Protein 5MBX (pdb70)

Foldseek 3Di:
DFFEEEEAQALLSLLLLLLQVVPYPFAYEHQAFDHHVQQDWDCPLNAIDTWGDFWQFQLADPQVLNVLCVVLVQDDPVSPDPVQNAAEWEFELQQDTDDPVLLVVLVCLQVVLVVVLQVLAPPPDDPAFFSLVSSLVSVVVVLVVDVSQQSQLSNVLVQLVVCQVQQEQGRSFFGRRQSVLADGHHGDIDGRRRGSVVSSVVSVVSHPPNRYDHSWHWFAKEFCDFAFDPDPVTHTEGIWTQTPVGDTRGGNAYEYAFALLLCLVRQPGHYPPHDPPLLNVLSPQWDFWAKKKKKFAAPDAPDDPPGFWYFYGYGSDGSNVDDRPDADPALCNSWGTWGFPVNTMTIIMGIHPSLLVVLVDDQVVVQVVVQVSCCSRNVHVPRDGTPGMDMHNQCPPNRHNHHWIHGTRVGHLVSLCSQQDADPPNRYGYAYLSNASHRRRRSSRRSVRSVVSSVVVVVSVVCVVVVPDDPD

Nearest PDB structures (foldseek):
  5mbx-assembly1_A  TM=1.002E+00  e=0.000E+00  Mus musculus
  5lgb-assembly1_A  TM=9.939E-01  e=8.303E-97  Mus musculus
  5lfo-assembly1_A  TM=9.798E-01  e=1.968E-97  Mus musculus
  5lae-assembly1_A  TM=9.835E-01  e=8.230E-94  Mus musculus
  7oxl-assembly1_A-2  TM=8.888E-01  e=2.688E-53  Homo sapiens

Sequence (472 aa):
GPRVLVVGSSGIAGLGAAQKLCSAPHLRVLEATASAGGRIRSERCFGGVVELGAHWIHGPSQDNPVFQLAAEFGLLGEKELSEENQLVSMIWSSSGTSVSLELMTEMARLFYGLIERTREFLLNESETPMASVGEFLKKEISQQVASWTRKRKLAILNTFFNIECCVSGTHSMDLVALAPFGEYTVLPGLDCILAGGYQGLTDRILASLPKDTVAFDKPVKTIHWNGSFQEAAFPGETFPVLVECEDGARLPAHHVIVTVPLGFLKEHQDTFFEPPLPAKKAEAIKKLGFGTNNKIFLEFEEPFWEPDCQFIQVVWEDTSPLQDTALSSLQDTWFKKLIGFLVQPSHVLCGFIAGLESEFMETLSDEEVLLSLTQVLRRVTGNPQLPAAKSVRRSQWHSAPYTRGSYSYVAVGSTGDDLDLMAQPLPGLQVLFAGEATHRTFYSTTHGALLSGWREADRLVSLWDSQVEQSRPRL

Radius of gyration: 23.75 Å; Cα contacts (8 Å, |Δi|>4): 1042; chains: 1; bounding box: 49×90×57 Å

GO terms:
  GO:0052903 N(1)-acetylpolyamine oxidase activity (F, EXP)
  GO:0006598 polyamine catabolic process (P, IDA)
  GO:0046592 polyamine oxidase activity (F, IDA)

InterPro domains:
  IPR002937 Amine oxidase [PF01593] (15-489)
  IPR036188 FAD/NAD(P)-binding domain superfamily [G3DSA:3.50.50.60] (8-488)
  IPR036188 FAD/NAD(P)-binding domain superfamily [SSF51905] (3-491)
  IPR050281 Flavin monoamine oxidase and related enzymes [PTHR10742] (6-492)

B-factor: mean 21.77, std 10.32, range [8.73, 94.19]

Structure (mmCIF, N/CA/C/O backbone):
data_5MBX
#
_entry.id   5MBX
#
_cell.length_a   121.990
_cell.length_b   121.990
_cell.length_c   54.910
_cell.angle_alpha   90.00
_cell.angle_beta   90.00
_cell.angle_gamma   120.00
#
_symmetry.space_group_name_H-M   'P 61'
#
loop_
_entity.id
_entity.type
_entity.pdbx_description
1 polymer 'Peroxisomal N(1)-acetyl-spermine/spermidine oxidase'
2 non-polymer 'FLAVIN-ADENINE DINUCLEOTIDE'
3 non-polymer N-[3-({4-[(3-aminopropyl)amino]butyl}amino)propyl]acetamide
4 non-polymer 'SULFATE ION'
5 water water
#
loop_
_atom_site.group_PDB
_atom_site.id
_atom_site.type_symbol
_atom_site.label_atom_id
_atom_site.label_alt_id
_atom_site.label_comp_id
_atom_site.label_asym_id
_atom_site.label_entity_id
_atom_site.label_seq_id
_atom_site.pdbx_PDB_ins_code
_atom_site.Cartn_x
_atom_site.Cartn_y
_atom_site.Cartn_z
_atom_site.occupancy
_atom_site.B_iso_or_equiv
_atom_site.auth_seq_id
_atom_site.auth_comp_id
_atom_site.auth_asym_id
_atom_site.auth_atom_id
_atom_site.pdbx_PDB_model_num
ATOM 1 N N . GLY A 1 4 ? 15.607 76.500 -7.973 1.00 31.57 5 GLY A N 1
ATOM 2 C CA . GLY A 1 4 ? 15.612 76.919 -6.573 1.00 30.16 5 GLY A CA 1
ATOM 3 C C . GLY A 1 4 ? 16.800 76.373 -5.793 1.00 30.33 5 GLY A C 1
ATOM 4 O O . GLY A 1 4 ? 17.812 76.008 -6.397 1.00 30.30 5 GLY A O 1
ATOM 5 N N . PRO A 1 5 ? 16.733 76.333 -4.433 1.00 24.40 6 PRO A N 1
ATOM 6 C CA . PRO A 1 5 ? 17.868 75.785 -3.645 1.00 21.56 6 PRO A CA 1
ATOM 7 C C . PRO A 1 5 ? 18.177 74.348 -4.067 1.00 19.88 6 PRO A C 1
ATOM 8 O O . PRO A 1 5 ? 17.269 73.628 -4.480 1.00 21.63 6 PRO A O 1
ATOM 12 N N . ARG A 1 6 ? 19.435 73.939 -3.952 1.00 16.84 7 ARG A N 1
ATOM 13 C CA . ARG A 1 6 ? 19.855 72.589 -4.349 1.00 17.16 7 ARG A CA 1
ATOM 14 C C . ARG A 1 6 ? 19.762 71.652 -3.169 1.00 17.29 7 ARG A C 1
ATOM 15 O O . ARG A 1 6 ? 20.366 71.883 -2.115 1.00 16.95 7 ARG A O 1
ATOM 23 N N . VAL A 1 7 ? 18.894 70.658 -3.320 1.00 14.14 8 VAL A N 1
ATOM 24 C CA . VAL A 1 7 ? 18.658 69.638 -2.308 1.00 12.97 8 VAL A CA 1
ATOM 25 C C . VAL A 1 7 ? 19.048 68.272 -2.842 1.00 14.20 8 VAL A C 1
ATOM 26 O O . VAL A 1 7 ? 18.672 67.894 -3.964 1.00 14.89 8 VAL A O 1
ATOM 30 N N . LEU A 1 8 ? 19.781 67.539 -2.030 1.00 12.57 9 LEU A N 1
ATOM 31 C CA . LEU A 1 8 ? 20.100 66.150 -2.319 1.00 13.21 9 LEU A CA 1
ATOM 32 C C . LEU A 1 8 ? 19.535 65.277 -1.228 1.00 14.55 9 LEU A C 1
ATOM 33 O O . LEU A 1 8 ? 19.801 65.502 -0.055 1.00 14.82 9 LEU A O 1
ATOM 38 N N . VAL A 1 9 ? 18.726 64.284 -1.615 1.00 12.43 10 VAL A N 1
ATOM 39 C CA . VAL A 1 9 ? 18.167 63.316 -0.662 1.00 11.24 10 VAL A CA 1
ATOM 40 C C . VAL A 1 9 ? 18.976 62.031 -0.839 1.00 12.89 10 VAL A C 1
ATOM 41 O O . VAL A 1 9 ? 19.094 61.527 -1.953 1.00 14.95 10 VAL A O 1
ATOM 45 N N . VAL A 1 10 ? 19.553 61.522 0.244 1.00 11.51 11 VAL A N 1
ATOM 46 C CA . VAL A 1 10 ? 20.344 60.282 0.177 1.00 10.97 11 VAL A CA 1
ATOM 47 C C . VAL A 1 10 ? 19.451 59.141 0.596 1.00 14.18 11 VAL A C 1
ATOM 48 O O . VAL A 1 10 ? 19.048 59.077 1.753 1.00 12.60 11 VAL A O 1
ATOM 52 N N . GLY A 1 11 ? 19.143 58.268 -0.359 1.00 11.97 12 GLY A N 1
ATOM 53 C CA . GLY A 1 11 ? 18.324 57.094 -0.110 1.00 12.42 12 GLY A CA 1
ATOM 54 C C . GLY A 1 11 ? 16.926 57.284 -0.636 1.00 12.83 12 GLY A C 1
ATOM 55 O O . GLY A 1 11 ? 16.294 58.314 -0.380 1.00 12.79 12 GLY A O 1
ATOM 56 N N . SER A 1 12 ? 16.442 56.267 -1.363 1.00 11.81 13 SER A N 1
ATOM 57 C CA A SER A 1 12 ? 15.116 56.261 -1.971 0.50 11.20 13 SER A CA 1
ATOM 58 C CA B SER A 1 12 ? 15.114 56.264 -1.955 0.50 11.73 13 SER A CA 1
ATOM 59 C C . SER A 1 12 ? 14.182 55.218 -1.358 1.00 12.02 13 SER A C 1
ATOM 60 O O . SER A 1 12 ? 13.412 54.583 -2.084 1.00 12.67 13 SER A O 1
ATOM 65 N N . GLY A 1 13 ? 14.210 55.085 -0.037 1.00 11.21 14 GLY A N 1
ATOM 66 C CA . GLY A 1 13 ? 13.225 54.314 0.716 1.00 11.06 14 GLY A CA 1
ATOM 67 C C . GLY A 1 13 ? 12.032 55.244 0.888 1.00 10.84 14 GLY A C 1
ATOM 68 O O . GLY A 1 13 ? 11.993 56.349 0.287 1.00 11.44 14 GLY A O 1
ATOM 69 N N . ILE A 1 14 ? 11.058 54.855 1.692 1.00 9.49 15 ILE A N 1
ATOM 70 C CA . ILE A 1 14 ? 9.844 55.672 1.819 1.00 10.09 15 ILE A CA 1
ATOM 71 C C . ILE A 1 14 ? 10.136 57.039 2.492 1.00 11.78 15 ILE A C 1
ATOM 72 O O . ILE A 1 14 ? 9.448 58.021 2.187 1.00 11.40 15 ILE A O 1
ATOM 77 N N . ALA A 1 15 ? 11.127 57.115 3.379 1.00 10.64 16 ALA A N 1
ATOM 78 C CA . ALA A 1 15 ? 11.429 58.433 3.975 1.00 10.01 16 ALA A CA 1
ATOM 79 C C . ALA A 1 15 ? 11.996 59.396 2.938 1.00 12.25 16 ALA A C 1
ATOM 80 O O . ALA A 1 15 ? 11.563 60.545 2.872 1.00 12.29 16 ALA A O 1
ATOM 82 N N . GLY A 1 16 ? 12.929 58.926 2.110 1.00 10.55 17 GLY A N 1
ATOM 83 C CA . GLY A 1 16 ? 13.505 59.805 1.094 1.00 11.38 17 GLY A CA 1
ATOM 84 C C . GLY A 1 16 ? 12.492 60.180 0.038 1.00 12.58 17 GLY A C 1
ATOM 85 O O . GLY A 1 16 ? 12.444 61.328 -0.405 1.00 11.83 17 GLY A O 1
ATOM 86 N N . LEU A 1 17 ? 11.668 59.217 -0.378 1.00 11.38 18 LEU A N 1
ATOM 87 C CA . LEU A 1 17 ? 10.629 59.497 -1.366 1.00 11.89 18 LEU A CA 1
ATOM 88 C C . LEU A 1 17 ? 9.593 60.452 -0.817 1.00 13.21 18 LEU A C 1
ATOM 89 O O . LEU A 1 17 ? 9.154 61.336 -1.559 1.00 13.54 18 LEU A O 1
ATOM 94 N N . GLY A 1 18 ? 9.191 60.283 0.449 1.00 12.28 19 GLY A N 1
ATOM 95 C CA . GLY A 1 18 ? 8.220 61.189 1.061 1.00 11.80 19 GLY A CA 1
ATOM 96 C C . GLY A 1 18 ? 8.770 62.603 1.167 1.00 12.84 19 GLY A C 1
ATOM 97 O O . GLY A 1 18 ? 8.046 63.563 0.858 1.00 13.54 19 GLY A O 1
ATOM 98 N N . ALA A 1 19 ? 10.056 62.747 1.561 1.00 11.95 20 ALA A N 1
ATOM 99 C CA . ALA A 1 19 ? 10.652 64.087 1.622 1.00 11.43 20 ALA A CA 1
ATOM 100 C C . ALA A 1 19 ? 10.684 64.720 0.241 1.00 13.51 20 ALA A C 1
ATOM 101 O O . ALA A 1 19 ? 10.279 65.877 0.080 1.00 13.98 20 ALA A O 1
ATOM 103 N N . ALA A 1 20 ? 11.139 63.950 -0.785 1.00 12.66 21 ALA A N 1
ATOM 104 C CA . ALA A 1 20 ? 11.183 64.480 -2.144 1.00 13.12 21 ALA A CA 1
ATOM 105 C C . ALA A 1 20 ? 9.816 64.869 -2.642 1.00 15.98 21 ALA A C 1
ATOM 106 O O . ALA A 1 20 ? 9.669 65.918 -3.294 1.00 15.72 21 ALA A O 1
ATOM 108 N N . GLN A 1 21 ? 8.795 64.075 -2.361 1.00 14.17 22 GLN A N 1
ATOM 109 C CA . GLN A 1 21 ? 7.453 64.387 -2.865 1.00 15.44 22 GLN A CA 1
ATOM 110 C C . GLN A 1 21 ? 6.978 65.724 -2.342 1.00 20.44 22 GLN A C 1
ATOM 111 O O . GLN A 1 21 ? 6.501 66.564 -3.133 1.00 21.27 22 GLN A O 1
ATOM 117 N N . LYS A 1 22 ? 7.152 65.949 -1.050 1.00 16.86 23 LYS A N 1
ATOM 118 C CA . LYS A 1 22 ? 6.708 67.212 -0.452 1.00 17.12 23 LYS A CA 1
ATOM 119 C C . LYS A 1 22 ? 7.503 68.405 -0.958 1.00 21.62 23 LYS A C 1
ATOM 120 O O . LYS A 1 22 ? 6.930 69.469 -1.248 1.00 22.39 23 LYS A O 1
ATOM 126 N N . LEU A 1 23 ? 8.796 68.240 -1.122 1.00 17.46 24 LEU A N 1
ATOM 127 C CA . LEU A 1 23 ? 9.646 69.342 -1.580 1.00 17.24 24 LEU A CA 1
ATOM 128 C C . LEU A 1 23 ? 9.486 69.694 -3.050 1.00 23.12 24 LEU A C 1
ATOM 129 O O . LEU A 1 23 ? 9.504 70.869 -3.403 1.00 23.34 24 LEU A O 1
ATOM 134 N N . CYS A 1 24 ? 9.354 68.684 -3.902 1.00 20.45 25 CYS A N 1
ATOM 135 C CA . CYS A 1 24 ? 9.184 68.863 -5.341 1.00 20.58 25 CYS A CA 1
ATOM 136 C C . CYS A 1 24 ? 7.867 69.491 -5.687 1.00 31.56 25 CYS A C 1
ATOM 137 O O . CYS A 1 24 ? 7.769 70.131 -6.739 1.00 34.66 25 CYS A O 1
ATOM 140 N N . SER A 1 25 ? 6.847 69.301 -4.826 1.00 29.56 26 SER A N 1
ATOM 141 C CA . SER A 1 25 ? 5.514 69.873 -5.051 1.00 40.12 26 SER A CA 1
ATOM 142 C C . SER A 1 25 ? 5.352 71.180 -4.266 1.00 81.58 26 SER A C 1
ATOM 143 O O . SER A 1 25 ? 4.786 72.152 -4.768 1.00 49.89 26 SER A O 1
ATOM 146 N N . ALA A 1 29 ? 10.470 75.900 -5.717 1.00 36.93 30 ALA A N 1
ATOM 147 C CA . ALA A 1 29 ? 10.672 74.821 -6.678 1.00 36.70 30 ALA A CA 1
ATOM 148 C C . ALA A 1 29 ? 12.163 74.432 -6.641 1.00 35.45 30 ALA A C 1
ATOM 149 O O . ALA A 1 29 ? 12.958 74.954 -7.430 1.00 37.04 30 ALA A O 1
ATOM 151 N N . PRO A 1 30 ? 12.599 73.565 -5.693 1.00 26.10 31 PRO A N 1
ATOM 152 C CA . PRO A 1 30 ? 14.030 73.271 -5.608 1.00 23.87 31 PRO A CA 1
ATOM 153 C C . PRO A 1 30 ? 14.554 72.411 -6.728 1.00 24.42 31 PRO A C 1
ATOM 154 O O . PRO A 1 30 ? 13.806 71.693 -7.402 1.00 25.72 31 PRO A O 1
ATOM 158 N N . HIS A 1 31 ? 15.852 72.466 -6.878 1.00 21.78 32 HIS A N 1
ATOM 159 C CA . HIS A 1 31 ? 16.617 71.615 -7.751 1.00 22.87 32 HIS A CA 1
ATOM 160 C C . HIS A 1 31 ? 16.844 70.434 -6.816 1.00 23.55 32 HIS A C 1
ATOM 161 O O . HIS A 1 31 ? 17.588 70.557 -5.831 1.00 23.20 32 HIS A O 1
ATOM 168 N N . LEU A 1 32 ? 16.155 69.332 -7.074 1.00 16.92 33 LEU A N 1
ATOM 169 C CA . LEU A 1 32 ? 16.206 68.202 -6.153 1.00 15.83 33 LEU A CA 1
ATOM 170 C C . LEU A 1 32 ? 16.573 66.917 -6.864 1.00 16.63 33 LEU A C 1
ATOM 171 O O . LEU A 1 32 ? 15.976 66.585 -7.892 1.00 15.72 33 LEU A O 1
ATOM 176 N N . ARG A 1 33 ? 17.498 66.164 -6.271 1.00 13.89 34 ARG A N 1
ATOM 177 C CA . ARG A 1 33 ? 17.815 64.841 -6.762 1.00 14.60 34 ARG A CA 1
ATOM 178 C C . ARG A 1 33 ? 17.792 63.870 -5.573 1.00 15.50 34 ARG A C 1
ATOM 179 O O . ARG A 1 33 ? 18.171 64.250 -4.443 1.00 14.67 34 ARG A O 1
ATOM 187 N N . VAL A 1 34 ? 17.364 62.624 -5.818 1.00 13.00 35 VAL A N 1
ATOM 188 C CA . VAL A 1 34 ? 17.417 61.570 -4.821 1.00 12.85 35 VAL A CA 1
ATOM 189 C C . VAL A 1 34 ? 18.509 60.610 -5.284 1.00 16.00 35 VAL A C 1
ATOM 190 O O . VAL A 1 34 ? 18.447 60.172 -6.444 1.00 17.17 35 VAL A O 1
ATOM 194 N N . LEU A 1 35 ? 19.490 60.316 -4.417 1.00 12.90 36 LEU A N 1
ATOM 195 C CA . LEU A 1 35 ? 20.622 59.445 -4.749 1.00 14.39 36 LEU A CA 1
ATOM 196 C C . LEU A 1 35 ? 20.421 58.123 -4.063 1.00 14.71 36 LEU A C 1
ATOM 197 O O . LEU A 1 35 ? 20.472 58.049 -2.836 1.00 14.59 36 LEU A O 1
ATOM 202 N N . GLU A 1 36 ? 20.158 57.067 -4.870 1.00 13.10 37 GLU A N 1
ATOM 203 C CA . GLU A 1 36 ? 19.926 55.727 -4.323 1.00 13.24 37 GLU A CA 1
ATOM 204 C C . GLU A 1 36 ? 21.123 54.835 -4.586 1.00 15.13 37 GLU A C 1
ATOM 205 O O . GLU A 1 36 ? 21.542 54.708 -5.743 1.00 16.61 37 GLU A O 1
ATOM 211 N N . ALA A 1 37 ? 21.589 54.132 -3.541 1.00 13.35 38 ALA A N 1
ATOM 212 C CA . ALA A 1 37 ? 22.735 53.235 -3.687 1.00 14.24 38 ALA A CA 1
ATOM 213 C C . ALA A 1 37 ? 22.456 52.047 -4.590 1.00 16.77 38 ALA A C 1
ATOM 214 O O . ALA A 1 37 ? 23.354 51.632 -5.337 1.00 17.34 38 ALA A O 1
ATOM 216 N N . THR A 1 38 ? 21.271 51.433 -4.465 1.00 14.52 39 THR A N 1
ATOM 217 C CA . THR A 1 38 ? 20.913 50.219 -5.204 1.00 14.03 39 THR A CA 1
ATOM 218 C C . THR A 1 38 ? 20.233 50.518 -6.539 1.00 15.83 39 THR A C 1
ATOM 219 O O . THR A 1 38 ? 20.091 51.666 -6.911 1.00 14.61 39 THR A O 1
ATOM 223 N N . ALA A 1 39 ? 19.781 49.479 -7.266 1.00 14.62 40 ALA A N 1
ATOM 224 C CA . ALA A 1 39 ? 19.209 49.663 -8.586 1.00 14.83 40 ALA A CA 1
ATOM 225 C C . ALA A 1 39 ? 17.729 50.003 -8.628 1.00 15.11 40 ALA A C 1
ATOM 226 O O . ALA A 1 39 ? 17.210 50.280 -9.696 1.00 15.25 40 ALA A O 1
ATOM 228 N N . SER A 1 40 ? 17.042 50.033 -7.461 1.00 13.03 41 SER A N 1
ATOM 229 C CA . SER A 1 40 ? 15.633 50.411 -7.493 1.00 11.86 41 SER A CA 1
ATOM 230 C C . SER A 1 40 ? 15.274 51.064 -6.186 1.00 14.59 41 SER A C 1
ATOM 231 O O . SER A 1 40 ? 16.074 51.032 -5.245 1.00 13.82 41 SER A O 1
ATOM 234 N N . ALA A 1 41 ? 14.082 51.632 -6.152 1.00 13.15 42 ALA A N 1
ATOM 235 C CA . ALA A 1 41 ? 13.606 52.339 -4.975 1.00 11.65 42 ALA A CA 1
ATOM 236 C C . ALA A 1 41 ? 12.844 51.424 -4.065 1.00 12.92 42 ALA A C 1
ATOM 237 O O . ALA A 1 41 ? 12.349 50.365 -4.474 1.00 13.67 42 ALA A O 1
ATOM 239 N N . GLY A 1 42 ? 12.694 51.874 -2.816 1.00 11.39 43 GLY A N 1
ATOM 240 C CA . GLY A 1 42 ? 11.894 51.162 -1.845 1.00 12.01 43 GLY A CA 1
ATOM 241 C C . GLY A 1 42 ? 12.641 50.840 -0.567 1.00 11.28 43 GLY A C 1
ATOM 242 O O . GLY A 1 42 ? 12.038 50.806 0.524 1.00 11.07 43 GLY A O 1
ATOM 243 N N . GLY A 1 43 ? 13.929 50.505 -0.683 1.00 10.57 44 GLY A N 1
ATOM 244 C CA . GLY A 1 43 ? 14.762 50.151 0.455 1.00 11.53 44 GLY A CA 1
ATOM 245 C C . GLY A 1 43 ? 14.248 48.932 1.205 1.00 13.06 44 GLY A C 1
ATOM 246 O O . GLY A 1 43 ? 14.187 47.837 0.645 1.00 12.11 44 GLY A O 1
ATOM 247 N N . ARG A 1 44 ? 13.814 49.104 2.461 1.00 10.83 45 ARG A N 1
ATOM 248 C CA . ARG A 1 44 ? 13.276 47.999 3.261 1.00 9.87 45 ARG A CA 1
ATOM 249 C C . ARG A 1 44 ? 11.846 47.659 2.918 1.00 10.66 45 ARG A C 1
ATOM 250 O O . ARG A 1 44 ? 11.333 46.669 3.452 1.00 11.34 45 ARG A O 1
ATOM 258 N N . ILE A 1 45 ? 11.277 48.362 1.906 1.00 10.47 46 ILE A N 1
ATOM 259 C CA . ILE A 1 45 ? 10.062 47.930 1.220 1.00 10.87 46 ILE A CA 1
ATOM 260 C C . ILE A 1 45 ? 10.633 47.284 -0.044 1.00 12.71 46 ILE A C 1
ATOM 261 O O . ILE A 1 45 ? 11.184 47.976 -0.898 1.00 12.39 46 ILE A O 1
ATOM 266 N N . ARG A 1 46 ? 10.554 45.937 -0.126 1.00 12.02 47 ARG A N 1
ATOM 267 C CA . ARG A 1 46 ? 11.188 45.209 -1.233 1.00 11.22 47 ARG A CA 1
ATOM 268 C C . ARG A 1 46 ? 10.306 44.020 -1.570 1.00 12.45 47 ARG A C 1
ATOM 269 O O . ARG A 1 46 ? 10.248 43.048 -0.797 1.00 13.08 47 ARG A O 1
ATOM 277 N N . SER A 1 47 ? 9.582 44.135 -2.683 1.00 12.01 48 SER A N 1
ATOM 278 C CA . SER A 1 47 ? 8.600 43.108 -3.107 1.00 11.02 48 SER A CA 1
ATOM 279 C C . SER A 1 47 ? 9.153 42.487 -4.364 1.00 18.74 48 SER A C 1
ATOM 280 O O . SER A 1 47 ? 9.434 43.199 -5.331 1.00 22.15 48 SER A O 1
ATOM 283 N N . GLU A 1 48 ? 9.279 41.172 -4.362 1.00 17.18 49 GLU A N 1
ATOM 284 C CA . GLU A 1 48 ? 9.887 40.476 -5.483 1.00 18.76 49 GLU A CA 1
ATOM 285 C C . GLU A 1 48 ? 8.953 39.471 -6.098 1.00 21.38 49 GLU A C 1
ATOM 286 O O . GLU A 1 48 ? 8.234 38.774 -5.398 1.00 19.21 49 GLU A O 1
ATOM 292 N N . ARG A 1 49 ? 9.046 39.331 -7.432 1.00 22.75 50 ARG A N 1
ATOM 293 C CA . ARG A 1 49 ? 8.318 38.337 -8.203 1.00 23.64 50 ARG A CA 1
ATOM 294 C C . ARG A 1 49 ? 9.031 36.999 -7.998 1.00 23.07 50 ARG A C 1
ATOM 295 O O . ARG A 1 49 ? 10.234 36.898 -8.245 1.00 24.99 50 ARG A O 1
ATOM 303 N N . CYS A 1 50 ? 8.329 36.050 -7.358 1.00 20.69 51 CYS A N 1
ATOM 304 C CA . CYS A 1 50 ? 8.932 34.764 -6.994 1.00 21.80 51 CYS A CA 1
ATOM 305 C C . CYS A 1 50 ? 7.826 33.768 -6.860 1.00 23.22 51 CYS A C 1
ATOM 306 O O . CYS A 1 50 ? 6.740 34.114 -6.388 1.00 21.39 51 CYS A O 1
ATOM 309 N N . PHE A 1 51 ? 8.099 32.507 -7.261 1.00 21.27 52 PHE A N 1
ATOM 310 C CA . PHE A 1 51 ? 7.134 31.405 -7.223 1.00 22.34 52 PHE A CA 1
ATOM 311 C C . PHE A 1 51 ? 5.884 31.733 -8.030 1.00 25.20 52 PHE A C 1
ATOM 312 O O . PHE A 1 51 ? 4.791 31.339 -7.643 1.00 26.80 52 PHE A O 1
ATOM 320 N N . GLY A 1 52 ? 6.063 32.532 -9.075 1.00 23.80 53 GLY A N 1
ATOM 321 C CA . GLY A 1 52 ? 4.967 32.952 -9.950 1.00 24.50 53 GLY A CA 1
ATOM 322 C C . GLY A 1 52 ? 4.106 34.081 -9.410 1.00 29.03 53 GLY A C 1
ATOM 323 O O . GLY A 1 52 ? 3.212 34.552 -10.108 1.00 29.70 53 GLY A O 1
ATOM 324 N N . GLY A 1 53 ? 4.361 34.507 -8.171 1.00 26.05 54 GLY A N 1
ATOM 325 C CA . GLY A 1 53 ? 3.618 35.585 -7.523 1.00 24.70 54 GLY A CA 1
ATOM 326 C C . GLY A 1 53 ? 4.554 36.639 -6.955 1.00 24.17 54 GLY A C 1
ATOM 327 O O . GLY A 1 53 ? 5.580 36.934 -7.567 1.00 25.39 54 GLY A O 1
ATOM 328 N N . VAL A 1 54 ? 4.181 37.243 -5.808 1.00 24.95 55 VAL A N 1
ATOM 329 C CA . VAL A 1 54 ? 4.962 38.315 -5.170 1.00 23.59 55 VAL A CA 1
ATOM 330 C C . VAL A 1 54 ? 5.217 38.001 -3.689 1.00 22.52 55 VAL A C 1
ATOM 331 O O . VAL A 1 54 ? 4.304 37.611 -2.973 1.00 23.88 55 VAL A O 1
ATOM 335 N N . VAL A 1 55 ? 6.480 38.095 -3.284 1.00 16.82 56 VAL A N 1
ATOM 336 C CA . VAL A 1 55 ? 6.870 37.887 -1.896 1.00 15.39 56 VAL A CA 1
ATOM 337 C C . VAL A 1 55 ? 7.441 39.189 -1.331 1.00 15.18 56 VAL A C 1
ATOM 338 O O . VAL A 1 55 ? 8.083 39.970 -2.046 1.00 15.45 56 VAL A O 1
ATOM 342 N N . GLU A 1 56 ? 7.241 39.377 -0.027 1.00 13.06 57 GLU A N 1
ATOM 343 C CA . GLU A 1 56 ? 7.778 40.563 0.613 1.00 12.48 57 GLU A CA 1
ATOM 344 C C . GLU A 1 56 ? 9.080 40.200 1.313 1.00 12.24 57 GLU A C 1
ATOM 345 O O . GLU A 1 56 ? 9.057 39.434 2.283 1.00 12.79 57 GLU A O 1
ATOM 351 N N . LEU A 1 57 ? 10.180 40.757 0.862 1.00 11.68 58 LEU A N 1
ATOM 352 C CA . LEU A 1 57 ? 11.463 40.503 1.533 1.00 12.56 58 LEU A CA 1
ATOM 353 C C . LEU A 1 57 ? 11.645 41.393 2.750 1.00 14.45 58 LEU A C 1
ATOM 354 O O . LEU A 1 57 ? 12.348 41.010 3.692 1.00 13.12 58 LEU A O 1
ATOM 359 N N . GLY A 1 58 ? 10.983 42.560 2.745 1.00 11.77 59 GLY A N 1
ATOM 360 C CA . GLY A 1 58 ? 11.090 43.514 3.846 1.00 11.57 59 GLY A CA 1
ATOM 361 C C . GLY A 1 58 ? 9.752 43.746 4.506 1.00 12.18 59 GLY A C 1
ATOM 362 O O . GLY A 1 58 ? 9.083 42.809 4.955 1.00 12.55 59 GLY A O 1
ATOM 363 N N . ALA A 1 59 ? 9.329 45.018 4.554 1.00 11.69 60 ALA A N 1
ATOM 364 C CA . ALA A 1 59 ? 8.054 45.356 5.178 1.00 11.65 60 ALA A CA 1
ATOM 365 C C . ALA A 1 59 ? 6.947 44.487 4.630 1.00 12.69 60 ALA A C 1
ATOM 366 O O . ALA A 1 59 ? 6.897 44.244 3.437 1.00 11.52 60 ALA A O 1
ATOM 368 N N . HIS A 1 60 ? 6.056 44.036 5.514 1.00 13.10 61 HIS A N 1
ATOM 369 C CA . HIS A 1 60 ? 5.054 43.056 5.157 1.00 12.45 61 HIS A CA 1
ATOM 370 C C . HIS A 1 60 ? 3.629 43.587 5.332 1.00 13.21 61 HIS A C 1
ATOM 371 O O . HIS A 1 60 ? 2.737 43.309 4.520 1.00 14.58 61 HIS A O 1
ATOM 378 N N . TRP A 1 61 ? 3.400 44.238 6.459 1.00 10.92 62 TRP A N 1
ATOM 379 C CA . TRP A 1 61 ? 2.074 44.713 6.826 1.00 11.27 62 TRP A CA 1
ATOM 380 C C . TRP A 1 61 ? 2.000 46.242 6.982 1.00 11.87 62 TRP A C 1
ATOM 381 O O . TRP A 1 61 ? 2.996 46.905 7.277 1.00 12.16 62 TRP A O 1
ATOM 392 N N . ILE A 1 62 ? 0.788 46.770 6.798 1.00 12.69 63 ILE A N 1
ATOM 393 C CA . ILE A 1 62 ? 0.478 48.091 7.285 1.00 11.85 63 ILE A CA 1
ATOM 394 C C . ILE A 1 62 ? 0.114 47.772 8.737 1.00 13.27 63 ILE A C 1
ATOM 395 O O . ILE A 1 62 ? -0.895 47.078 9.005 1.00 13.55 63 ILE A O 1
ATOM 400 N N . HIS A 1 63 ? 0.919 48.296 9.673 1.00 12.92 64 HIS A N 1
ATOM 401 C CA . HIS A 1 63 ? 0.667 48.113 11.095 1.00 12.46 64 HIS A CA 1
ATOM 402 C C . HIS A 1 63 ? -0.329 49.165 11.535 1.00 15.19 64 HIS A C 1
ATOM 403 O O . HIS A 1 63 ? -0.001 50.348 11.581 1.00 14.32 64 HIS A O 1
ATOM 410 N N . GLY A 1 64 ? -1.539 48.714 11.868 1.00 14.05 65 GLY A N 1
ATOM 411 C CA . GLY A 1 64 ? -2.581 49.647 12.285 1.00 13.44 65 GLY A CA 1
ATOM 412 C C . GLY A 1 64 ? -3.161 50.433 11.114 1.00 14.12 65 GLY A C 1
ATOM 413 O O . GLY A 1 64 ? -2.989 51.654 11.022 1.00 14.96 65 GLY A O 1
ATOM 414 N N . PRO A 1 65 ? -3.825 49.721 10.194 1.00 12.96 66 PRO A N 1
ATOM 415 C CA . PRO A 1 65 ? -4.407 50.365 8.996 1.00 13.24 66 PRO A CA 1
ATOM 416 C C . PRO A 1 65 ? -5.669 51.139 9.343 1.00 15.17 66 PRO A C 1
ATOM 417 O O . PRO A 1 65 ? -6.782 50.609 9.215 1.00 15.53 66 PRO A O 1
ATOM 421 N N . SER A 1 66 ? -5.490 52.384 9.791 1.00 13.90 67 SER A N 1
ATOM 422 C CA . SER A 1 66 ? -6.609 53.247 10.198 1.00 13.11 67 SER A CA 1
ATOM 423 C C . SER A 1 66 ? -6.303 54.695 9.795 1.00 16.98 67 SER A C 1
ATOM 424 O O . SER A 1 66 ? -5.252 54.999 9.222 1.00 16.29 67 SER A O 1
ATOM 427 N N . GLN A 1 67 ? -7.262 55.594 10.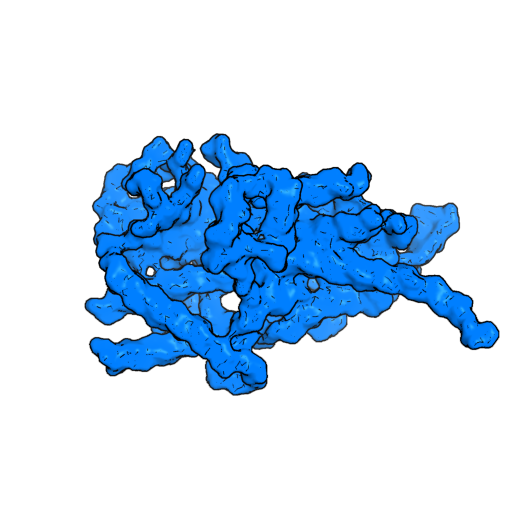077 1.00 18.29 68 GLN A N 1
ATOM 428 C CA . GLN A 1 67 ? -7.253 56.958 9.589 1.00 18.39 68 GLN A CA 1
ATOM 429 C C . GLN A 1 67 ? -5.966 57.727 9.845 1.00 18.80 68 GLN A C 1
ATOM 430 O O . GLN A 1 67 ? -5.574 58.531 8.984 1.00 19.80 68 GLN A O 1
ATOM 436 N N . ASP A 1 68 ? -5.342 57.551 11.013 1.00 16.36 69 ASP A N 1
ATOM 437 C CA . ASP A 1 68 ? -4.139 58.299 11.333 1.00 17.31 69 ASP A CA 1
ATOM 438 C C . ASP A 1 68 ? -2.856 57.642 10.829 1.00 17.39 69 ASP A C 1
ATOM 439 O O . ASP A 1 68 ? -1.766 58.136 11.110 1.00 17.84 69 ASP A O 1
ATOM 444 N N . ASN A 1 69 ? -2.980 56.549 10.035 1.00 13.75 70 ASN A N 1
ATOM 445 C CA . ASN A 1 69 ? -1.803 55.896 9.463 1.00 13.04 70 ASN A CA 1
ATOM 446 C C . ASN A 1 69 ? -1.646 56.418 8.027 1.00 13.85 70 ASN A C 1
ATOM 447 O O . ASN A 1 69 ? -2.469 56.092 7.158 1.00 12.77 70 ASN A O 1
ATOM 452 N N . PRO A 1 70 ? -0.589 57.218 7.752 1.00 11.83 71 PRO A N 1
ATOM 453 C CA . PRO A 1 70 ? -0.473 57.800 6.405 1.00 11.96 71 PRO A CA 1
ATOM 454 C C . PRO A 1 70 ? -0.204 56.790 5.319 1.00 12.13 71 PRO A C 1
ATOM 455 O O . PRO A 1 70 ? -0.514 57.047 4.166 1.00 12.92 71 PRO A O 1
ATOM 459 N N . VAL A 1 71 ? 0.391 55.635 5.658 1.00 11.11 72 VAL A N 1
ATOM 460 C CA . VAL A 1 71 ? 0.626 54.572 4.682 1.00 10.88 72 VAL A CA 1
ATOM 461 C C . VAL A 1 71 ? -0.713 53.954 4.307 1.00 12.76 72 VAL A C 1
ATOM 462 O O . VAL A 1 71 ? -0.926 53.631 3.139 1.00 12.65 72 VAL A O 1
ATOM 466 N N . PHE A 1 72 ? -1.642 53.778 5.295 1.00 11.42 73 PHE A N 1
ATOM 467 C CA . PHE A 1 72 ? -2.987 53.297 4.943 1.00 11.31 73 PHE A CA 1
ATOM 468 C C . PHE A 1 72 ? -3.677 54.301 4.004 1.00 12.46 73 PHE A C 1
ATOM 469 O O . PHE A 1 72 ? -4.282 53.887 3.005 1.00 12.36 73 PHE A O 1
ATOM 477 N N . GLN A 1 73 ? -3.588 55.614 4.326 1.00 12.67 74 GLN A N 1
ATOM 478 C CA . GLN A 1 73 ? -4.241 56.598 3.471 1.00 13.47 74 GLN A CA 1
ATOM 479 C C . GLN A 1 73 ? -3.698 56.600 2.052 1.00 13.83 74 GLN A C 1
ATOM 480 O O . GLN A 1 73 ? -4.484 56.623 1.107 1.00 13.85 74 GLN A O 1
ATOM 486 N N . LEU A 1 74 ? -2.361 56.504 1.889 1.00 12.30 75 LEU A N 1
ATOM 487 C CA . LEU A 1 74 ? -1.785 56.466 0.547 1.00 10.99 75 LEU A CA 1
ATOM 488 C C . LEU A 1 74 ? -2.171 55.173 -0.160 1.00 12.88 75 LEU A C 1
ATOM 489 O O . LEU A 1 74 ? -2.525 55.209 -1.341 1.00 13.44 75 LEU A O 1
ATOM 494 N N . ALA A 1 75 ? -2.122 54.019 0.526 1.00 11.61 76 ALA A N 1
ATOM 495 C CA . ALA A 1 75 ? -2.491 52.762 -0.135 1.00 12.09 76 ALA A CA 1
ATOM 496 C C . ALA A 1 75 ? -3.924 52.840 -0.653 1.00 14.65 76 ALA A C 1
ATOM 497 O O . ALA A 1 75 ? -4.197 52.376 -1.755 1.00 14.86 76 ALA A O 1
ATOM 499 N N . ALA A 1 76 ? -4.823 53.455 0.121 1.00 13.07 77 ALA A N 1
ATOM 500 C CA . ALA A 1 76 ? -6.212 53.601 -0.294 1.00 12.94 77 ALA A CA 1
ATOM 501 C C . ALA A 1 76 ? -6.302 54.501 -1.515 1.00 14.92 77 ALA A C 1
ATOM 502 O O . ALA A 1 76 ? -6.965 54.143 -2.485 1.00 14.63 77 ALA A O 1
ATOM 504 N N . GLU A 1 77 ? -5.636 55.666 -1.462 1.00 12.93 78 GLU A N 1
ATOM 505 C CA . GLU A 1 77 ? -5.638 56.637 -2.569 1.00 12.48 78 GLU A CA 1
ATOM 506 C C . GLU A 1 77 ? -5.126 55.993 -3.858 1.00 13.30 78 GLU A C 1
ATOM 507 O O . GLU A 1 77 ? -5.564 56.342 -4.977 1.00 13.66 78 GLU A O 1
ATOM 513 N N . PHE A 1 78 ? -4.123 55.107 -3.709 1.00 12.52 79 PHE A N 1
ATOM 514 C CA . PHE A 1 78 ? -3.491 54.515 -4.873 1.00 11.30 79 PHE A CA 1
ATOM 515 C C . PHE A 1 78 ? -4.208 53.279 -5.387 1.00 11.71 79 PHE A C 1
ATOM 516 O O . PHE A 1 78 ? -3.772 52.734 -6.418 1.00 12.51 79 PHE A O 1
ATOM 524 N N . GLY A 1 79 ? -5.272 52.836 -4.715 1.00 13.02 80 GLY A N 1
ATOM 525 C CA . GLY A 1 79 ? -5.965 51.652 -5.212 1.00 11.91 80 GLY A CA 1
ATOM 526 C C . GLY A 1 79 ? -5.255 50.341 -4.913 1.00 13.66 80 GLY A C 1
ATOM 527 O O . GLY A 1 79 ? -5.480 49.333 -5.607 1.00 14.57 80 GLY A O 1
ATOM 528 N N . LEU A 1 80 ? -4.421 50.332 -3.852 1.00 14.15 81 LEU A N 1
ATOM 529 C CA . LEU A 1 80 ? -3.636 49.129 -3.510 1.00 13.89 81 LEU A CA 1
ATOM 530 C C . LEU A 1 80 ? -4.255 48.207 -2.458 1.00 16.48 81 LEU A C 1
ATOM 531 O O . LEU A 1 80 ? -3.640 47.174 -2.105 1.00 14.94 81 LEU A O 1
ATOM 536 N N . LEU A 1 81 ? -5.411 48.564 -1.956 1.00 15.50 82 LEU A N 1
ATOM 537 C CA . LEU A 1 81 ? -6.100 47.746 -0.933 1.00 16.54 82 LEU A CA 1
ATOM 538 C C . LEU A 1 81 ? -7.445 47.183 -1.434 1.00 24.06 82 LEU A C 1
ATOM 539 O O . LEU A 1 81 ? -8.028 47.711 -2.389 1.00 24.93 82 LEU A O 1
ATOM 544 N N . GLY A 1 82 ? -7.948 46.171 -0.746 1.00 23.15 83 GLY A N 1
ATOM 545 C CA . GLY A 1 82 ? -9.243 45.584 -1.083 1.00 23.12 83 GLY A CA 1
ATOM 546 C C . GLY A 1 82 ? -10.321 45.991 -0.102 1.00 25.52 83 GLY A C 1
ATOM 547 O O . GLY A 1 82 ? -10.050 46.672 0.896 1.00 23.12 83 GLY A O 1
ATOM 548 N N . GLU A 1 83 ? -11.566 45.531 -0.353 1.00 22.30 84 GLU A N 1
ATOM 549 C CA . GLU A 1 83 ? -12.704 45.875 0.483 1.00 20.50 84 GLU A CA 1
ATOM 550 C C . GLU A 1 83 ? -12.479 45.565 1.956 1.00 18.82 84 GLU A C 1
ATOM 551 O O . GLU A 1 83 ? -12.801 46.389 2.801 1.00 19.50 84 GLU A O 1
ATOM 557 N N . LYS A 1 84 ? -11.986 44.353 2.261 1.00 19.44 85 LYS A N 1
ATOM 558 C CA . LYS A 1 84 ? -11.773 43.967 3.656 1.00 19.74 85 LYS A CA 1
ATOM 559 C C . LYS A 1 84 ? -10.847 44.950 4.370 1.00 20.13 85 LYS A C 1
ATOM 560 O O . LYS A 1 84 ? -11.167 45.467 5.448 1.00 20.20 85 LYS A O 1
ATOM 566 N N . GLU A 1 85 ? -9.736 45.266 3.727 1.00 19.49 86 GLU A N 1
ATOM 567 C CA . GLU A 1 85 ? -8.717 46.166 4.280 1.00 19.58 86 GLU A CA 1
ATOM 568 C C . GLU A 1 85 ? -9.190 47.587 4.425 1.00 22.22 86 GLU A C 1
ATOM 569 O O . GLU A 1 85 ? -8.728 48.301 5.312 1.00 20.87 86 GLU A O 1
ATOM 575 N N . LEU A 1 86 ? -10.116 48.014 3.566 1.00 19.35 87 LEU A N 1
ATOM 576 C CA . LEU A 1 86 ? -10.642 49.358 3.647 1.00 18.86 87 LEU A CA 1
ATOM 577 C C . LEU A 1 86 ? -11.886 49.466 4.554 1.00 18.86 87 LEU A C 1
ATOM 578 O O . LEU A 1 86 ? -12.315 50.577 4.890 1.00 19.51 87 LEU A O 1
ATOM 583 N N . SER A 1 87 ? -12.454 48.302 4.978 1.00 17.26 88 SER A N 1
ATOM 584 C CA . SER A 1 87 ? -13.707 48.316 5.747 1.00 17.95 88 SER A CA 1
ATOM 585 C C . SER A 1 87 ? -13.602 49.008 7.096 1.00 19.67 88 SER A C 1
ATOM 586 O O . SER A 1 87 ? -12.535 49.032 7.718 1.00 18.12 88 SER A O 1
ATOM 589 N N . GLU A 1 88 ? -14.716 49.564 7.565 1.00 20.02 89 GLU A N 1
ATOM 590 C CA . GLU A 1 88 ? -14.779 50.223 8.855 1.00 21.29 89 GLU A CA 1
ATOM 591 C C . GLU A 1 88 ? -14.460 49.210 9.972 1.00 23.08 89 GLU A C 1
ATOM 592 O O . GLU A 1 88 ? -13.774 49.557 10.941 1.00 22.98 89 GLU A O 1
ATOM 598 N N . GLU A 1 89 ? -14.930 47.960 9.817 1.00 21.64 90 GLU A N 1
ATOM 599 C CA . GLU A 1 89 ? -14.676 46.876 10.786 1.00 21.34 90 GLU A CA 1
ATOM 600 C C . GLU A 1 89 ? -13.170 46.650 10.925 1.00 21.52 90 GLU A C 1
ATOM 601 O O . GLU A 1 89 ? -12.655 46.609 12.043 1.00 21.79 90 GLU A O 1
ATOM 607 N N . ASN A 1 90 ? -12.459 46.530 9.787 1.00 18.71 91 ASN A N 1
ATOM 608 C CA . ASN A 1 90 ? -11.024 46.272 9.872 1.00 17.54 91 ASN A CA 1
ATOM 609 C C . ASN A 1 90 ? -10.245 47.404 10.530 1.00 19.72 91 ASN A C 1
ATOM 610 O O . ASN A 1 90 ? -9.324 47.145 11.306 1.00 17.57 91 ASN A O 1
ATOM 615 N N . GLN A 1 91 ? -10.663 48.659 10.284 1.00 17.40 92 GLN A N 1
ATOM 616 C CA . GLN A 1 91 ? -10.004 49.832 10.851 1.00 16.98 92 GLN A CA 1
ATOM 617 C C . GLN A 1 91 ? -10.151 49.954 12.352 1.00 19.26 92 GLN A C 1
ATOM 618 O O . GLN A 1 91 ? -9.347 50.618 13.000 1.00 18.91 92 GLN A O 1
ATOM 624 N N . LEU A 1 92 ? -11.205 49.323 12.908 1.00 20.56 93 LEU A N 1
ATOM 625 C CA . LEU A 1 92 ? -11.522 49.415 14.330 1.00 22.36 93 LEU A CA 1
ATOM 626 C C . LEU A 1 92 ? -10.854 48.344 15.193 1.00 26.47 93 LEU A C 1
ATOM 627 O O . LEU A 1 92 ? -10.810 48.503 16.419 1.00 28.33 93 LEU A O 1
ATOM 632 N N . VAL A 1 93 ? -10.368 47.255 14.579 1.00 22.18 94 VAL A N 1
ATOM 633 C CA . VAL A 1 93 ? -9.798 46.112 15.324 1.00 22.51 94 VAL A CA 1
ATOM 634 C C . VAL A 1 93 ? -8.590 46.511 16.179 1.00 50.71 94 VAL A C 1
ATOM 635 O O . VAL A 1 93 ? -7.747 47.266 15.721 1.00 29.57 94 VAL A O 1
ATOM 639 N N . SER A 1 103 ? -4.506 29.210 12.715 1.00 41.69 104 SER A N 1
ATOM 640 C CA . SER A 1 103 ? -3.289 28.774 13.387 1.00 41.29 104 SER A CA 1
ATOM 641 C C . SER A 1 103 ? -3.291 27.300 13.807 1.00 43.06 104 SER A C 1
ATOM 642 O O . SER A 1 103 ? -4.296 26.792 14.314 1.00 42.27 104 SER A O 1
ATOM 645 N N . MET A 1 104 ? -2.145 26.621 13.579 1.00 38.21 105 MET A N 1
ATOM 646 C CA . MET A 1 104 ? -1.868 25.246 13.987 1.00 37.93 105 MET A CA 1
ATOM 647 C C . MET A 1 104 ? -0.561 25.310 14.782 1.00 37.97 105 MET A C 1
ATOM 648 O O . MET A 1 104 ? 0.461 25.741 14.235 1.00 38.41 105 MET A O 1
ATOM 653 N N . ILE A 1 105 ? -0.593 24.915 16.069 1.00 29.89 106 ILE A N 1
ATOM 654 C CA . ILE A 1 105 ? 0.578 24.977 16.946 1.00 28.53 106 ILE A CA 1
ATOM 655 C C . ILE A 1 105 ? 1.195 23.602 17.074 1.00 31.09 106 ILE A C 1
ATOM 656 O O . ILE A 1 105 ? 0.547 22.674 17.565 1.00 30.37 106 ILE A O 1
ATOM 661 N N . TRP A 1 106 ? 2.452 23.481 16.660 1.00 26.68 107 TRP A N 1
ATOM 662 C CA . TRP A 1 106 ? 3.185 22.228 16.746 1.00 27.05 107 TRP A CA 1
ATOM 663 C C . TRP A 1 106 ? 4.311 22.291 17.739 1.00 30.22 107 TRP A C 1
ATOM 664 O O . TRP A 1 106 ? 5.075 23.255 17.734 1.00 28.01 107 TRP A O 1
ATOM 675 N N . SER A 1 107 ? 4.461 21.225 18.535 1.00 27.51 108 SER A N 1
ATOM 676 C CA . SER A 1 107 ? 5.562 21.072 19.463 1.00 26.32 108 SER A CA 1
ATOM 677 C C . SER A 1 107 ? 6.683 20.322 18.701 1.00 28.65 108 SER A C 1
ATOM 678 O O . SER A 1 107 ? 6.392 19.534 17.790 1.00 27.76 108 SER A O 1
ATOM 681 N N . SER A 1 108 ? 7.952 20.538 19.087 1.00 25.96 109 SER A N 1
ATOM 682 C CA . SER A 1 108 ? 9.101 19.892 18.450 1.00 26.06 109 SER A CA 1
ATOM 683 C C . SER A 1 108 ? 9.161 18.378 18.697 1.00 33.76 109 SER A C 1
ATOM 684 O O . SER A 1 108 ? 10.067 17.707 18.175 1.00 34.10 109 SER A O 1
ATOM 687 N N . SER A 1 109 ? 8.189 17.844 19.477 1.00 30.24 110 SER A N 1
ATOM 688 C CA . SER A 1 109 ? 8.030 16.407 19.763 1.00 30.74 110 SER A CA 1
ATOM 689 C C . SER A 1 109 ? 7.090 15.791 18.711 1.00 35.90 110 SER A C 1
ATOM 690 O O . SER A 1 109 ? 6.837 14.585 18.744 1.00 35.32 110 SER A O 1
ATOM 693 N N . GLY A 1 110 ? 6.558 16.627 17.816 1.00 31.73 111 GLY A N 1
ATOM 694 C CA . GLY A 1 110 ? 5.643 16.189 16.767 1.00 31.70 111 GLY A CA 1
ATOM 695 C C . GLY A 1 110 ? 4.194 16.041 17.194 1.00 35.84 111 GLY A C 1
ATOM 696 O O . GLY A 1 110 ? 3.451 15.285 16.563 1.00 35.78 111 GLY A O 1
ATOM 697 N N . THR A 1 111 ? 3.769 16.761 18.263 1.00 31.63 112 THR A N 1
ATOM 698 C CA . THR A 1 111 ? 2.385 16.736 18.749 1.00 30.31 112 THR A CA 1
ATOM 699 C C . THR A 1 111 ? 1.791 18.152 18.801 1.00 31.66 112 THR A C 1
ATOM 700 O O . THR A 1 111 ? 2.527 19.143 18.892 1.00 30.39 112 THR A O 1
ATOM 704 N N . SER A 1 112 ? 0.456 18.250 18.753 1.00 27.32 113 SER A N 1
ATOM 705 C CA . SER A 1 112 ? -0.226 19.531 18.794 1.00 27.36 113 SER A CA 1
ATOM 706 C C . SER A 1 112 ? -0.219 20.087 20.229 1.00 29.61 113 SER A C 1
ATOM 707 O O . SER A 1 112 ? -0.194 19.321 21.198 1.00 29.99 113 SER A O 1
ATOM 710 N N . VAL A 1 113 ? -0.259 21.422 20.353 1.00 25.76 114 VAL A N 1
ATOM 711 C CA . VAL A 1 113 ? -0.319 22.116 21.624 1.00 23.83 114 VAL A CA 1
ATOM 712 C C . VAL A 1 113 ? -1.789 22.542 21.815 1.00 25.82 114 VAL A C 1
ATOM 713 O O . VAL A 1 113 ? -2.398 22.992 20.852 1.00 25.91 114 VAL A O 1
ATOM 717 N N . SER A 1 114 ? -2.341 22.399 23.032 1.00 23.96 115 SER A N 1
ATOM 718 C CA . SER A 1 114 ? -3.738 22.760 23.290 1.00 24.61 115 SER A CA 1
ATOM 719 C C . SER A 1 114 ? -3.964 24.258 23.104 1.00 25.95 115 SER A C 1
ATOM 720 O O . SER A 1 114 ? -3.134 25.058 23.531 1.00 25.23 115 SER A O 1
ATOM 723 N N . LEU A 1 115 ? -5.051 24.629 22.422 1.00 22.82 116 LEU A N 1
ATOM 724 C CA . LEU A 1 115 ? -5.416 26.028 22.204 1.00 23.48 116 LEU A CA 1
ATOM 725 C C . LEU A 1 115 ? -5.697 26.701 23.530 1.00 24.00 116 LEU A C 1
ATOM 726 O O . LEU A 1 115 ? -5.380 27.895 23.677 1.00 21.92 116 LEU A O 1
ATOM 731 N N . GLU A 1 116 ? -6.305 25.961 24.498 1.00 21.38 117 GLU A N 1
ATOM 732 C CA . GLU A 1 116 ? -6.590 26.539 25.807 1.00 21.40 117 GLU A CA 1
ATOM 733 C C . GLU A 1 116 ? -5.285 26.929 26.514 1.00 23.48 117 GLU A C 1
ATOM 734 O O . GLU A 1 116 ? -5.182 28.040 27.029 1.00 22.56 117 GLU A O 1
ATOM 740 N N . LEU A 1 117 ? -4.280 26.020 26.517 1.00 22.25 118 LEU A N 1
ATOM 741 C CA . LEU A 1 117 ? -2.989 26.298 27.142 1.00 20.66 118 LEU A CA 1
ATOM 742 C C . LEU A 1 117 ? -2.235 27.442 26.432 1.00 20.67 118 LEU A C 1
ATOM 743 O O . LEU A 1 117 ? -1.644 28.311 27.087 1.00 18.86 118 LEU A O 1
ATOM 748 N N . MET A 1 118 ? -2.291 27.472 25.104 1.00 18.59 119 MET A N 1
ATOM 749 C CA . MET A 1 118 ? -1.672 28.538 24.320 1.00 21.13 119 MET A CA 1
ATOM 750 C C . MET A 1 118 ? -2.311 29.887 24.710 1.00 22.57 119 MET A C 1
ATOM 751 O O . MET A 1 118 ? -1.591 30.866 24.946 1.00 20.43 119 MET A O 1
ATOM 756 N N . THR A 1 119 ? -3.650 29.909 24.868 1.00 20.02 120 THR A N 1
ATOM 757 C CA . THR A 1 119 ? -4.378 31.137 25.253 1.00 19.08 120 THR A CA 1
ATOM 758 C C . THR A 1 119 ? -3.965 31.570 26.649 1.00 22.86 120 THR A C 1
ATOM 759 O O . THR A 1 119 ? -3.702 32.758 26.847 1.00 20.66 120 THR A O 1
ATOM 763 N N . GLU A 1 120 ? -3.853 30.623 27.593 1.00 19.94 121 GLU A N 1
ATOM 764 C CA . GLU A 1 120 ? -3.426 30.935 28.957 1.00 20.38 121 GLU A CA 1
ATOM 765 C C . GLU A 1 120 ? -2.031 31.581 28.978 1.00 22.18 121 GLU A C 1
ATOM 766 O O . GLU A 1 120 ? -1.827 32.586 29.669 1.00 20.65 121 GLU A O 1
ATOM 772 N N . MET A 1 121 ? -1.087 31.039 28.204 1.00 18.59 122 MET A N 1
ATOM 773 C CA . MET A 1 121 ? 0.280 31.572 28.172 1.00 17.93 122 MET A CA 1
ATOM 774 C C . MET A 1 121 ? 0.364 32.869 27.417 1.00 19.38 122 MET A C 1
ATOM 775 O O . MET A 1 121 ? 1.132 33.759 27.813 1.00 17.90 122 MET A O 1
ATOM 780 N N . ALA A 1 122 ? -0.471 33.026 26.372 1.00 18.47 123 ALA A N 1
ATOM 781 C CA . ALA A 1 122 ? -0.511 34.307 25.659 1.00 18.17 123 ALA A CA 1
ATOM 782 C C . ALA A 1 122 ? -1.010 35.396 26.598 1.00 21.06 123 ALA A C 1
ATOM 783 O O . ALA A 1 122 ? -0.451 36.496 26.626 1.00 20.41 123 ALA A O 1
ATOM 785 N N . ARG A 1 123 ? -2.044 35.096 27.395 1.00 18.67 124 ARG A N 1
ATOM 786 C CA . ARG A 1 123 ? -2.531 36.094 28.359 1.00 18.99 124 ARG A CA 1
ATOM 787 C C . ARG A 1 123 ? -1.490 36.449 29.392 1.00 21.74 124 ARG A C 1
ATOM 788 O O . ARG A 1 123 ? -1.349 37.621 29.739 1.00 22.07 124 ARG A O 1
ATOM 796 N N . LEU A 1 124 ? -0.781 35.454 29.912 1.00 19.13 125 LEU A N 1
ATOM 797 C CA . LEU A 1 124 ? 0.259 35.697 30.908 1.00 19.37 125 LEU A CA 1
ATOM 798 C C . LEU A 1 124 ? 1.319 36.637 30.295 1.00 20.95 125 LEU A C 1
ATOM 799 O O . LEU A 1 124 ? 1.614 37.688 30.872 1.00 20.38 125 LEU A O 1
ATOM 804 N N . PHE A 1 125 ? 1.878 36.245 29.127 1.00 18.31 126 PHE A N 1
ATOM 805 C CA . PHE A 1 125 ? 2.955 36.986 28.480 1.00 16.59 126 PHE A CA 1
ATOM 806 C C . PHE A 1 125 ? 2.525 38.382 28.071 1.00 18.36 126 PHE A C 1
ATOM 807 O O . PHE A 1 125 ? 3.207 39.344 28.430 1.00 18.26 126 PHE A O 1
ATOM 815 N N . TYR A 1 126 ? 1.402 38.510 27.371 1.00 18.00 127 TYR A N 1
ATOM 816 C CA . TYR A 1 126 ? 0.985 39.833 26.896 1.00 18.08 127 TYR A CA 1
ATOM 817 C C . TYR A 1 126 ? 0.503 40.731 28.065 1.00 21.83 127 TYR A C 1
ATOM 818 O O . TYR A 1 126 ? 0.685 41.942 27.991 1.00 21.27 127 TYR A O 1
ATOM 827 N N . GLY A 1 127 ? 0.021 40.149 29.170 1.00 19.79 128 GLY A N 1
ATOM 828 C CA . GLY A 1 127 ? -0.287 40.941 30.361 1.00 20.19 128 GLY A CA 1
ATOM 829 C C . GLY A 1 127 ? 0.980 41.583 30.911 1.00 22.80 128 GLY A C 1
ATOM 830 O O . GLY A 1 127 ? 0.986 42.765 31.287 1.00 20.96 128 GLY A O 1
ATOM 831 N N . LEU A 1 128 ? 2.086 40.821 30.955 1.00 16.78 129 LEU A N 1
ATOM 832 C CA . LEU A 1 128 ? 3.360 41.338 31.423 1.00 17.10 129 LEU A CA 1
ATOM 833 C C . LEU A 1 128 ? 3.899 42.429 30.472 1.00 20.65 129 LEU A C 1
ATOM 834 O O . LEU A 1 128 ? 4.486 43.420 30.926 1.00 19.78 129 LEU A O 1
ATOM 839 N N . ILE A 1 129 ? 3.775 42.203 29.143 1.00 19.10 130 ILE A N 1
ATOM 840 C CA . ILE A 1 129 ? 4.214 43.212 28.174 1.00 17.80 130 ILE A CA 1
ATOM 841 C C . ILE A 1 129 ? 3.469 44.534 28.471 1.00 20.40 130 ILE A C 1
ATOM 842 O O . ILE A 1 129 ? 4.091 45.603 28.462 1.00 21.08 130 ILE A O 1
ATOM 847 N N . GLU A 1 130 ? 2.178 44.449 28.812 1.00 19.13 131 GLU A N 1
ATOM 848 C CA . GLU A 1 130 ? 1.408 45.662 29.119 1.00 19.61 131 GLU A CA 1
ATOM 849 C C . GLU A 1 130 ? 1.943 46.357 30.370 1.00 23.10 131 GLU A C 1
ATOM 850 O O . GLU A 1 130 ? 2.000 47.593 30.418 1.00 22.17 131 GLU A O 1
ATOM 856 N N . ARG A 1 131 ? 2.433 45.571 31.338 1.00 18.75 132 ARG A N 1
ATOM 857 C CA . ARG A 1 131 ? 2.981 46.143 32.569 1.00 18.63 132 ARG A CA 1
ATOM 858 C C . ARG A 1 131 ? 4.287 46.905 32.377 1.00 22.66 132 ARG A C 1
ATOM 859 O O . ARG A 1 131 ? 4.706 47.606 33.308 1.00 21.53 132 ARG A O 1
ATOM 867 N N . THR A 1 132 ? 4.963 46.795 31.193 1.00 19.40 133 THR A N 1
ATOM 868 C CA . THR A 1 132 ? 6.215 47.536 30.962 1.00 18.61 133 THR A CA 1
ATOM 869 C C . THR A 1 132 ? 5.936 49.034 30.967 1.00 23.26 133 THR A C 1
ATOM 870 O O . THR A 1 132 ? 6.861 49.814 31.201 1.00 21.64 133 THR A O 1
ATOM 874 N N . ARG A 1 133 ? 4.667 49.426 30.773 1.00 20.51 134 ARG A N 1
ATOM 875 C CA . ARG A 1 133 ? 4.280 50.842 30.806 1.00 21.36 134 ARG A CA 1
ATOM 876 C C . ARG A 1 133 ? 4.522 51.448 32.212 1.00 21.82 134 ARG A C 1
ATOM 877 O O . ARG A 1 133 ? 4.660 52.668 32.345 1.00 19.99 134 ARG A O 1
ATOM 885 N N . GLU A 1 134 ? 4.587 50.590 33.263 1.00 19.00 135 GLU A N 1
ATOM 886 C CA . GLU A 1 134 ? 4.826 51.093 34.634 1.00 17.74 135 GLU A CA 1
ATOM 887 C C . GLU A 1 134 ? 6.177 51.819 34.741 1.00 20.56 135 GLU A C 1
ATOM 888 O O . GLU A 1 134 ? 6.401 52.562 35.687 1.00 18.74 135 GLU A O 1
ATOM 894 N N . PHE A 1 135 ? 7.085 51.614 33.770 1.00 16.98 136 PHE A N 1
ATOM 895 C CA . PHE A 1 135 ? 8.435 52.146 33.789 1.00 16.66 136 PHE A CA 1
ATOM 896 C C . PHE A 1 135 ? 8.624 53.392 32.965 1.00 20.12 136 PHE A C 1
ATOM 897 O O . PHE A 1 135 ? 9.725 53.942 32.951 1.00 19.79 136 PHE A O 1
ATOM 905 N N . LEU A 1 136 ? 7.578 53.815 32.279 1.00 18.54 137 LEU A N 1
ATOM 906 C CA A LEU A 1 136 ? 7.625 54.999 31.428 0.50 20.36 137 LEU A CA 1
ATOM 907 C CA B LEU A 1 136 ? 7.636 55.002 31.433 0.50 19.25 137 LEU A CA 1
ATOM 908 C C . LEU A 1 136 ? 8.136 56.204 32.218 1.00 24.59 137 LEU A C 1
ATOM 909 O O . LEU A 1 136 ? 7.704 56.419 33.349 1.00 24.29 137 LEU A O 1
ATOM 918 N N . ASN A 1 137 ? 9.085 56.947 31.637 1.00 23.22 138 ASN A N 1
ATOM 919 C CA . ASN A 1 137 ? 9.698 58.163 32.205 1.00 23.25 138 ASN A CA 1
ATOM 920 C C . ASN A 1 137 ? 10.539 57.935 33.496 1.00 28.66 138 ASN A C 1
ATOM 921 O O . ASN A 1 137 ? 10.924 58.922 34.131 1.00 30.08 138 ASN A O 1
ATOM 926 N N . GLU A 1 138 ? 10.880 56.674 33.857 1.00 23.76 139 GLU A N 1
ATOM 927 C CA . GLU A 1 138 ? 11.726 56.396 35.032 1.00 23.97 139 GLU A CA 1
ATOM 928 C C . GLU A 1 138 ? 13.193 56.549 34.678 1.00 28.37 139 GLU A C 1
ATOM 929 O O . GLU A 1 138 ? 13.686 55.881 33.756 1.00 28.67 139 GLU A O 1
ATOM 935 N N . SER A 1 139 ? 13.905 57.405 35.431 1.00 26.65 140 SER A N 1
ATOM 936 C CA . SER A 1 139 ? 15.326 57.713 35.215 1.00 26.67 140 SER A CA 1
ATOM 937 C C . SER A 1 139 ? 16.256 56.592 35.626 1.00 32.06 140 SER A C 1
ATOM 938 O O . SER A 1 139 ? 17.333 56.463 35.053 1.00 32.04 140 SER A O 1
ATOM 941 N N . GLU A 1 140 ? 15.902 55.860 36.686 1.00 27.64 141 GLU A N 1
ATOM 942 C CA . GLU A 1 140 ? 16.768 54.813 37.225 1.00 27.05 141 GLU A CA 1
ATOM 943 C C . GLU A 1 140 ? 15.959 53.547 37.363 1.00 28.66 141 GLU A C 1
ATOM 944 O O . GLU A 1 140 ? 15.549 53.202 38.474 1.00 27.79 141 GLU A O 1
ATOM 950 N N . THR A 1 141 ? 15.649 52.872 36.229 1.00 27.41 142 THR A N 1
ATOM 951 C CA . THR A 1 141 ? 14.830 51.668 36.331 1.00 25.90 142 THR A CA 1
ATOM 952 C C . THR A 1 141 ? 15.513 50.586 37.156 1.00 27.96 142 THR A C 1
ATOM 953 O O . THR A 1 141 ? 16.739 50.440 37.073 1.00 27.88 142 THR A O 1
ATOM 957 N N . PRO A 1 142 ? 14.727 49.823 37.946 1.00 25.25 143 PRO A N 1
ATOM 958 C CA . PRO A 1 142 ? 15.304 48.729 38.755 1.00 26.44 143 PRO A CA 1
ATOM 959 C C . PRO A 1 142 ? 16.025 47.664 37.930 1.00 29.73 143 PRO A C 1
ATOM 960 O O . PRO A 1 142 ? 17.016 47.088 38.378 1.00 30.34 143 PRO A O 1
ATOM 964 N N . MET A 1 143 ? 15.469 47.372 36.739 1.00 25.41 144 MET A N 1
ATOM 965 C CA . MET A 1 143 ? 15.938 46.412 35.743 1.00 24.96 144 MET A CA 1
ATOM 966 C C . MET A 1 143 ? 16.209 47.245 34.510 1.00 22.93 144 MET A C 1
ATOM 967 O O . MET A 1 143 ? 15.450 48.167 34.226 1.00 22.46 144 MET A O 1
ATOM 972 N N . ALA A 1 144 ? 17.250 46.911 33.758 1.00 19.81 145 ALA A N 1
ATOM 973 C CA . ALA A 1 144 ? 17.581 47.715 32.572 1.00 18.75 145 ALA A CA 1
ATOM 974 C C . ALA A 1 144 ? 16.718 47.356 31.365 1.00 19.71 145 ALA A C 1
ATOM 975 O O . ALA A 1 144 ? 16.561 48.193 30.482 1.00 18.36 145 ALA A O 1
ATOM 977 N N . SER A 1 145 ? 16.211 46.105 31.300 1.00 17.97 146 SER A N 1
ATOM 978 C CA . SER A 1 145 ? 15.552 45.620 30.087 1.00 17.03 146 SER A CA 1
ATOM 979 C C . SER A 1 145 ? 14.204 45.052 30.250 1.00 16.45 146 SER A C 1
ATOM 980 O O . SER A 1 145 ? 13.826 44.578 31.328 1.00 16.69 146 SER A O 1
ATOM 983 N N . VAL A 1 146 ? 13.449 45.005 29.128 1.00 17.00 147 VAL A N 1
ATOM 984 C CA . VAL A 1 146 ? 12.168 44.332 29.046 1.00 15.42 147 VAL A CA 1
ATOM 985 C C . VAL A 1 146 ? 12.330 42.843 29.396 1.00 16.88 147 VAL A C 1
ATOM 986 O O . VAL A 1 146 ? 11.548 42.347 30.204 1.00 16.94 147 VAL A O 1
ATOM 990 N N . GLY A 1 147 ? 13.336 42.177 28.824 1.00 17.10 148 GLY A N 1
ATOM 991 C CA . GLY A 1 147 ? 13.567 40.748 29.096 1.00 17.15 148 GLY A CA 1
ATOM 992 C C . GLY A 1 147 ? 13.777 40.462 30.572 1.00 20.40 148 GLY A C 1
ATOM 993 O O . GLY A 1 147 ? 13.171 39.524 31.099 1.00 20.52 148 GLY A O 1
ATOM 994 N N . GLU A 1 148 ? 14.551 41.328 31.276 1.00 18.58 149 GLU A N 1
ATOM 995 C CA . GLU A 1 148 ? 14.764 41.104 32.718 1.00 19.05 149 GLU A CA 1
ATOM 996 C C . GLU A 1 148 ? 13.443 41.233 33.514 1.00 20.59 149 GLU A C 1
ATOM 997 O O . GLU A 1 148 ? 13.149 40.423 34.412 1.00 20.81 149 GLU A O 1
ATOM 1003 N N . PHE A 1 149 ? 12.631 42.235 33.210 1.00 17.30 150 PHE A N 1
ATOM 1004 C CA . PHE A 1 149 ? 11.353 42.391 33.887 1.00 17.29 150 PHE A CA 1
ATOM 1005 C C . PHE A 1 149 ? 10.427 41.178 33.667 1.00 21.12 150 PHE A C 1
ATOM 1006 O O . PHE A 1 149 ? 9.824 40.642 34.613 1.00 20.29 150 PHE A O 1
ATOM 1014 N N . LEU A 1 150 ? 10.341 40.721 32.405 1.00 18.25 151 LEU A N 1
ATOM 1015 C CA . LEU A 1 150 ? 9.488 39.604 32.034 1.00 17.64 151 LEU A CA 1
ATOM 1016 C C . LEU A 1 150 ? 9.911 38.346 32.762 1.00 19.33 151 LEU A C 1
ATOM 1017 O O . LEU A 1 150 ? 9.045 37.682 33.303 1.00 20.84 151 LEU A O 1
ATOM 1022 N N . LYS A 1 151 ? 11.206 38.068 32.792 1.00 18.26 152 LYS A N 1
ATOM 1023 C CA . LYS A 1 151 ? 11.785 36.867 33.443 1.00 17.39 152 LYS A CA 1
ATOM 1024 C C . LYS A 1 151 ? 11.524 36.896 34.956 1.00 23.15 152 LYS A C 1
ATOM 1025 O O . LYS A 1 151 ? 11.086 35.871 35.530 1.00 22.72 152 LYS A O 1
ATOM 1031 N N . LYS A 1 152 ? 11.739 38.062 35.606 1.00 21.37 153 LYS A N 1
ATOM 1032 C CA . LYS A 1 152 ? 11.449 38.167 37.050 1.00 22.40 153 LYS A CA 1
ATOM 1033 C C . LYS A 1 152 ? 9.979 37.850 37.356 1.00 24.61 153 LYS A C 1
ATOM 1034 O O . LYS A 1 152 ? 9.684 37.091 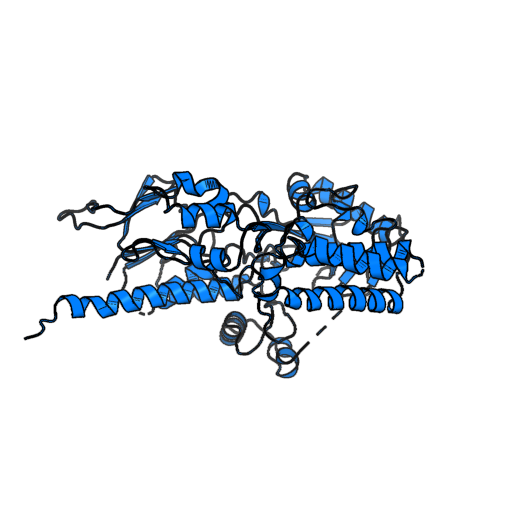38.292 1.00 24.66 153 LYS A O 1
ATOM 1040 N N . GLU A 1 153 ? 9.049 38.401 36.574 1.00 20.92 154 GLU A N 1
ATOM 1041 C CA . GLU A 1 153 ? 7.620 38.207 36.771 1.00 20.61 154 GLU A CA 1
ATOM 1042 C C . GLU A 1 153 ? 7.201 36.773 36.463 1.00 24.04 154 GLU A C 1
ATOM 1043 O O . GLU A 1 153 ? 6.397 36.204 37.215 1.00 25.18 154 GLU A O 1
ATOM 1049 N N . ILE A 1 154 ? 7.777 36.161 35.399 1.00 20.80 155 ILE A N 1
ATOM 1050 C CA . ILE A 1 154 ? 7.471 34.759 35.065 1.00 20.46 155 ILE A CA 1
ATOM 1051 C C . ILE A 1 154 ? 7.961 33.859 36.189 1.00 24.47 155 ILE A C 1
ATOM 1052 O O . ILE A 1 154 ? 7.194 32.996 36.616 1.00 22.90 155 ILE A O 1
ATOM 1057 N N . SER A 1 155 ? 9.150 34.149 36.748 1.00 22.44 156 SER A N 1
ATOM 1058 C CA . SER A 1 155 ? 9.689 33.384 37.890 1.00 22.51 156 SER A CA 1
ATOM 1059 C C . SER A 1 155 ? 8.755 33.440 39.109 1.00 26.53 156 SER A C 1
ATOM 1060 O O . SER A 1 155 ? 8.559 32.410 39.771 1.00 25.31 156 SER A O 1
ATOM 1063 N N . GLN A 1 156 ? 8.125 34.603 39.376 1.00 25.02 157 GLN A N 1
ATOM 1064 C CA . GLN A 1 156 ? 7.148 34.753 40.461 1.00 24.44 157 GLN A CA 1
ATOM 1065 C C . GLN A 1 156 ? 5.911 33.919 40.211 1.00 29.30 157 GLN A C 1
ATOM 1066 O O . GLN A 1 156 ? 5.380 33.321 41.157 1.00 27.47 157 GLN A O 1
ATOM 1072 N N . GLN A 1 157 ? 5.463 33.862 38.938 1.00 27.47 158 GLN A N 1
ATOM 1073 C CA . GLN A 1 157 ? 4.307 33.086 38.486 1.00 26.99 158 GLN A CA 1
ATOM 1074 C C . GLN A 1 157 ? 4.608 31.607 38.694 1.00 30.43 158 GLN A C 1
ATOM 1075 O O . GLN A 1 157 ? 3.803 30.923 39.310 1.00 30.36 158 GLN A O 1
ATOM 1081 N N . VAL A 1 158 ? 5.793 31.130 38.231 1.00 26.59 159 VAL A N 1
ATOM 1082 C CA . VAL A 1 158 ? 6.234 29.730 38.352 1.00 26.90 159 VAL A CA 1
ATOM 1083 C C . VAL A 1 158 ? 6.235 29.275 39.829 1.00 31.21 159 VAL A C 1
ATOM 1084 O O . VAL A 1 158 ? 5.800 28.153 40.104 1.00 30.63 159 VAL A O 1
ATOM 1088 N N . ALA A 1 159 ? 6.677 30.145 40.778 1.00 28.29 160 ALA A N 1
ATOM 1089 C CA . ALA A 1 159 ? 6.709 29.815 42.214 1.00 29.49 160 ALA A CA 1
ATOM 1090 C C . ALA A 1 159 ? 5.314 29.595 42.814 1.00 36.83 160 ALA A C 1
ATOM 1091 O O . ALA A 1 159 ? 5.201 29.087 43.937 1.00 37.82 160 ALA A O 1
ATOM 1093 N N . SER A 1 160 ? 4.253 29.933 42.056 1.00 33.84 161 SER A N 1
ATOM 1094 C CA . SER A 1 160 ? 2.866 29.747 42.473 1.00 34.27 161 SER A CA 1
ATOM 1095 C C . SER A 1 160 ? 2.161 28.602 41.717 1.00 37.87 161 SER A C 1
ATOM 1096 O O . SER A 1 160 ? 1.017 28.285 42.047 1.00 38.76 161 SER A O 1
ATOM 1099 N N . TRP A 1 161 ? 2.843 27.974 40.724 1.00 32.88 162 TRP A N 1
ATOM 1100 C CA . TRP A 1 161 ? 2.297 26.867 39.924 1.00 38.29 162 TRP A CA 1
ATOM 1101 C C . TRP A 1 161 ? 2.317 25.549 40.726 1.00 69.13 162 TRP A C 1
ATOM 1102 O O . TRP A 1 161 ? 2.774 24.507 40.247 1.00 34.39 162 TRP A O 1
ATOM 1113 N N . THR A 1 168 ? 4.134 19.569 32.838 1.00 33.59 169 THR A N 1
ATOM 1114 C CA . THR A 1 168 ? 3.269 20.733 32.644 1.00 32.81 169 THR A CA 1
ATOM 1115 C C . THR A 1 168 ? 4.044 22.046 32.786 1.00 33.89 169 THR A C 1
ATOM 1116 O O . THR A 1 168 ? 3.845 22.943 31.963 1.00 31.23 169 THR A O 1
ATOM 1120 N N . ARG A 1 169 ? 4.893 22.182 33.824 1.00 29.84 170 ARG A N 1
ATOM 1121 C CA . ARG A 1 169 ? 5.639 23.423 34.031 1.00 29.69 170 ARG A CA 1
ATOM 1122 C C . ARG A 1 169 ? 6.633 23.649 32.901 1.00 32.04 170 ARG A C 1
ATOM 1123 O O . ARG A 1 169 ? 6.769 24.794 32.455 1.00 29.94 170 ARG A O 1
ATOM 1131 N N . LYS A 1 170 ? 7.285 22.562 32.405 1.00 28.77 171 LYS A N 1
ATOM 1132 C CA . LYS A 1 170 ? 8.232 22.621 31.281 1.00 28.87 171 LYS A CA 1
ATOM 1133 C C . LYS A 1 170 ? 7.505 23.004 29.980 1.00 30.61 171 LYS A C 1
ATOM 1134 O O . LYS A 1 170 ? 8.039 23.814 29.227 1.00 29.48 171 LYS A O 1
ATOM 1140 N N . ARG A 1 171 ? 6.294 22.455 29.731 1.00 25.72 172 ARG A N 1
ATOM 1141 C CA . ARG A 1 171 ? 5.468 22.747 28.554 1.00 25.76 172 ARG A CA 1
ATOM 1142 C C . ARG A 1 171 ? 5.084 24.243 28.555 1.00 26.97 172 ARG A C 1
ATOM 1143 O O . ARG A 1 171 ? 5.219 24.910 27.522 1.00 25.86 172 ARG A O 1
ATOM 1151 N N . LYS A 1 172 ? 4.688 24.783 29.727 1.00 22.07 173 LYS A N 1
ATOM 1152 C CA . LYS A 1 172 ? 4.319 26.193 29.842 1.00 20.52 173 LYS A CA 1
ATOM 1153 C C . LYS A 1 172 ? 5.513 27.066 29.540 1.00 22.99 173 LYS A C 1
ATOM 1154 O O . LYS A 1 172 ? 5.358 28.048 28.800 1.00 21.08 173 LYS A O 1
ATOM 1160 N N . LEU A 1 173 ? 6.708 26.704 30.046 1.00 20.60 174 LEU A N 1
ATOM 1161 C CA . LEU A 1 173 ? 7.913 27.499 29.800 1.00 20.74 174 LEU A CA 1
ATOM 1162 C C . LEU A 1 173 ? 8.340 27.463 28.336 1.00 22.51 174 LEU A C 1
ATOM 1163 O O . LEU A 1 173 ? 8.802 28.485 27.807 1.00 20.78 174 LEU A O 1
ATOM 1168 N N . ALA A 1 174 ? 8.159 26.319 27.676 1.00 20.37 175 ALA A N 1
ATOM 1169 C CA . ALA A 1 174 ? 8.456 26.147 26.255 1.00 20.57 175 ALA A CA 1
ATOM 1170 C C . ALA A 1 174 ? 7.524 27.017 25.410 1.00 22.00 175 ALA A C 1
ATOM 1171 O O . ALA A 1 174 ? 8.023 27.722 24.531 1.00 20.57 175 ALA A O 1
ATOM 1173 N N . ILE A 1 175 ? 6.211 27.068 25.720 1.00 18.69 176 ILE A N 1
ATOM 1174 C CA . ILE A 1 175 ? 5.270 27.945 25.010 1.00 18.23 176 ILE A CA 1
ATOM 1175 C C . ILE A 1 175 ? 5.698 29.399 25.274 1.00 19.30 176 ILE A C 1
ATOM 1176 O O . ILE A 1 175 ? 5.756 30.206 24.331 1.00 18.10 176 ILE A O 1
ATOM 1181 N N . LEU A 1 176 ? 6.016 29.751 26.534 1.00 17.46 177 LEU A N 1
ATOM 1182 C CA . LEU A 1 176 ? 6.463 31.128 26.798 1.00 17.56 177 LEU A CA 1
ATOM 1183 C C . LEU A 1 176 ? 7.719 31.483 25.983 1.00 20.82 177 LEU A C 1
ATOM 1184 O O . LEU A 1 176 ? 7.799 32.612 25.503 1.00 19.24 177 LEU A O 1
ATOM 1189 N N . ASN A 1 177 ? 8.675 30.551 25.802 1.00 17.41 178 ASN A N 1
ATOM 1190 C CA . ASN A 1 177 ? 9.902 30.764 25.014 1.00 17.20 178 ASN A CA 1
ATOM 1191 C C . ASN A 1 177 ? 9.521 31.206 23.580 1.00 19.49 178 ASN A C 1
ATOM 1192 O O . ASN A 1 177 ? 10.169 32.114 23.047 1.00 17.58 178 ASN A O 1
ATOM 1197 N N . THR A 1 178 ? 8.492 30.580 22.958 1.00 15.84 179 THR A N 1
ATOM 1198 C CA . THR A 1 178 ? 8.089 30.985 21.604 1.00 16.07 179 THR A CA 1
ATOM 1199 C C . THR A 1 178 ? 7.560 32.419 21.628 1.00 17.65 179 THR A C 1
ATOM 1200 O O . THR A 1 178 ? 7.881 33.175 20.704 1.00 16.98 179 THR A O 1
ATOM 1204 N N . PHE A 1 179 ? 6.852 32.831 22.705 1.00 16.19 180 PHE A N 1
ATOM 1205 C CA . PHE A 1 179 ? 6.391 34.228 22.771 1.00 15.62 180 PHE A CA 1
ATOM 1206 C C . PHE A 1 179 ? 7.554 35.197 22.892 1.00 17.90 180 PHE A C 1
ATOM 1207 O O . PHE A 1 179 ? 7.519 36.270 22.279 1.00 15.73 180 PHE A O 1
ATOM 1215 N N . PHE A 1 180 ? 8.618 34.826 23.599 1.00 14.88 181 PHE A N 1
ATOM 1216 C CA . PHE A 1 180 ? 9.815 35.666 23.637 1.00 14.69 181 PHE A CA 1
ATOM 1217 C C . PHE A 1 180 ? 10.411 35.770 22.247 1.00 16.59 181 PHE A C 1
ATOM 1218 O O . PHE A 1 180 ? 10.818 36.867 21.855 1.00 16.25 181 PHE A O 1
ATOM 1226 N N . ASN A 1 181 ? 10.466 34.677 21.491 1.00 14.32 182 ASN A N 1
ATOM 1227 C CA . ASN A 1 181 ? 11.055 34.735 20.163 1.00 14.65 182 ASN A CA 1
ATOM 1228 C C . ASN A 1 181 ? 10.230 35.529 19.174 1.00 15.68 182 ASN A C 1
ATOM 1229 O O . ASN A 1 181 ? 10.798 36.214 18.301 1.00 15.17 182 ASN A O 1
ATOM 1234 N N . ILE A 1 182 ? 8.897 35.515 19.328 1.00 14.22 183 ILE A N 1
ATOM 1235 C CA . ILE A 1 182 ? 8.008 36.323 18.501 1.00 13.29 183 ILE A CA 1
ATOM 1236 C C . ILE A 1 182 ? 8.283 37.799 18.891 1.00 15.54 183 ILE A C 1
ATOM 1237 O O . ILE A 1 182 ? 8.393 38.638 17.997 1.00 13.64 183 ILE A O 1
ATOM 1242 N N . GLU A 1 183 ? 8.407 38.119 20.194 1.00 14.66 184 GLU A N 1
ATOM 1243 C CA . GLU A 1 183 ? 8.677 39.491 20.610 1.00 14.59 184 GLU A CA 1
ATOM 1244 C C . GLU A 1 183 ? 10.013 39.980 20.043 1.00 16.54 184 GLU A C 1
ATOM 1245 O O . GLU A 1 183 ? 10.134 41.168 19.702 1.00 15.73 184 GLU A O 1
ATOM 1251 N N . CYS A 1 184 ? 11.027 39.084 19.908 1.00 13.53 185 CYS A N 1
ATOM 1252 C CA . CYS A 1 184 ? 12.314 39.440 19.292 1.00 13.44 185 CYS A CA 1
ATOM 1253 C C . CYS A 1 184 ? 12.066 39.834 17.852 1.00 14.77 185 CYS A C 1
ATOM 1254 O O . CYS A 1 184 ? 12.679 40.790 17.365 1.00 14.14 185 CYS A O 1
ATOM 1257 N N . CYS A 1 185 ? 11.178 39.105 17.141 1.00 13.82 186 CYS A N 1
ATOM 1258 C CA . CYS A 1 185 ? 10.872 39.527 15.764 1.00 13.58 186 CYS A CA 1
ATOM 1259 C C . CYS A 1 185 ? 10.237 40.917 15.788 1.00 14.21 186 CYS A C 1
ATOM 1260 O O . CYS A 1 185 ? 10.580 41.781 14.969 1.00 15.08 186 CYS A O 1
ATOM 1263 N N . VAL A 1 186 ? 9.268 41.122 16.682 1.00 13.50 187 VAL A N 1
ATOM 1264 C CA . VAL A 1 186 ? 8.563 42.411 16.726 1.00 14.69 187 VAL A CA 1
ATOM 1265 C C . VAL A 1 186 ? 9.488 43.575 17.051 1.00 14.05 187 VAL A C 1
ATOM 1266 O O . VAL A 1 186 ? 9.399 44.656 16.409 1.00 14.67 187 VAL A O 1
ATOM 1270 N N . SER A 1 187 ? 10.465 43.362 17.951 1.00 13.58 188 SER A N 1
ATOM 1271 C CA . SER A 1 187 ? 11.385 44.446 18.277 1.00 12.65 188 SER A CA 1
ATOM 1272 C C . SER A 1 187 ? 12.556 44.522 17.295 1.00 13.73 188 SER A C 1
ATOM 1273 O O . SER A 1 187 ? 13.265 45.540 17.246 1.00 15.67 188 SER A O 1
ATOM 1276 N N . GLY A 1 188 ? 12.813 43.443 16.539 1.00 14.09 189 GLY A N 1
ATOM 1277 C CA . GLY A 1 188 ? 13.985 43.392 15.673 1.00 15.06 189 GLY A CA 1
ATOM 1278 C C . GLY A 1 188 ? 15.257 43.309 16.501 1.00 16.46 189 GLY A C 1
ATOM 1279 O O . GLY A 1 188 ? 16.227 44.039 16.245 1.00 16.85 189 GLY A O 1
ATOM 1280 N N . THR A 1 189 ? 15.235 42.440 17.543 1.00 15.06 190 THR A N 1
ATOM 1281 C CA . THR A 1 189 ? 16.357 42.272 18.460 1.00 13.78 190 THR A CA 1
ATOM 1282 C C . THR A 1 189 ? 16.744 40.815 18.565 1.00 15.56 190 THR A C 1
ATOM 1283 O O . THR A 1 189 ? 15.918 39.930 18.328 1.00 15.94 190 THR A O 1
ATOM 1287 N N . HIS A 1 190 ? 17.956 40.580 19.000 1.00 14.97 191 HIS A N 1
ATOM 1288 C CA . HIS A 1 190 ? 18.413 39.228 19.293 1.00 13.98 191 HIS A CA 1
ATOM 1289 C C . HIS A 1 190 ? 17.720 38.733 20.561 1.00 15.81 191 HIS A C 1
ATOM 1290 O O . HIS A 1 190 ? 17.442 37.528 20.683 1.00 15.13 191 HIS A O 1
ATOM 1297 N N . SER A 1 191 ? 17.481 39.617 21.535 1.00 13.28 192 SER A N 1
ATOM 1298 C CA . SER A 1 191 ? 16.923 39.238 22.837 1.00 13.37 192 SER A CA 1
ATOM 1299 C C . SER A 1 191 ? 16.174 40.397 23.464 1.00 15.27 192 SER A C 1
ATOM 1300 O O . SER A 1 191 ? 16.631 41.544 23.370 1.00 14.39 192 SER A O 1
ATOM 1303 N N . MET A 1 192 ? 15.071 40.094 24.155 1.00 13.99 193 MET A N 1
ATOM 1304 C CA . MET A 1 192 ? 14.360 41.120 24.895 1.00 14.53 193 MET A CA 1
ATOM 1305 C C . MET A 1 192 ? 15.228 41.678 26.014 1.00 16.87 193 MET A C 1
ATOM 1306 O O . MET A 1 192 ? 14.973 42.794 26.467 1.00 15.33 193 MET A O 1
ATOM 1311 N N . ASP A 1 193 ? 16.295 40.970 26.400 1.00 15.95 194 ASP A N 1
ATOM 1312 C CA . ASP A 1 193 ? 17.209 41.497 27.414 1.00 15.92 194 ASP A CA 1
ATOM 1313 C C . ASP A 1 193 ? 18.063 42.647 26.897 1.00 17.99 194 ASP A C 1
ATOM 1314 O O . ASP A 1 193 ? 18.817 43.273 27.672 1.00 17.00 194 ASP A O 1
ATOM 1319 N N . LEU A 1 194 ? 18.012 42.913 25.568 1.00 15.47 195 LEU A N 1
ATOM 1320 C CA . LEU A 1 194 ? 18.776 44.014 24.961 1.00 15.17 195 LEU A CA 1
ATOM 1321 C C . LEU A 1 194 ? 17.892 45.242 24.771 1.00 15.65 195 LEU A C 1
ATOM 1322 O O . LEU A 1 194 ? 18.420 46.286 24.340 1.00 15.54 195 LEU A O 1
ATOM 1327 N N . VAL A 1 195 ? 16.584 45.126 25.050 1.00 13.71 196 VAL A N 1
ATOM 1328 C CA . VAL A 1 195 ? 15.585 46.194 24.815 1.00 13.24 196 VAL A CA 1
ATOM 1329 C C . VAL A 1 195 ? 15.375 46.994 26.087 1.00 16.12 196 VAL A C 1
ATOM 1330 O O . VAL A 1 195 ? 14.922 46.446 27.085 1.00 15.63 196 VAL A O 1
ATOM 1334 N N . ALA A 1 196 ? 15.618 48.306 26.037 1.00 14.20 197 ALA A N 1
ATOM 1335 C CA . ALA A 1 196 ? 15.467 49.139 27.226 1.00 13.18 197 ALA A CA 1
ATOM 1336 C C . ALA A 1 196 ? 14.043 49.134 27.758 1.00 14.63 197 ALA A C 1
ATOM 1337 O O . ALA A 1 196 ? 13.050 49.212 27.021 1.00 15.41 197 ALA A O 1
ATOM 1339 N N . LEU A 1 197 ? 13.940 49.070 29.105 1.00 14.52 198 LEU A N 1
ATOM 1340 C CA . LEU A 1 197 ? 12.656 48.976 29.734 1.00 14.55 198 LEU A CA 1
ATOM 1341 C C . LEU A 1 197 ? 11.847 50.285 29.793 1.00 17.27 198 LEU A C 1
ATOM 1342 O O . LEU A 1 197 ? 10.699 50.304 29.337 1.00 16.54 198 LEU A O 1
ATOM 1347 N N . ALA A 1 198 ? 12.417 51.352 30.408 1.00 15.10 199 ALA A N 1
ATOM 1348 C CA . ALA A 1 198 ? 11.635 52.588 30.505 1.00 16.19 199 ALA A CA 1
ATOM 1349 C C . ALA A 1 198 ? 11.140 53.138 29.152 1.00 16.20 199 ALA A C 1
ATOM 1350 O O . ALA A 1 198 ? 9.979 53.511 29.080 1.00 15.99 199 ALA A O 1
ATOM 1352 N N . PRO A 1 199 ? 11.950 53.104 28.066 1.00 14.41 200 PRO A N 1
ATOM 1353 C CA . PRO A 1 199 ? 11.456 53.684 26.798 1.00 14.52 200 PRO A CA 1
ATOM 1354 C C . PRO A 1 199 ? 10.442 52.812 26.071 1.00 16.88 200 PRO A C 1
ATOM 1355 O O . PRO A 1 199 ? 9.774 53.290 25.162 1.00 16.44 200 PRO A O 1
ATOM 1359 N N . PHE A 1 200 ? 10.359 51.511 26.423 1.00 15.13 201 PHE A N 1
ATOM 1360 C CA . PHE A 1 200 ? 9.584 50.567 25.633 1.00 14.63 201 PHE A CA 1
ATOM 1361 C C . PHE A 1 200 ? 8.156 51.002 25.289 1.00 17.91 201 PHE A C 1
ATOM 1362 O O . PHE A 1 200 ? 7.730 50.861 24.116 1.00 18.23 201 PHE A O 1
ATOM 1370 N N . GLY A 1 201 ? 7.403 51.525 26.273 1.00 16.12 202 GLY A N 1
ATOM 1371 C CA . GLY A 1 201 ? 6.018 51.900 26.043 1.00 15.36 202 GLY A CA 1
ATOM 1372 C C . GLY A 1 201 ? 5.780 53.181 25.250 1.00 16.83 202 GLY A C 1
ATOM 1373 O O . GLY A 1 201 ? 4.624 53.515 24.988 1.00 17.75 202 GLY A O 1
ATOM 1374 N N . GLU A 1 202 ? 6.868 53.858 24.807 1.00 15.35 203 GLU A N 1
ATOM 1375 C CA . GLU A 1 202 ? 6.724 55.082 23.986 1.00 14.06 203 GLU A CA 1
ATOM 1376 C C . GLU A 1 202 ? 6.258 54.706 22.556 1.00 16.66 203 GLU A C 1
ATOM 1377 O O . GLU A 1 202 ? 5.604 55.519 21.899 1.00 17.01 203 GLU A O 1
ATOM 1383 N N . TYR A 1 203 ? 6.592 53.505 22.064 1.00 14.85 204 TYR A N 1
ATOM 1384 C CA . TYR A 1 203 ? 6.175 53.061 20.736 1.00 14.47 204 TYR A CA 1
ATOM 1385 C C . TYR A 1 203 ? 4.642 53.086 20.687 1.00 16.61 204 TYR A C 1
ATOM 1386 O O . TYR A 1 203 ? 3.988 52.590 21.619 1.00 16.52 204 TYR A O 1
ATOM 1395 N N . THR A 1 204 ? 4.056 53.670 19.629 1.00 14.89 205 THR A N 1
ATOM 1396 C CA . THR A 1 204 ? 2.621 53.827 19.509 1.00 14.60 205 THR A CA 1
ATOM 1397 C C . THR A 1 204 ? 2.051 52.881 18.458 1.00 17.59 205 THR A C 1
ATOM 1398 O O . THR A 1 204 ? 2.537 52.846 17.319 1.00 15.84 205 THR A O 1
ATOM 1402 N N . VAL A 1 205 ? 0.975 52.176 18.824 1.00 16.33 206 VAL A N 1
ATOM 1403 C CA . VAL A 1 205 ? 0.237 51.257 17.962 1.00 16.48 206 VAL A CA 1
ATOM 1404 C C . VAL A 1 205 ? -1.044 51.957 17.549 1.00 18.66 206 VAL A C 1
ATOM 1405 O O . VAL A 1 205 ? -1.816 52.393 18.427 1.00 20.52 206 VAL A O 1
ATOM 1409 N N . LEU A 1 206 ? -1.259 52.099 16.239 1.00 15.38 207 LEU A N 1
ATOM 1410 C CA . LEU A 1 206 ? -2.500 52.665 15.751 1.00 15.59 207 LEU A CA 1
ATOM 1411 C C . LEU A 1 206 ? -3.540 51.555 15.611 1.00 16.22 207 LEU A C 1
ATOM 1412 O O . LEU A 1 206 ? -3.166 50.395 15.435 1.00 17.01 207 LEU A O 1
ATOM 1417 N N . PRO A 1 207 ? -4.841 51.875 15.674 1.00 16.58 208 PRO A N 1
ATOM 1418 C CA . PRO A 1 207 ? -5.851 50.813 15.542 1.00 17.61 208 PRO A CA 1
ATOM 1419 C C . PRO A 1 207 ? -5.903 50.208 14.145 1.00 18.25 208 PRO A C 1
ATOM 1420 O O . PRO A 1 207 ? -5.385 50.785 13.200 1.00 16.77 208 PRO A O 1
ATOM 1424 N N . GLY A 1 208 ? -6.510 49.040 14.044 1.00 16.08 209 GLY A N 1
ATOM 1425 C CA . GLY A 1 208 ? -6.705 48.385 12.772 1.00 16.11 209 GLY A CA 1
ATOM 1426 C C . GLY A 1 208 ? -6.081 47.012 12.714 1.00 17.70 209 GLY A C 1
ATOM 1427 O O . GLY A 1 208 ? -5.028 46.782 13.326 1.00 17.95 209 GLY A O 1
ATOM 1428 N N . LEU A 1 209 ? -6.725 46.095 11.975 1.00 15.83 210 LEU A N 1
ATOM 1429 C CA . LEU A 1 209 ? -6.175 44.745 11.813 1.00 17.35 210 LEU A CA 1
ATOM 1430 C C . LEU A 1 209 ? -5.134 44.797 10.713 1.00 16.68 210 LEU A C 1
ATOM 1431 O O . LEU A 1 209 ? -5.475 45.002 9.549 1.00 16.77 210 LEU A O 1
ATOM 1436 N N . ASP A 1 210 ? -3.881 44.555 11.073 1.00 15.08 211 ASP A N 1
ATOM 1437 C CA . ASP A 1 210 ? -2.766 44.572 10.130 1.00 14.49 211 ASP A CA 1
ATOM 1438 C C . ASP A 1 210 ? -3.083 43.860 8.848 1.00 17.72 211 ASP A C 1
ATOM 1439 O O . ASP A 1 210 ? -3.649 42.746 8.847 1.00 19.12 211 ASP A O 1
ATOM 1444 N N . CYS A 1 211 ? -2.708 44.487 7.731 1.00 14.86 212 CYS A N 1
ATOM 1445 C CA . CYS A 1 211 ? -3.024 43.944 6.425 1.00 14.83 212 CYS A CA 1
ATOM 1446 C C . CYS A 1 211 ? -1.829 44.013 5.509 1.00 15.89 212 CYS A C 1
ATOM 1447 O O . CYS A 1 211 ? -0.944 44.859 5.683 1.00 14.85 212 CYS A O 1
ATOM 1450 N N . ILE A 1 212 ? -1.841 43.173 4.449 1.00 16.30 213 ILE A N 1
ATOM 1451 C CA . ILE A 1 212 ? -0.817 43.248 3.419 1.00 15.93 213 ILE A CA 1
ATOM 1452 C C . ILE A 1 212 ? -1.324 44.107 2.256 1.00 19.56 213 ILE A C 1
ATOM 1453 O O . ILE A 1 212 ? -2.507 44.492 2.212 1.00 18.81 213 ILE A O 1
ATOM 1458 N N . LEU A 1 213 ? -0.429 44.416 1.311 1.00 16.98 214 LEU A N 1
ATOM 1459 C CA . LEU A 1 213 ? -0.769 45.009 0.017 1.00 16.98 214 LEU A CA 1
ATOM 1460 C C . LEU A 1 213 ? -0.632 43.811 -0.934 1.00 19.52 214 LEU A C 1
ATOM 1461 O O . LEU A 1 213 ? 0.473 43.305 -1.118 1.00 18.33 214 LEU A O 1
ATOM 1466 N N . ALA A 1 214 ? -1.760 43.303 -1.467 1.00 19.79 215 ALA A N 1
ATOM 1467 C CA . ALA A 1 214 ? -1.757 42.101 -2.320 1.00 20.99 215 ALA A CA 1
ATOM 1468 C C . ALA A 1 214 ? -0.841 42.154 -3.532 1.00 21.57 215 ALA A C 1
ATOM 1469 O O . ALA A 1 214 ? -0.241 41.125 -3.866 1.00 21.74 215 ALA A O 1
ATOM 1471 N N . GLY A 1 215 ? -0.663 43.336 -4.131 1.00 16.68 216 GLY A N 1
ATOM 1472 C CA . GLY A 1 215 ? 0.235 43.496 -5.265 1.00 15.95 216 GLY A CA 1
ATOM 1473 C C . GLY A 1 215 ? 1.690 43.751 -4.903 1.00 18.06 216 GLY A C 1
ATOM 1474 O O . GLY A 1 215 ? 2.544 43.873 -5.790 1.00 19.23 216 GLY A O 1
ATOM 1475 N N . GLY A 1 216 ? 1.963 43.846 -3.610 1.00 14.77 217 GLY A N 1
ATOM 1476 C CA . GLY A 1 216 ? 3.310 44.083 -3.135 1.00 14.81 217 GLY A CA 1
ATOM 1477 C C . GLY A 1 216 ? 3.407 45.461 -2.524 1.00 14.49 217 GLY A C 1
ATOM 1478 O O . GLY A 1 216 ? 2.982 46.455 -3.124 1.00 13.86 217 GLY A O 1
ATOM 1479 N N . TYR A 1 217 ? 4.063 45.536 -1.350 1.00 13.40 218 TYR A N 1
ATOM 1480 C CA . TYR A 1 217 ? 4.277 46.790 -0.643 1.00 12.83 218 TYR A CA 1
ATOM 1481 C C . TYR A 1 217 ? 5.025 47.792 -1.524 1.00 13.14 218 TYR A C 1
ATOM 1482 O O . TYR A 1 217 ? 4.779 48.997 -1.430 1.00 12.21 218 TYR A O 1
ATOM 1491 N N . GLN A 1 218 ? 5.927 47.314 -2.374 1.00 11.73 219 GLN A N 1
ATOM 1492 C CA . GLN A 1 218 ? 6.730 48.173 -3.245 1.00 11.45 219 GLN A CA 1
ATOM 1493 C C . GLN A 1 218 ? 5.862 48.958 -4.271 1.00 13.58 219 GLN A C 1
ATOM 1494 O O . GLN A 1 218 ? 6.334 49.955 -4.826 1.00 13.59 219 GLN A O 1
ATOM 1500 N N . GLY A 1 219 ? 4.633 48.508 -4.506 1.00 12.62 220 GLY A N 1
ATOM 1501 C CA . GLY A 1 219 ? 3.710 49.285 -5.329 1.00 12.81 220 GLY A CA 1
ATOM 1502 C C . GLY A 1 219 ? 3.498 50.662 -4.736 1.00 13.82 220 GLY A C 1
ATOM 1503 O O . GLY A 1 219 ? 3.298 51.643 -5.484 1.00 13.07 220 GLY A O 1
ATOM 1504 N N . LEU A 1 220 ? 3.564 50.784 -3.392 1.00 11.64 221 LEU A N 1
ATOM 1505 C CA . LEU A 1 220 ? 3.362 52.081 -2.743 1.00 11.79 221 LEU A CA 1
ATOM 1506 C C . LEU A 1 220 ? 4.522 53.036 -3.053 1.00 11.96 221 LEU A C 1
ATOM 1507 O O . LEU A 1 220 ? 4.288 54.171 -3.481 1.00 12.31 221 LEU A O 1
ATOM 1512 N N . THR A 1 221 ? 5.758 52.594 -2.823 1.00 12.24 222 THR A N 1
ATOM 1513 C CA . THR A 1 221 ? 6.921 53.435 -3.109 1.00 11.71 222 THR A CA 1
ATOM 1514 C C . THR A 1 221 ? 7.042 53.704 -4.620 1.00 12.48 222 THR A C 1
ATOM 1515 O O . THR A 1 221 ? 7.487 54.776 -5.020 1.00 13.06 222 THR A O 1
ATOM 1519 N N . ASP A 1 222 ? 6.686 52.732 -5.476 1.00 11.53 223 ASP A N 1
ATOM 1520 C CA . ASP A 1 222 ? 6.764 52.973 -6.928 1.00 11.60 223 ASP A CA 1
ATOM 1521 C C . ASP A 1 222 ? 5.829 54.124 -7.312 1.00 12.46 223 ASP A C 1
ATOM 1522 O O . ASP A 1 222 ? 6.201 54.923 -8.146 1.00 12.43 223 ASP A O 1
ATOM 1527 N N . ARG A 1 223 ? 4.652 54.220 -6.664 1.00 12.10 224 ARG A N 1
ATOM 1528 C CA . ARG A 1 223 ? 3.711 55.287 -6.990 1.00 11.35 224 ARG A CA 1
ATOM 1529 C C . ARG A 1 223 ? 4.184 56.636 -6.517 1.00 14.33 224 ARG A C 1
ATOM 1530 O O . ARG A 1 223 ? 4.034 57.628 -7.250 1.00 15.64 224 ARG A O 1
ATOM 1538 N N . ILE A 1 224 ? 4.843 56.696 -5.331 1.00 12.76 225 ILE A N 1
ATOM 1539 C CA . ILE A 1 224 ? 5.387 57.968 -4.856 1.00 12.47 225 ILE A CA 1
ATOM 1540 C C . ILE A 1 224 ? 6.513 58.380 -5.803 1.00 14.02 225 ILE A C 1
ATOM 1541 O O . ILE A 1 224 ? 6.520 59.525 -6.259 1.00 14.90 225 ILE A O 1
ATOM 1546 N N . LEU A 1 225 ? 7.405 57.459 -6.162 1.00 12.25 226 LEU A N 1
ATOM 1547 C CA . LEU A 1 225 ? 8.483 57.807 -7.091 1.00 14.10 226 LEU A CA 1
ATOM 1548 C C . LEU A 1 225 ? 7.889 58.352 -8.399 1.00 17.47 226 LEU A C 1
ATOM 1549 O O . LEU A 1 225 ? 8.365 59.377 -8.907 1.00 16.64 226 LEU A O 1
ATOM 1554 N N . ALA A 1 226 ? 6.848 57.684 -8.930 1.00 15.35 227 ALA A N 1
ATOM 1555 C CA . ALA A 1 226 ? 6.255 58.087 -10.221 1.00 17.31 227 ALA A CA 1
ATOM 1556 C C . ALA A 1 226 ? 5.702 59.493 -10.224 1.00 20.02 227 ALA A C 1
ATOM 1557 O O . ALA A 1 226 ? 5.644 60.120 -11.297 1.00 19.74 227 ALA A O 1
ATOM 1559 N N . SER A 1 227 ? 5.240 59.971 -9.064 1.00 18.28 228 SER A N 1
ATOM 1560 C CA . SER A 1 227 ? 4.668 61.314 -8.944 1.00 18.07 228 SER A CA 1
ATOM 1561 C C . SER A 1 227 ? 5.753 62.400 -8.906 1.00 21.18 228 SER A C 1
ATOM 1562 O O . SER A 1 227 ? 5.402 63.579 -8.987 1.00 22.71 228 SER A O 1
ATOM 1565 N N . LEU A 1 228 ? 7.054 62.045 -8.735 1.00 17.18 229 LEU A N 1
ATOM 1566 C CA . LEU A 1 228 ? 8.142 63.020 -8.698 1.00 16.87 229 LEU A CA 1
ATOM 1567 C C . LEU A 1 228 ? 8.444 63.530 -10.099 1.00 19.88 229 LEU A C 1
ATOM 1568 O O . LEU A 1 228 ? 8.182 62.809 -11.063 1.00 19.43 229 LEU A O 1
ATOM 1573 N N . PRO A 1 229 ? 9.065 64.712 -10.255 1.00 18.97 230 PRO A N 1
ATOM 1574 C CA . PRO A 1 229 ? 9.463 65.128 -11.596 1.00 18.22 230 PRO A CA 1
ATOM 1575 C C . PRO A 1 229 ? 10.362 64.099 -12.278 1.00 21.50 230 PRO A C 1
ATOM 1576 O O . PRO A 1 229 ? 11.114 63.343 -11.627 1.00 19.22 230 PRO A O 1
ATOM 1580 N N . LYS A 1 230 ? 10.259 64.024 -13.612 1.00 20.65 231 LYS A N 1
ATOM 1581 C CA . LYS A 1 230 ? 11.043 63.091 -14.413 1.00 22.03 231 LYS A CA 1
ATOM 1582 C C . LYS A 1 230 ? 12.514 63.058 -13.986 1.00 24.79 231 LYS A C 1
ATOM 1583 O O . LYS A 1 230 ? 13.157 64.107 -13.825 1.00 23.54 231 LYS A O 1
ATOM 1589 N N . ASP A 1 231 ? 13.015 61.830 -13.742 1.00 22.88 232 ASP A N 1
ATOM 1590 C CA . ASP A 1 231 ? 14.410 61.529 -13.414 1.00 23.35 232 ASP A CA 1
ATOM 1591 C C . ASP A 1 231 ? 14.937 62.177 -12.118 1.00 24.93 232 ASP A C 1
ATOM 1592 O O . ASP A 1 231 ? 16.137 62.425 -11.997 1.00 25.52 232 ASP A O 1
ATOM 1597 N N . THR A 1 232 ? 14.062 62.373 -11.136 1.00 18.36 233 THR A N 1
ATOM 1598 C CA . THR A 1 232 ? 14.463 62.910 -9.826 1.00 16.84 233 THR A CA 1
ATOM 1599 C C . THR A 1 232 ? 15.382 61.890 -9.134 1.00 18.05 233 THR A C 1
ATOM 1600 O O . THR A 1 232 ? 16.385 62.278 -8.537 1.00 17.45 233 THR A O 1
ATOM 1604 N N . VAL A 1 233 ? 15.024 60.596 -9.221 1.00 17.41 234 VAL A N 1
ATOM 1605 C CA . VAL A 1 233 ? 15.770 59.555 -8.542 1.00 15.82 234 VAL A CA 1
ATOM 1606 C C . VAL A 1 233 ? 16.837 58.963 -9.461 1.00 20.20 234 VAL A C 1
ATOM 1607 O O . VAL A 1 233 ? 16.512 58.453 -10.562 1.00 21.78 234 VAL A O 1
ATOM 1611 N N . ALA A 1 234 ? 18.080 58.990 -8.990 1.00 17.99 235 ALA A N 1
ATOM 1612 C CA . ALA A 1 234 ? 19.246 58.394 -9.650 1.00 18.65 235 ALA A CA 1
ATOM 1613 C C . ALA A 1 234 ? 19.576 57.072 -8.951 1.00 21.13 235 ALA A C 1
ATOM 1614 O O . ALA A 1 234 ? 19.857 57.048 -7.754 1.00 19.73 235 ALA A O 1
ATOM 1616 N N . PHE A 1 235 ? 19.584 55.978 -9.712 1.00 17.36 236 PHE A N 1
ATOM 1617 C CA . PHE A 1 235 ? 19.901 54.662 -9.156 1.00 17.14 236 PHE A CA 1
ATOM 1618 C C . PHE A 1 235 ? 21.366 54.324 -9.317 1.00 18.33 236 PHE A C 1
ATOM 1619 O O . PHE A 1 235 ? 22.048 54.952 -10.155 1.00 18.96 236 PHE A O 1
ATOM 1627 N N . ASP A 1 236 ? 21.855 53.337 -8.540 1.00 16.29 237 ASP A N 1
ATOM 1628 C CA . ASP A 1 236 ? 23.247 52.884 -8.542 1.00 16.19 237 ASP A CA 1
ATOM 1629 C C . ASP A 1 236 ? 24.173 54.097 -8.386 1.00 21.93 237 ASP A C 1
ATOM 1630 O O . ASP A 1 236 ? 25.197 54.242 -9.083 1.00 20.64 237 ASP A O 1
ATOM 1635 N N . LYS A 1 237 ? 23.814 54.964 -7.440 1.00 17.79 238 LYS A N 1
ATOM 1636 C CA . LYS A 1 237 ? 24.524 56.197 -7.155 1.00 17.57 238 LYS A CA 1
ATOM 1637 C C . LYS A 1 237 ? 24.801 56.307 -5.642 1.00 18.63 238 LYS A C 1
ATOM 1638 O O . LYS A 1 237 ? 24.334 57.259 -4.997 1.00 19.40 238 LYS A O 1
ATOM 1644 N N . PRO A 1 238 ? 25.543 55.352 -5.042 1.00 14.99 239 PRO A N 1
ATOM 1645 C CA . PRO A 1 238 ? 25.795 55.439 -3.600 1.00 15.73 239 PRO A CA 1
ATOM 1646 C C . PRO A 1 238 ? 26.650 56.638 -3.258 1.00 18.06 239 PRO A C 1
ATOM 1647 O O . PRO A 1 238 ? 27.555 56.985 -4.022 1.00 19.51 239 PRO A O 1
ATOM 1651 N N . VAL A 1 239 ? 26.364 57.255 -2.106 1.00 14.49 240 VAL A N 1
ATOM 1652 C CA . VAL A 1 239 ? 27.126 58.375 -1.599 1.00 14.68 240 VAL A CA 1
ATOM 1653 C C . VAL A 1 239 ? 28.232 57.803 -0.717 1.00 16.51 240 VAL A C 1
ATOM 1654 O O . VAL A 1 239 ? 27.997 56.931 0.135 1.00 16.22 240 VAL A O 1
ATOM 1658 N N . LYS A 1 240 ? 29.442 58.374 -0.867 1.00 16.89 241 LYS A N 1
ATOM 1659 C CA . LYS A 1 240 ? 30.593 57.999 -0.065 1.00 16.84 241 LYS A CA 1
ATOM 1660 C C . LYS A 1 240 ? 30.732 58.915 1.172 1.00 18.07 241 LYS A C 1
ATOM 1661 O O . LYS A 1 240 ? 30.895 58.413 2.288 1.00 18.32 241 LYS A O 1
ATOM 1667 N N . THR A 1 241 ? 30.722 60.268 0.953 1.00 15.98 242 THR A N 1
ATOM 1668 C CA . THR A 1 241 ? 30.916 61.208 2.055 1.00 15.49 242 THR A CA 1
ATOM 1669 C C . THR A 1 241 ? 30.140 62.485 1.789 1.00 16.61 242 THR A C 1
ATOM 1670 O O . THR A 1 241 ? 30.063 62.974 0.647 1.00 17.49 242 THR A O 1
ATOM 1674 N N . ILE A 1 242 ? 29.578 63.033 2.860 1.00 15.02 243 ILE A N 1
ATOM 1675 C CA . ILE A 1 242 ? 28.896 64.328 2.856 1.00 14.99 243 ILE A CA 1
ATOM 1676 C C . ILE A 1 242 ? 29.864 65.317 3.514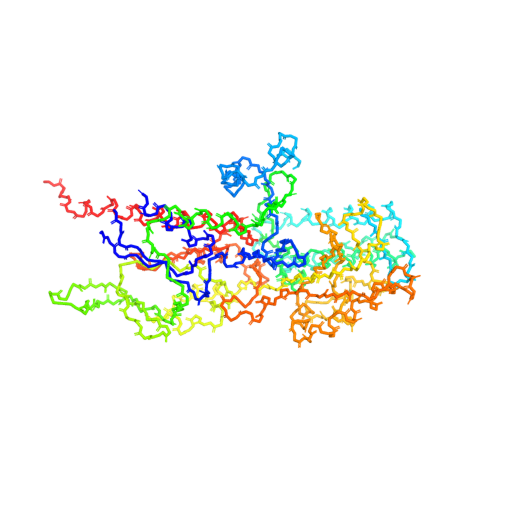 1.00 16.47 243 ILE A C 1
ATOM 1677 O O . ILE A 1 242 ? 30.177 65.167 4.700 1.00 17.32 243 ILE A O 1
ATOM 1682 N N . HIS A 1 243 ? 30.355 66.288 2.732 1.00 14.67 244 HIS A N 1
ATOM 1683 C CA . HIS A 1 243 ? 31.292 67.328 3.171 1.00 15.30 244 HIS A CA 1
ATOM 1684 C C . HIS A 1 243 ? 30.448 68.547 3.506 1.00 18.22 244 HIS A C 1
ATOM 1685 O O . HIS A 1 243 ? 29.784 69.087 2.628 1.00 20.31 244 HIS A O 1
ATOM 1692 N N . TRP A 1 244 ? 30.417 68.941 4.775 1.00 17.19 245 TRP A N 1
ATOM 1693 C CA . TRP A 1 244 ? 29.568 70.038 5.203 1.00 16.69 245 TRP A CA 1
ATOM 1694 C C . TRP A 1 244 ? 30.369 71.080 5.954 1.00 21.49 245 TRP A C 1
ATOM 1695 O O . TRP A 1 244 ? 31.594 70.917 6.075 1.00 21.49 245 TRP A O 1
ATOM 1706 N N . ASN A 1 245 ? 29.692 72.157 6.441 1.00 17.59 246 ASN A N 1
ATOM 1707 C CA . ASN A 1 245 ? 30.366 73.245 7.181 1.00 19.15 246 ASN A CA 1
ATOM 1708 C C . ASN A 1 245 ? 31.458 73.906 6.322 1.00 24.29 246 ASN A C 1
ATOM 1709 O O . ASN A 1 245 ? 32.472 74.355 6.851 1.00 26.36 246 ASN A O 1
ATOM 1714 N N . GLY A 1 246 ? 31.227 73.989 5.020 1.00 18.52 247 GLY A N 1
ATOM 1715 C CA . GLY A 1 246 ? 32.212 74.567 4.099 1.00 18.75 247 GLY A CA 1
ATOM 1716 C C . GLY A 1 246 ? 31.667 75.692 3.257 1.00 19.62 247 GLY A C 1
ATOM 1717 O O . GLY A 1 246 ? 30.545 76.171 3.460 1.00 19.75 247 GLY A O 1
ATOM 1718 N N . SER A 1 247 ? 32.499 76.182 2.333 1.00 18.86 248 SER A N 1
ATOM 1719 C CA . SER A 1 247 ? 32.171 77.228 1.381 1.00 19.73 248 SER A CA 1
ATOM 1720 C C . SER A 1 247 ? 32.777 76.697 0.077 1.00 23.81 248 SER A C 1
ATOM 1721 O O . SER A 1 247 ? 33.955 76.929 -0.230 1.00 26.10 248 SER A O 1
ATOM 1724 N N . PHE A 1 248 ? 31.998 75.895 -0.641 1.00 17.53 249 PHE A N 1
ATOM 1725 C CA . PHE A 1 248 ? 32.502 75.166 -1.807 1.00 16.05 249 PHE A CA 1
ATOM 1726 C C . PHE A 1 248 ? 32.021 75.746 -3.106 1.00 21.75 249 PHE A C 1
ATOM 1727 O O . PHE A 1 248 ? 30.836 75.999 -3.268 1.00 22.41 249 PHE A O 1
ATOM 1735 N N . GLN A 1 249 ? 32.946 75.935 -4.055 1.00 19.48 250 GLN A N 1
ATOM 1736 C CA . GLN A 1 249 ? 32.636 76.497 -5.348 1.00 20.33 250 GLN A CA 1
ATOM 1737 C C . GLN A 1 249 ? 32.078 75.439 -6.278 1.00 22.73 250 GLN A C 1
ATOM 1738 O O . GLN A 1 249 ? 32.605 74.316 -6.337 1.00 19.83 250 GLN A O 1
ATOM 1744 N N . GLU A 1 250 ? 31.064 75.820 -7.058 1.00 21.64 251 GLU A N 1
ATOM 1745 C CA . GLU A 1 250 ? 30.485 74.984 -8.094 1.00 22.47 251 GLU A CA 1
ATOM 1746 C C . GLU A 1 250 ? 31.548 74.889 -9.197 1.00 26.64 251 GLU A C 1
ATOM 1747 O O . GLU A 1 250 ? 32.297 75.852 -9.428 1.00 26.07 251 GLU A O 1
ATOM 1753 N N . ALA A 1 251 ? 31.618 73.737 -9.870 1.00 25.47 252 ALA A N 1
ATOM 1754 C CA . ALA A 1 251 ? 32.515 73.505 -11.004 1.00 27.21 252 ALA A CA 1
ATOM 1755 C C . ALA A 1 251 ? 31.832 74.077 -12.250 1.00 37.46 252 ALA A C 1
ATOM 1756 O O . ALA A 1 251 ? 31.352 73.338 -13.113 1.00 38.92 252 ALA A O 1
ATOM 1758 N N . ALA A 1 252 ? 31.719 75.410 -12.285 1.00 36.06 253 ALA A N 1
ATOM 1759 C CA . ALA A 1 252 ? 31.106 76.211 -13.347 1.00 35.88 253 ALA A CA 1
ATOM 1760 C C . ALA A 1 252 ? 31.514 77.646 -13.096 1.00 38.59 253 ALA A C 1
ATOM 1761 O O . ALA A 1 252 ? 31.760 78.014 -11.945 1.00 37.57 253 ALA A O 1
ATOM 1763 N N . PHE A 1 253 ? 31.604 78.456 -14.154 1.00 35.69 254 PHE A N 1
ATOM 1764 C CA . PHE A 1 253 ? 31.970 79.864 -14.039 1.00 35.87 254 PHE A CA 1
ATOM 1765 C C . PHE A 1 253 ? 30.728 80.739 -14.292 1.00 42.62 254 PHE A C 1
ATOM 1766 O O . PHE A 1 253 ? 30.091 80.568 -15.333 1.00 42.44 254 PHE A O 1
ATOM 1768 N N . PRO A 1 254 ? 30.337 81.660 -13.376 1.00 40.83 255 PRO A N 1
ATOM 1769 C CA . PRO A 1 254 ? 30.951 81.985 -12.070 1.00 40.82 255 PRO A CA 1
ATOM 1770 C C . PRO A 1 254 ? 30.703 80.879 -11.048 1.00 46.32 255 PRO A C 1
ATOM 1771 O O . PRO A 1 254 ? 29.647 80.237 -11.069 1.00 47.55 255 PRO A O 1
ATOM 1775 N N . GLY A 1 255 ? 31.696 80.644 -10.200 1.00 42.30 256 GLY A N 1
ATOM 1776 C CA . GLY A 1 255 ? 31.650 79.604 -9.177 1.00 41.80 256 GLY A CA 1
ATOM 1777 C C . GLY A 1 255 ? 30.814 79.944 -7.964 1.00 44.73 256 GLY A C 1
ATOM 1778 O O . GLY A 1 255 ? 31.369 80.343 -6.933 1.00 44.38 256 GLY A O 1
ATOM 1779 N N . GLU A 1 256 ? 29.462 79.751 -8.073 1.00 40.13 257 GLU A N 1
ATOM 1780 C CA . GLU A 1 256 ? 28.483 79.949 -6.980 1.00 38.10 257 GLU A CA 1
ATOM 1781 C C . GLU A 1 256 ? 28.921 79.045 -5.826 1.00 32.89 257 GLU A C 1
ATOM 1782 O O . GLU A 1 256 ? 29.437 77.957 -6.090 1.00 29.69 257 GLU A O 1
ATOM 1788 N N . THR A 1 257 ? 28.838 79.528 -4.577 1.00 27.28 258 THR A N 1
ATOM 1789 C CA . THR A 1 257 ? 29.325 78.766 -3.414 1.00 24.47 258 THR A CA 1
ATOM 1790 C C . THR A 1 257 ? 28.200 78.097 -2.623 1.00 24.44 258 THR A C 1
ATOM 1791 O O . THR A 1 257 ? 27.106 78.625 -2.478 1.00 24.33 258 THR A O 1
ATOM 1795 N N . PHE A 1 258 ? 28.493 76.912 -2.116 1.00 17.59 259 PHE A N 1
ATOM 1796 C CA . PHE A 1 258 ? 27.535 76.059 -1.449 1.00 16.40 259 PHE A CA 1
ATOM 1797 C C . PHE A 1 258 ? 28.132 75.568 -0.140 1.00 19.50 259 PHE A C 1
ATOM 1798 O O . PHE A 1 258 ? 29.329 75.332 -0.052 1.00 18.89 259 PHE A O 1
ATOM 1806 N N . PRO A 1 259 ? 27.293 75.303 0.871 1.00 15.87 260 PRO A N 1
ATOM 1807 C CA . PRO A 1 259 ? 27.813 74.836 2.148 1.00 16.00 260 PRO A CA 1
ATOM 1808 C C . PRO A 1 259 ? 28.207 73.353 2.178 1.00 16.04 260 PRO A C 1
ATOM 1809 O O . PRO A 1 259 ? 28.914 72.911 3.088 1.00 16.13 260 PRO A O 1
ATOM 1813 N N . VAL A 1 260 ? 27.658 72.563 1.232 1.00 14.76 261 VAL A N 1
ATOM 1814 C CA . VAL A 1 260 ? 27.835 71.126 1.223 1.00 15.09 261 VAL A CA 1
ATOM 1815 C C . VAL A 1 260 ? 28.293 70.597 -0.122 1.00 15.45 261 VAL A C 1
ATOM 1816 O O . VAL A 1 260 ? 27.852 71.081 -1.178 1.00 15.45 261 VAL A O 1
ATOM 1820 N N . LEU A 1 261 ? 29.138 69.550 -0.072 1.00 15.56 262 LEU A N 1
ATOM 1821 C CA . LEU A 1 261 ? 29.465 68.789 -1.282 1.00 16.41 262 LEU A CA 1
ATOM 1822 C C . LEU A 1 261 ? 29.154 67.346 -0.990 1.00 17.74 262 LEU A C 1
ATOM 1823 O O . LEU A 1 261 ? 29.620 66.841 0.026 1.00 17.05 262 LEU A O 1
ATOM 1828 N N . VAL A 1 262 ? 28.373 66.686 -1.868 1.00 15.30 263 VAL A N 1
ATOM 1829 C CA . VAL A 1 262 ? 28.145 65.252 -1.739 1.00 14.83 263 VAL A CA 1
ATOM 1830 C C . VAL A 1 262 ? 29.131 64.537 -2.662 1.00 17.24 263 VAL A C 1
ATOM 1831 O O . VAL A 1 262 ? 29.107 64.754 -3.875 1.00 18.14 263 VAL A O 1
ATOM 1835 N N . GLU A 1 263 ? 29.991 63.716 -2.062 1.00 15.10 264 GLU A N 1
ATOM 1836 C CA . GLU A 1 263 ? 30.977 62.914 -2.796 1.00 16.18 264 GLU A CA 1
ATOM 1837 C C . GLU A 1 263 ? 30.409 61.514 -2.987 1.00 16.97 264 GLU A C 1
ATOM 1838 O O . GLU A 1 263 ? 30.178 60.798 -1.993 1.00 18.12 264 GLU A O 1
ATOM 1844 N N . CYS A 1 264 ? 30.159 61.162 -4.260 1.00 16.40 265 CYS A N 1
ATOM 1845 C CA . CYS A 1 264 ? 29.634 59.843 -4.603 1.00 16.26 265 CYS A CA 1
ATOM 1846 C C . CYS A 1 264 ? 30.721 58.801 -4.733 1.00 22.19 265 CYS A C 1
ATOM 1847 O O . CYS A 1 264 ? 31.882 59.153 -4.950 1.00 22.20 265 CYS A O 1
ATOM 1850 N N . GLU A 1 265 ? 30.359 57.520 -4.532 1.00 20.54 266 GLU A N 1
ATOM 1851 C CA . GLU A 1 265 ? 31.335 56.407 -4.650 1.00 19.57 266 GLU A CA 1
ATOM 1852 C C . GLU A 1 265 ? 31.924 56.417 -6.074 1.00 24.17 266 GLU A C 1
ATOM 1853 O O . GLU A 1 265 ? 33.074 55.995 -6.239 1.00 28.22 266 GLU A O 1
ATOM 1859 N N . ASP A 1 266 ? 31.171 56.898 -7.083 1.00 22.00 267 ASP A N 1
ATOM 1860 C CA . ASP A 1 266 ? 31.635 56.942 -8.484 1.00 23.34 267 ASP A CA 1
ATOM 1861 C C . ASP A 1 266 ? 32.532 58.149 -8.777 1.00 30.41 267 ASP A C 1
ATOM 1862 O O . ASP A 1 266 ? 32.930 58.335 -9.929 1.00 30.72 267 ASP A O 1
ATOM 1867 N N . GLY A 1 267 ? 32.768 58.989 -7.768 1.00 25.10 268 GLY A N 1
ATOM 1868 C CA . GLY A 1 267 ? 33.628 60.159 -7.916 1.00 24.25 268 GLY A CA 1
ATOM 1869 C C . GLY A 1 267 ? 32.897 61.467 -8.151 1.00 25.37 268 GLY A C 1
ATOM 1870 O O . GLY A 1 267 ? 33.541 62.521 -8.104 1.00 26.25 268 GLY A O 1
ATOM 1871 N N . ALA A 1 268 ? 31.543 61.442 -8.361 1.00 20.83 269 ALA A N 1
ATOM 1872 C CA . ALA A 1 268 ? 30.761 62.666 -8.573 1.00 21.11 269 ALA A CA 1
ATOM 1873 C C . ALA A 1 268 ? 30.864 63.610 -7.363 1.00 19.90 269 ALA A C 1
ATOM 1874 O O . ALA A 1 268 ? 30.936 63.163 -6.218 1.00 19.78 269 ALA A O 1
ATOM 1876 N N . ARG A 1 269 ? 30.978 64.899 -7.668 1.00 17.75 270 ARG A N 1
ATOM 1877 C CA . ARG A 1 269 ? 31.113 65.995 -6.691 1.00 16.94 270 ARG A CA 1
ATOM 1878 C C . ARG A 1 269 ? 29.892 66.844 -6.856 1.00 18.29 270 ARG A C 1
ATOM 1879 O O . ARG A 1 269 ? 29.762 67.583 -7.807 1.00 17.64 270 ARG A O 1
ATOM 1887 N N . LEU A 1 270 ? 28.902 66.665 -5.948 1.00 16.37 271 LEU A N 1
ATOM 1888 C CA . LEU A 1 270 ? 27.636 67.339 -6.122 1.00 16.73 271 LEU A CA 1
ATOM 1889 C C . LEU A 1 270 ? 27.401 68.410 -5.073 1.00 19.39 271 LEU A C 1
ATOM 1890 O O . LEU A 1 270 ? 27.172 68.091 -3.910 1.00 17.63 271 LEU A O 1
ATOM 1895 N N . PRO A 1 271 ? 27.449 69.699 -5.458 1.00 19.66 272 PRO A N 1
ATOM 1896 C CA . PRO A 1 271 ? 27.202 70.753 -4.468 1.00 18.87 272 PRO A CA 1
ATOM 1897 C C . PRO A 1 271 ? 25.743 70.784 -4.048 1.00 20.26 272 PRO A C 1
ATOM 1898 O O . PRO A 1 271 ? 24.849 70.398 -4.806 1.00 20.99 272 PRO A O 1
ATOM 1902 N N . ALA A 1 272 ? 25.505 71.220 -2.806 1.00 15.96 273 ALA A N 1
ATOM 1903 C CA . ALA A 1 272 ? 24.116 71.287 -2.340 1.00 17.03 273 ALA A CA 1
ATOM 1904 C C . ALA A 1 272 ? 24.009 72.361 -1.277 1.00 15.58 273 ALA A C 1
ATOM 1905 O O . ALA A 1 272 ? 24.981 72.656 -0.567 1.00 15.96 273 ALA A O 1
ATOM 1907 N N . HIS A 1 273 ? 22.793 72.884 -1.100 1.00 14.38 274 HIS A N 1
ATOM 1908 C CA . HIS A 1 273 ? 22.516 73.772 0.021 1.00 14.41 274 HIS A CA 1
ATOM 1909 C C . HIS A 1 273 ? 21.995 72.938 1.196 1.00 15.15 274 HIS A C 1
ATOM 1910 O O . HIS A 1 273 ? 22.192 73.307 2.349 1.00 15.12 274 HIS A O 1
ATOM 1917 N N . HIS A 1 274 ? 21.353 71.783 0.902 1.00 13.13 275 HIS A N 1
ATOM 1918 C CA . HIS A 1 274 ? 20.777 70.926 1.943 1.00 12.84 275 HIS A CA 1
ATOM 1919 C C . HIS A 1 274 ? 20.872 69.481 1.492 1.00 12.64 275 HIS A C 1
ATOM 1920 O O . HIS A 1 274 ? 20.552 69.184 0.328 1.00 14.31 275 HIS A O 1
ATOM 1927 N N . VAL A 1 275 ? 21.260 68.600 2.416 1.00 11.95 276 VAL A N 1
ATOM 1928 C CA . VAL A 1 275 ? 21.268 67.158 2.174 1.00 11.54 276 VAL A CA 1
ATOM 1929 C C . VAL A 1 275 ? 20.365 66.498 3.203 1.00 14.63 276 VAL A C 1
ATOM 1930 O O . VAL A 1 275 ? 20.581 66.682 4.394 1.00 14.60 276 VAL A O 1
ATOM 1934 N N . ILE A 1 276 ? 19.394 65.723 2.750 1.00 12.07 277 ILE A N 1
ATOM 1935 C CA . ILE A 1 276 ? 18.517 64.985 3.652 1.00 11.79 277 ILE A CA 1
ATOM 1936 C C . ILE A 1 276 ? 19.014 63.551 3.654 1.00 12.33 277 ILE A C 1
ATOM 1937 O O . ILE A 1 276 ? 18.902 62.871 2.635 1.00 12.87 277 ILE A O 1
ATOM 1942 N N . VAL A 1 277 ? 19.583 63.111 4.769 1.00 11.57 278 VAL A N 1
ATOM 1943 C CA . VAL A 1 277 ? 20.129 61.767 4.908 1.00 12.46 278 VAL A CA 1
ATOM 1944 C C . VAL A 1 277 ? 19.017 60.843 5.380 1.00 13.37 278 VAL A C 1
ATOM 1945 O O . VAL A 1 277 ? 18.420 61.084 6.444 1.00 14.05 278 VAL A O 1
ATOM 1949 N N . THR A 1 278 ? 18.757 59.761 4.639 1.00 11.41 279 THR A N 1
ATOM 1950 C CA . THR A 1 278 ? 17.722 58.803 5.068 1.00 11.72 279 THR A CA 1
ATOM 1951 C C . THR A 1 278 ? 18.257 57.373 5.180 1.00 12.06 279 THR A C 1
ATOM 1952 O O . THR A 1 278 ? 17.467 56.420 5.252 1.00 12.73 279 THR A O 1
ATOM 1956 N N . VAL A 1 279 ? 19.576 57.214 5.150 1.00 11.35 280 VAL A N 1
ATOM 1957 C CA . VAL A 1 279 ? 20.200 55.906 5.156 1.00 11.45 280 VAL A CA 1
ATOM 1958 C C . VAL A 1 279 ? 19.888 55.170 6.438 1.00 13.80 280 VAL A C 1
ATOM 1959 O O . VAL A 1 279 ? 19.664 55.796 7.471 1.00 14.24 280 VAL A O 1
ATOM 1963 N N . PRO A 1 280 ? 19.864 53.832 6.406 1.00 12.03 281 PRO A N 1
ATOM 1964 C CA . PRO A 1 280 ? 19.513 53.079 7.622 1.00 11.45 281 PRO A CA 1
ATOM 1965 C C . PRO A 1 280 ? 20.518 53.239 8.750 1.00 12.25 281 PRO A C 1
ATOM 1966 O O . PRO A 1 280 ? 21.728 53.468 8.535 1.00 13.04 281 PRO A O 1
ATOM 1970 N N . LEU A 1 281 ? 20.014 53.046 9.969 1.00 11.54 282 LEU A N 1
ATOM 1971 C CA . LEU A 1 281 ? 20.874 53.150 11.141 1.00 11.33 282 LEU A CA 1
ATOM 1972 C C . LEU A 1 281 ? 22.018 52.134 11.098 1.00 14.05 282 LEU A C 1
ATOM 1973 O O . LEU A 1 281 ? 23.133 52.485 11.473 1.00 13.80 282 LEU A O 1
ATOM 1978 N N . GLY A 1 282 ? 21.804 50.959 10.522 1.00 12.74 283 GLY A N 1
ATOM 1979 C CA . GLY A 1 282 ? 22.924 50.007 10.433 1.00 13.14 283 GLY A CA 1
ATOM 1980 C C . GLY A 1 282 ? 24.058 50.491 9.550 1.00 16.45 283 GLY A C 1
ATOM 1981 O O . GLY A 1 282 ? 25.246 50.244 9.838 1.00 15.96 283 GLY A O 1
ATOM 1982 N N . PHE A 1 283 ? 23.711 51.241 8.494 1.00 13.47 284 PHE A N 1
ATOM 1983 C CA . PHE A 1 283 ? 24.720 51.819 7.647 1.00 13.01 284 PHE A CA 1
ATOM 1984 C C . PHE A 1 283 ? 25.491 52.916 8.408 1.00 15.16 284 PHE A C 1
ATOM 1985 O O . PHE A 1 283 ? 26.725 52.970 8.337 1.00 15.17 284 PHE A O 1
ATOM 1993 N N . LEU A 1 284 ? 24.770 53.782 9.148 1.00 13.32 285 LEU A N 1
ATOM 1994 C CA . LEU A 1 284 ? 25.425 54.822 9.952 1.00 14.53 285 LEU A CA 1
ATOM 1995 C C . LEU A 1 284 ? 26.312 54.227 11.050 1.00 16.91 285 LEU A C 1
ATOM 1996 O O . LEU A 1 284 ? 27.418 54.748 11.304 1.00 15.45 285 LEU A O 1
ATOM 2001 N N . LYS A 1 285 ? 25.877 53.112 11.675 1.00 13.80 286 LYS A N 1
ATOM 2002 C CA . LYS A 1 285 ? 26.742 52.513 12.722 1.00 13.73 286 LYS A CA 1
ATOM 2003 C C . LYS A 1 285 ? 28.089 52.127 12.108 1.00 18.01 286 LYS A C 1
ATOM 2004 O O . LYS A 1 285 ? 29.133 52.411 12.711 1.00 18.74 286 LYS A O 1
ATOM 2010 N N . GLU A 1 286 ? 28.083 51.568 10.901 1.00 14.96 287 GLU A N 1
ATOM 2011 C CA . GLU A 1 286 ? 29.334 51.116 10.314 1.00 16.66 287 GLU A CA 1
ATOM 2012 C C . GLU A 1 286 ? 30.168 52.216 9.699 1.00 20.30 287 GLU A C 1
ATOM 2013 O O . GLU A 1 286 ? 31.408 52.175 9.748 1.00 20.04 287 GLU A O 1
ATOM 2019 N N . HIS A 1 287 ? 29.523 53.216 9.116 1.00 16.01 288 HIS A N 1
ATOM 2020 C CA . HIS A 1 287 ? 30.224 54.192 8.301 1.00 15.54 288 HIS A CA 1
ATOM 2021 C C . HIS A 1 287 ? 30.177 55.650 8.728 1.00 15.88 288 HIS A C 1
ATOM 2022 O O . HIS A 1 287 ? 30.748 56.477 8.016 1.00 16.61 288 HIS A O 1
ATOM 2029 N N . GLN A 1 288 ? 29.575 55.985 9.875 1.00 14.59 289 GLN A N 1
ATOM 2030 C CA . GLN A 1 288 ? 29.470 57.397 10.238 1.00 15.52 289 GLN A CA 1
ATOM 2031 C C . GLN A 1 288 ? 30.781 58.139 10.293 1.00 20.53 289 GLN A C 1
ATOM 2032 O O . GLN A 1 288 ? 30.796 59.316 9.956 1.00 20.69 289 GLN A O 1
ATOM 2038 N N . ASP A 1 289 ? 31.879 57.452 10.660 1.00 19.66 290 ASP A N 1
ATOM 2039 C CA . ASP A 1 289 ? 33.177 58.129 10.751 1.00 21.25 290 ASP A CA 1
ATOM 2040 C C . ASP A 1 289 ? 33.714 58.617 9.424 1.00 24.50 290 ASP A C 1
ATOM 2041 O O . ASP A 1 289 ? 34.451 59.608 9.411 1.00 25.86 290 ASP A O 1
ATOM 2046 N N . THR A 1 290 ? 33.343 57.961 8.306 1.00 19.46 291 THR A N 1
ATOM 2047 C CA . THR A 1 290 ? 33.807 58.359 6.977 1.00 19.25 291 THR A CA 1
ATOM 2048 C C . THR A 1 290 ? 32.724 59.031 6.160 1.00 20.16 291 THR A C 1
ATOM 2049 O O . THR A 1 290 ? 33.032 59.720 5.188 1.00 21.08 291 THR A O 1
ATOM 2053 N N . PHE A 1 291 ? 31.452 58.788 6.518 1.00 17.93 292 PHE A N 1
ATOM 2054 C CA . PHE A 1 291 ? 30.334 59.300 5.740 1.00 16.54 292 PHE A CA 1
ATOM 2055 C C . PHE A 1 291 ? 30.103 60.786 5.927 1.00 18.75 292 PHE A C 1
ATOM 2056 O O . PHE A 1 291 ? 29.391 61.385 5.125 1.00 17.64 292 PHE A O 1
ATOM 2064 N N . PHE A 1 292 ? 30.654 61.368 7.009 1.00 17.64 293 PHE A N 1
ATOM 2065 C CA . PHE A 1 292 ? 30.513 62.805 7.247 1.00 17.17 293 PHE A CA 1
ATOM 2066 C C . PHE A 1 292 ? 31.891 63.408 7.454 1.00 22.53 293 PHE A C 1
ATOM 2067 O O . PHE A 1 292 ? 32.698 62.818 8.187 1.00 22.86 293 PHE A O 1
ATOM 2075 N N . GLU A 1 293 ? 32.142 64.563 6.833 1.00 20.01 294 GLU A N 1
ATOM 2076 C CA . GLU A 1 293 ? 33.405 65.311 6.974 1.00 20.43 294 GLU A CA 1
ATOM 2077 C C . GLU A 1 293 ? 33.006 66.793 7.087 1.00 20.19 294 GLU A C 1
ATOM 2078 O O . GLU A 1 293 ? 32.459 67.336 6.144 1.00 18.65 294 GLU A O 1
ATOM 2084 N N . PRO A 1 294 ? 33.140 67.456 8.240 1.00 18.57 295 PRO A N 1
ATOM 2085 C CA . PRO A 1 294 ? 33.764 66.995 9.485 1.00 20.49 295 PRO A CA 1
ATOM 2086 C C . PRO A 1 294 ? 32.901 65.975 10.225 1.00 24.35 295 PRO A C 1
ATOM 2087 O O . PRO A 1 294 ? 31.747 65.699 9.838 1.00 20.42 295 PRO A O 1
ATOM 2091 N N . PRO A 1 295 ? 33.421 65.401 11.320 1.00 25.02 296 PRO A N 1
ATOM 2092 C CA . PRO A 1 295 ? 32.638 64.400 12.049 1.00 24.62 296 PRO A CA 1
ATOM 2093 C C . PRO A 1 295 ? 31.309 64.922 12.556 1.00 23.58 296 PRO A C 1
ATOM 2094 O O . PRO A 1 295 ? 31.137 66.118 12.803 1.00 23.92 296 PRO A O 1
ATOM 2098 N N . LEU A 1 296 ? 30.353 64.005 12.728 1.00 19.49 297 LEU A N 1
ATOM 2099 C CA . LEU A 1 296 ? 29.087 64.407 13.318 1.00 17.01 297 LEU A CA 1
ATOM 2100 C C . LEU A 1 296 ? 29.318 64.939 14.725 1.00 22.23 297 LEU A C 1
ATOM 2101 O O . LEU A 1 296 ? 30.252 64.465 15.401 1.00 24.37 297 LEU A O 1
ATOM 2106 N N . PRO A 1 297 ? 28.447 65.838 15.225 1.00 19.83 298 PRO A N 1
ATOM 2107 C CA . PRO A 1 297 ? 28.578 66.265 16.642 1.00 20.69 298 PRO A CA 1
ATOM 2108 C C . PRO A 1 297 ? 28.536 65.028 17.558 1.00 24.41 298 PRO A C 1
ATOM 2109 O O . PRO A 1 297 ? 27.825 64.049 17.275 1.00 20.47 298 PRO A O 1
ATOM 2113 N N . ALA A 1 298 ? 29.295 65.064 18.656 1.00 21.55 299 ALA A N 1
ATOM 2114 C CA . ALA A 1 298 ? 29.417 63.935 19.558 1.00 21.00 299 ALA A CA 1
ATOM 2115 C C . ALA A 1 298 ? 28.101 63.331 20.015 1.00 20.69 299 ALA A C 1
ATOM 2116 O O . ALA A 1 298 ? 27.994 62.100 19.994 1.00 19.63 299 ALA A O 1
ATOM 2118 N N . LYS A 1 299 ? 27.099 64.144 20.424 1.00 18.91 300 LYS A N 1
ATOM 2119 C CA . LYS A 1 299 ? 25.869 63.555 20.951 1.00 17.30 300 LYS A CA 1
ATOM 2120 C C . LYS A 1 299 ? 25.129 62.763 19.878 1.00 19.19 300 LYS A C 1
ATOM 2121 O O . LYS A 1 299 ? 24.509 61.758 20.204 1.00 19.30 300 LYS A O 1
ATOM 2127 N N . LYS A 1 300 ? 25.218 63.209 18.615 1.00 17.23 301 LYS A N 1
ATOM 2128 C CA . LYS A 1 300 ? 24.561 62.478 17.505 1.00 16.95 301 LYS A CA 1
ATOM 2129 C C . LYS A 1 300 ? 25.308 61.180 17.183 1.00 17.13 301 LYS A C 1
ATOM 2130 O O . LYS A 1 300 ? 24.676 60.125 17.006 1.00 16.92 301 LYS A O 1
ATOM 2136 N N . ALA A 1 301 ? 26.660 61.248 17.177 1.00 16.63 302 ALA A N 1
ATOM 2137 C CA . ALA A 1 301 ? 27.504 60.077 16.954 1.00 15.89 302 ALA A CA 1
ATOM 2138 C C . ALA A 1 301 ? 27.235 59.038 18.051 1.00 18.32 302 ALA A C 1
ATOM 2139 O O . ALA A 1 301 ? 27.151 57.839 17.743 1.00 17.72 302 ALA A O 1
ATOM 2141 N N . GLU A 1 302 ? 27.020 59.481 19.301 1.00 17.16 303 GLU A N 1
ATOM 2142 C CA . GLU A 1 302 ? 26.740 58.568 20.419 1.00 17.01 303 GLU A CA 1
ATOM 2143 C C . GLU A 1 302 ? 25.349 57.942 20.295 1.00 19.30 303 GLU A C 1
ATOM 2144 O O . GLU A 1 302 ? 25.194 56.760 20.629 1.00 18.77 303 GLU A O 1
ATOM 2150 N N . ALA A 1 303 ? 24.337 58.711 19.797 1.00 16.79 304 ALA A N 1
ATOM 2151 C CA . ALA A 1 303 ? 22.979 58.173 19.624 1.00 15.84 304 ALA A CA 1
ATOM 2152 C C . ALA A 1 303 ? 23.018 57.038 18.605 1.00 16.01 304 ALA A C 1
ATOM 2153 O O . ALA A 1 303 ? 22.359 56.026 18.817 1.00 16.03 304 ALA A O 1
ATOM 2155 N N . ILE A 1 304 ? 23.781 57.225 17.515 1.00 14.73 305 ILE A N 1
ATOM 2156 C CA . ILE A 1 304 ? 23.929 56.181 16.486 1.00 14.00 305 ILE A CA 1
ATOM 2157 C C . ILE A 1 304 ? 24.522 54.919 17.119 1.00 16.91 305 ILE A C 1
ATOM 2158 O O . ILE A 1 304 ? 24.072 53.809 16.815 1.00 17.18 305 ILE A O 1
ATOM 2163 N N . LYS A 1 305 ? 25.544 55.082 17.979 1.00 15.92 306 LYS A N 1
ATOM 2164 C CA . LYS A 1 305 ? 26.174 53.922 18.604 1.00 14.93 306 LYS A CA 1
ATOM 2165 C C . LYS A 1 305 ? 25.266 53.231 19.604 1.00 17.50 306 LYS A C 1
ATOM 2166 O O . LYS A 1 305 ? 25.231 51.997 19.649 1.00 19.24 306 LYS A O 1
ATOM 2172 N N . LYS A 1 306 ? 24.536 54.007 20.409 1.00 16.08 307 LYS A N 1
ATOM 2173 C CA . LYS A 1 306 ? 23.753 53.469 21.512 1.00 15.67 307 LYS A CA 1
ATOM 2174 C C . LYS A 1 306 ? 22.449 52.782 21.113 1.00 15.92 307 LYS A C 1
ATOM 2175 O O . LYS A 1 306 ? 21.980 51.869 21.787 1.00 18.19 307 LYS A O 1
ATOM 2181 N N . LEU A 1 307 ? 21.785 53.302 20.058 1.00 15.50 308 LEU A N 1
ATOM 2182 C CA . LEU A 1 307 ? 20.514 52.717 19.662 1.00 13.76 308 LEU A CA 1
ATOM 2183 C C . LEU A 1 307 ? 20.692 51.282 19.144 1.00 15.24 308 LEU A C 1
ATOM 2184 O O . LEU A 1 307 ? 21.794 50.879 18.785 1.00 16.56 308 LEU A O 1
ATOM 2189 N N . GLY A 1 308 ? 19.627 50.520 19.187 1.00 14.43 309 GLY A N 1
ATOM 2190 C CA . GLY A 1 308 ? 19.683 49.147 18.699 1.00 13.74 309 GLY A CA 1
ATOM 2191 C C . GLY A 1 308 ? 19.338 49.100 17.224 1.00 13.40 309 GLY A C 1
ATOM 2192 O O . GLY A 1 308 ? 18.549 49.929 16.726 1.00 13.64 309 GLY A O 1
ATOM 2193 N N . PHE A 1 309 ? 19.953 48.164 16.516 1.00 12.08 310 PHE A N 1
ATOM 2194 C CA . PHE A 1 309 ? 19.614 47.893 15.119 1.00 11.88 310 PHE A CA 1
ATOM 2195 C C . PHE A 1 309 ? 19.831 46.421 14.920 1.00 13.83 310 PHE A C 1
ATOM 2196 O O . PHE A 1 309 ? 20.960 45.968 14.837 1.00 16.56 310 PHE A O 1
ATOM 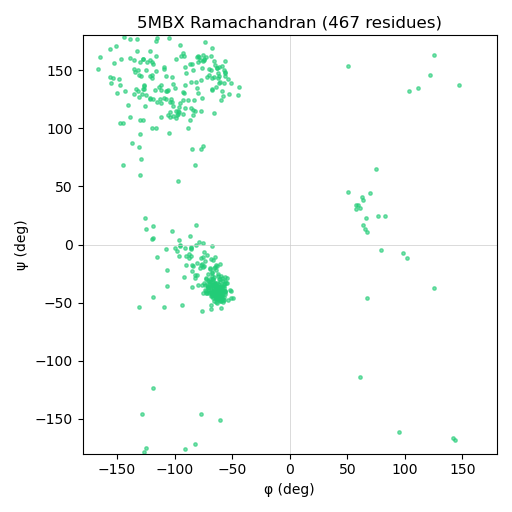2204 N N . GLY A 1 310 ? 18.731 45.691 14.870 1.00 13.60 311 GLY A N 1
ATOM 2205 C CA . GLY A 1 310 ? 18.795 44.235 14.829 1.00 13.96 311 GLY A CA 1
ATOM 2206 C C . GLY A 1 310 ? 18.265 43.661 13.545 1.00 16.23 311 GLY A C 1
ATOM 2207 O O . GLY A 1 310 ? 17.684 44.377 12.708 1.00 16.87 311 GLY A O 1
ATOM 2208 N N . THR A 1 311 ? 18.359 42.331 13.458 1.00 12.86 312 THR A N 1
ATOM 2209 C CA . THR A 1 311 ? 18.028 41.599 12.262 1.00 12.83 312 THR A CA 1
ATOM 2210 C C . THR A 1 311 ? 16.800 40.757 12.413 1.00 13.17 312 THR A C 1
ATOM 2211 O O . THR A 1 311 ? 16.669 40.008 13.376 1.00 14.66 312 THR A O 1
ATOM 2215 N N . ASN A 1 312 ? 15.905 40.847 11.425 1.00 12.98 313 ASN A N 1
ATOM 2216 C CA . ASN A 1 312 ? 14.728 39.994 11.306 1.00 11.23 313 ASN A CA 1
ATOM 2217 C C . ASN A 1 312 ? 14.706 39.594 9.840 1.00 13.62 313 ASN A C 1
ATOM 2218 O O . ASN A 1 312 ? 14.816 40.457 8.954 1.00 15.39 313 ASN A O 1
ATOM 2223 N N . ASN A 1 313 ? 14.588 38.285 9.567 1.00 11.90 314 ASN A N 1
ATOM 2224 C CA . ASN A 1 313 ? 14.575 37.817 8.182 1.00 11.16 314 ASN A CA 1
ATOM 2225 C C . ASN A 1 313 ? 13.402 36.892 7.925 1.00 13.46 314 ASN A C 1
ATOM 2226 O O . ASN A 1 313 ? 12.832 36.297 8.848 1.00 13.28 314 ASN A O 1
ATOM 2231 N N . LYS A 1 314 ? 13.061 36.820 6.635 1.00 12.95 315 LYS A N 1
ATOM 2232 C CA . LYS A 1 314 ? 11.996 35.949 6.121 1.00 13.18 315 LYS A CA 1
ATOM 2233 C C . LYS A 1 314 ? 12.629 34.800 5.372 1.00 14.33 315 LYS A C 1
ATOM 2234 O O . LYS A 1 314 ? 13.661 34.985 4.710 1.00 14.74 315 LYS A O 1
ATOM 2240 N N . ILE A 1 315 ? 12.004 33.625 5.457 1.00 13.20 316 ILE A N 1
ATOM 2241 C CA . ILE A 1 315 ? 12.460 32.471 4.698 1.00 12.70 316 ILE A CA 1
ATOM 2242 C C . ILE A 1 315 ? 11.240 31.910 3.991 1.00 14.23 316 ILE A C 1
ATOM 2243 O O . ILE A 1 315 ? 10.377 31.318 4.649 1.00 15.08 316 ILE A O 1
ATOM 2248 N N . PHE A 1 316 ? 11.180 32.119 2.684 1.00 13.30 317 PHE A N 1
ATOM 2249 C CA . PHE A 1 316 ? 10.055 31.598 1.898 1.00 13.52 317 PHE A CA 1
ATOM 2250 C C . PHE A 1 316 ? 10.389 30.226 1.365 1.00 14.92 317 PHE A C 1
ATOM 2251 O O . PHE A 1 316 ? 11.429 30.048 0.738 1.00 15.44 317 PHE A O 1
ATOM 2259 N N . LEU A 1 317 ? 9.473 29.290 1.573 1.00 13.85 318 LEU A N 1
ATOM 2260 C CA . LEU A 1 317 ? 9.628 27.914 1.088 1.00 15.60 318 LEU A CA 1
ATOM 2261 C C . LEU A 1 317 ? 8.457 27.570 0.161 1.00 17.82 318 LEU A C 1
ATOM 2262 O O . LEU A 1 317 ? 7.305 27.700 0.585 1.00 17.06 318 LEU A O 1
ATOM 2267 N N . GLU A 1 318 ? 8.756 27.107 -1.070 1.00 17.37 319 GLU A N 1
ATOM 2268 C CA . GLU A 1 318 ? 7.696 26.712 -2.013 1.00 17.44 319 GLU A CA 1
ATOM 2269 C C . GLU A 1 318 ? 7.556 25.197 -1.974 1.00 20.11 319 GLU A C 1
ATOM 2270 O O . GLU A 1 318 ? 8.573 24.512 -1.978 1.00 19.69 319 GLU A O 1
ATOM 2276 N N . PHE A 1 319 ? 6.305 24.688 -1.916 1.00 19.01 320 PHE A N 1
ATOM 2277 C CA . PHE A 1 319 ? 6.031 23.252 -1.917 1.00 18.14 320 PHE A CA 1
ATOM 2278 C C . PHE A 1 319 ? 5.170 22.909 -3.122 1.00 22.09 320 PHE A C 1
ATOM 2279 O O . PHE A 1 319 ? 4.315 23.697 -3.510 1.00 21.44 320 PHE A O 1
ATOM 2287 N N . GLU A 1 320 ? 5.384 21.704 -3.691 1.00 21.12 321 GLU A N 1
ATOM 2288 C CA . GLU A 1 320 ? 4.586 21.188 -4.812 1.00 22.89 321 GLU A CA 1
ATOM 2289 C C . GLU A 1 320 ? 3.105 21.062 -4.375 1.00 26.48 321 GLU A C 1
ATOM 2290 O O . GLU A 1 320 ? 2.201 21.394 -5.149 1.00 26.54 321 GLU A O 1
ATOM 2296 N N . GLU A 1 321 ? 2.874 20.605 -3.132 1.00 22.74 322 GLU A N 1
ATOM 2297 C CA . GLU A 1 321 ? 1.536 20.461 -2.588 1.00 23.32 322 GLU A CA 1
ATOM 2298 C C . GLU A 1 321 ? 1.499 21.001 -1.172 1.00 23.98 322 GLU A C 1
ATOM 2299 O O . GLU A 1 321 ? 2.495 20.920 -0.467 1.00 23.04 322 GLU A O 1
ATOM 2305 N N . PRO A 1 322 ? 0.361 21.497 -0.698 1.00 20.84 323 PRO A N 1
ATOM 2306 C CA . PRO A 1 322 ? 0.319 21.969 0.691 1.00 20.19 323 PRO A CA 1
ATOM 2307 C C . PRO A 1 322 ? 0.156 20.785 1.629 1.00 25.70 323 PRO A C 1
ATOM 2308 O O . PRO A 1 322 ? -0.646 19.889 1.348 1.00 27.38 323 PRO A O 1
ATOM 2312 N N . PHE A 1 323 ? 0.924 20.731 2.703 1.00 21.52 324 PHE A N 1
ATOM 2313 C CA . PHE A 1 323 ? 0.764 19.654 3.668 1.00 20.62 324 PHE A CA 1
ATOM 2314 C C . PHE A 1 323 ? -0.126 20.084 4.824 1.00 25.81 324 PHE A C 1
ATOM 2315 O O . PHE A 1 323 ? -0.531 19.251 5.636 1.00 27.79 324 PHE A O 1
ATOM 2323 N N . TRP A 1 324 ? -0.442 21.404 4.890 1.00 22.40 325 TRP A N 1
ATOM 2324 C CA . TRP A 1 324 ? -1.265 22.060 5.906 1.00 21.55 325 TRP A CA 1
ATOM 2325 C C . TRP A 1 324 ? -2.732 22.136 5.461 1.00 26.78 325 TRP A C 1
ATOM 2326 O O . TRP A 1 324 ? -3.026 22.028 4.266 1.00 25.11 325 TRP A O 1
ATOM 2337 N N . GLU A 1 325 ? -3.651 22.427 6.403 1.00 27.83 326 GLU A N 1
ATOM 2338 C CA . GLU A 1 325 ? -5.072 22.592 6.090 1.00 29.11 326 GLU A CA 1
ATOM 2339 C C . GLU A 1 325 ? -5.290 23.839 5.241 1.00 31.53 326 GLU A C 1
ATOM 2340 O O . GLU A 1 325 ? -4.604 24.833 5.479 1.00 27.92 326 GLU A O 1
ATOM 2346 N N . PRO A 1 326 ? -6.223 23.836 4.256 1.00 30.31 327 PRO A N 1
ATOM 2347 C CA . PRO A 1 326 ? -6.396 25.035 3.409 1.00 31.42 327 PRO A CA 1
ATOM 2348 C C . PRO A 1 326 ? -6.662 26.338 4.156 1.00 35.79 327 PRO A C 1
ATOM 2349 O O . PRO A 1 326 ? -6.290 27.407 3.671 1.00 36.04 327 PRO A O 1
ATOM 2353 N N . ASP A 1 327 ? -7.292 26.234 5.336 1.00 33.13 328 ASP A N 1
ATOM 2354 C CA . ASP A 1 327 ? -7.678 27.358 6.186 1.00 32.58 328 ASP A CA 1
ATOM 2355 C C . ASP A 1 327 ? -6.580 27.851 7.134 1.00 35.90 328 ASP A C 1
ATOM 2356 O O . ASP A 1 327 ? -6.728 28.914 7.743 1.00 34.82 328 ASP A O 1
ATOM 2361 N N . CYS A 1 328 ? -5.475 27.094 7.247 1.00 30.74 329 CYS A N 1
ATOM 2362 C CA . CYS A 1 328 ? -4.365 27.435 8.120 1.00 30.55 329 CYS A CA 1
ATOM 2363 C C . CYS A 1 328 ? -3.654 28.693 7.626 1.00 33.31 329 CYS A C 1
ATOM 2364 O O . CYS A 1 328 ? -3.420 28.841 6.425 1.00 35.92 329 CYS A O 1
ATOM 2367 N N . GLN A 1 329 ? -3.391 29.632 8.542 1.00 27.23 330 GLN A N 1
ATOM 2368 C CA . GLN A 1 329 ? -2.720 30.898 8.243 1.00 27.95 330 GLN A CA 1
ATOM 2369 C C . GLN A 1 329 ? -1.288 30.880 8.791 1.00 31.10 330 GLN A C 1
ATOM 2370 O O . GLN A 1 329 ? -0.414 31.496 8.210 1.00 30.93 330 GLN A O 1
ATOM 2376 N N . PHE A 1 330 ? -1.073 30.243 9.930 1.00 28.87 331 PHE A N 1
ATOM 2377 C CA . PHE A 1 330 ? 0.231 30.238 10.586 1.00 29.02 331 PHE A CA 1
ATOM 2378 C C . PHE A 1 330 ? 0.507 28.895 11.234 1.00 30.95 331 PHE A C 1
ATOM 2379 O O . PHE A 1 330 ? -0.363 28.301 11.875 1.00 31.39 331 PHE A O 1
ATOM 2387 N N . ILE A 1 331 ? 1.693 28.376 10.986 1.00 25.75 332 ILE A N 1
ATOM 2388 C CA . ILE A 1 331 ? 2.143 27.108 11.535 1.00 22.40 332 ILE A CA 1
ATOM 2389 C C . ILE A 1 331 ? 3.136 27.561 12.651 1.00 28.43 332 ILE A C 1
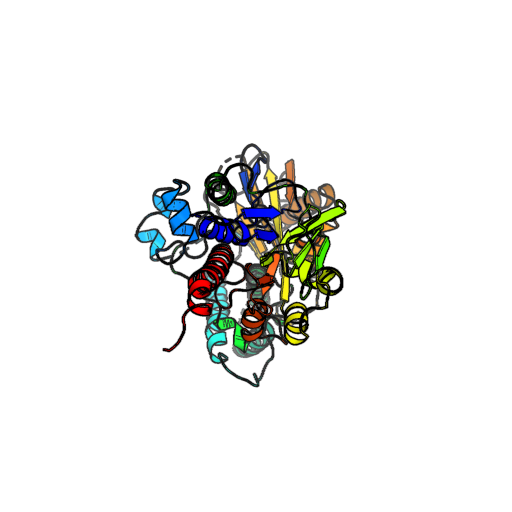ATOM 2390 O O . ILE A 1 331 ? 4.266 27.933 12.334 1.00 27.74 332 ILE A O 1
ATOM 2395 N N . GLN A 1 332 ? 2.678 27.650 13.926 1.00 24.67 333 GLN A N 1
ATOM 2396 C CA . GLN A 1 332 ? 3.497 28.103 15.061 1.00 24.36 333 GLN A CA 1
ATOM 2397 C C . GLN A 1 332 ? 4.264 26.926 15.633 1.00 26.06 333 GLN A C 1
ATOM 2398 O O . GLN A 1 332 ? 3.731 25.819 15.688 1.00 26.39 333 GLN A O 1
ATOM 2404 N N . VAL A 1 333 ? 5.536 27.152 16.009 1.00 20.28 334 VAL A N 1
ATOM 2405 C CA . VAL A 1 333 ? 6.381 26.095 16.537 1.00 19.74 334 VAL A CA 1
ATOM 2406 C C . VAL A 1 333 ? 6.717 26.359 18.007 1.00 22.39 334 VAL A C 1
ATOM 2407 O O . VAL A 1 333 ? 7.091 27.487 18.370 1.00 21.01 334 VAL A O 1
ATOM 2411 N N . VAL A 1 334 ? 6.617 25.308 18.834 1.00 20.81 335 VAL A N 1
ATOM 2412 C CA . VAL A 1 334 ? 7.026 25.338 20.229 1.00 18.89 335 VAL A CA 1
ATOM 2413 C C . VAL A 1 334 ? 8.176 24.355 20.333 1.00 22.35 335 VAL A C 1
ATOM 2414 O O . VAL A 1 334 ? 8.029 23.186 19.950 1.00 22.46 335 VAL A O 1
ATOM 2418 N N . TRP A 1 335 ? 9.337 24.824 20.800 1.00 21.47 336 TRP A N 1
ATOM 2419 C CA . TRP A 1 335 ? 10.500 23.965 20.937 1.00 22.98 336 TRP A CA 1
ATOM 2420 C C . TRP A 1 335 ? 10.524 23.390 22.360 1.00 28.16 336 TRP A C 1
ATOM 2421 O O . TRP A 1 335 ? 10.653 24.135 23.343 1.00 27.04 336 TRP A O 1
ATOM 2432 N N . GLU A 1 336 ? 10.322 22.074 22.474 1.00 26.98 337 GLU A N 1
ATOM 2433 C CA . GLU A 1 336 ? 10.259 21.389 23.766 1.00 27.46 337 GLU A CA 1
ATOM 2434 C C . GLU A 1 336 ? 11.501 21.605 24.631 1.00 29.34 337 GLU A C 1
ATOM 2435 O O . GLU A 1 336 ? 12.594 21.766 24.099 1.00 27.48 337 GLU A O 1
ATOM 2441 N N . ASP A 1 337 ? 11.322 21.636 25.960 1.00 26.69 338 ASP A N 1
ATOM 2442 C CA . ASP A 1 337 ? 12.410 21.779 26.945 1.00 28.14 338 ASP A CA 1
ATOM 2443 C C . ASP A 1 337 ? 13.188 23.109 26.877 1.00 31.40 338 ASP A C 1
ATOM 2444 O O . ASP A 1 337 ? 14.282 23.211 27.448 1.00 31.81 338 ASP A O 1
ATOM 2449 N N . THR A 1 338 ? 12.625 24.140 26.212 1.00 25.65 339 THR A N 1
ATOM 2450 C CA . THR A 1 338 ? 13.284 25.449 26.184 1.00 24.94 339 THR A CA 1
ATOM 2451 C C . THR A 1 338 ? 12.601 26.302 27.232 1.00 24.41 339 THR A C 1
ATOM 2452 O O . THR A 1 338 ? 11.472 26.010 27.624 1.00 25.43 339 THR A O 1
ATOM 2456 N N . SER A 1 339 ? 13.273 27.357 27.684 1.00 22.74 340 SER A N 1
ATOM 2457 C CA . SER A 1 339 ? 12.714 28.257 28.684 1.00 20.89 340 SER A CA 1
ATOM 2458 C C . SER A 1 339 ? 13.357 29.623 28.573 1.00 23.22 340 SER A C 1
ATOM 2459 O O . SER A 1 339 ? 14.586 29.707 28.417 1.00 23.78 340 SER A O 1
ATOM 2462 N N . PRO A 1 340 ? 12.572 30.707 28.706 1.00 20.82 341 PRO A N 1
ATOM 2463 C CA . PRO A 1 340 ? 13.191 32.048 28.673 1.00 22.38 341 PRO A CA 1
ATOM 2464 C C . PRO A 1 340 ? 14.047 32.312 29.898 1.00 25.92 341 PRO A C 1
ATOM 2465 O O . PRO A 1 340 ? 14.915 33.170 29.866 1.00 24.03 341 PRO A O 1
ATOM 2469 N N . LEU A 1 341 ? 13.814 31.560 30.982 1.00 23.25 342 LEU A N 1
ATOM 2470 C CA . LEU A 1 341 ? 14.555 31.785 32.216 1.00 23.80 342 LEU A CA 1
ATOM 2471 C C . LEU A 1 341 ? 16.000 31.281 32.132 1.00 31.00 342 LEU A C 1
ATOM 2472 O O . LEU A 1 341 ? 16.826 31.654 32.964 1.00 33.75 342 LEU A O 1
ATOM 2477 N N . GLN A 1 342 ? 16.307 30.464 31.110 1.00 28.38 343 GLN A N 1
ATOM 2478 C CA . GLN A 1 342 ? 17.645 29.935 30.852 1.00 30.87 343 GLN A CA 1
ATOM 2479 C C . GLN A 1 342 ? 18.477 30.927 30.036 1.00 36.43 343 GLN A C 1
ATOM 2480 O O . GLN A 1 342 ? 19.675 31.072 30.273 1.00 38.28 343 GLN A O 1
ATOM 2486 N N . ASP A 1 343 ? 17.826 31.630 29.098 1.00 31.95 344 ASP A N 1
ATOM 2487 C CA . ASP A 1 343 ? 18.457 32.546 28.155 1.00 30.48 344 ASP A CA 1
ATOM 2488 C C . ASP A 1 343 ? 18.856 33.906 28.744 1.00 33.33 344 ASP A C 1
ATOM 2489 O O . ASP A 1 343 ? 18.146 34.471 29.577 1.00 33.55 344 ASP A O 1
ATOM 2494 N N . THR A 1 344 ? 20.019 34.407 28.310 1.00 29.41 345 THR A N 1
ATOM 2495 C CA . THR A 1 344 ? 20.574 35.714 28.692 1.00 28.08 345 THR A CA 1
ATOM 2496 C C . THR A 1 344 ? 20.646 36.574 27.413 1.00 29.05 345 THR A C 1
ATOM 2497 O O . THR A 1 344 ? 20.340 36.085 26.324 1.00 26.57 345 THR A O 1
ATOM 2501 N N . ALA A 1 345 ? 21.031 37.854 27.542 1.00 22.62 346 ALA A N 1
ATOM 2502 C CA . ALA A 1 345 ? 21.010 38.799 26.427 1.00 20.53 346 ALA A CA 1
ATOM 2503 C C . ALA A 1 345 ? 21.756 38.372 25.189 1.00 20.28 346 ALA A C 1
ATOM 2504 O O . ALA A 1 345 ? 21.368 38.798 24.095 1.00 20.04 346 ALA A O 1
ATOM 2506 N N . LEU A 1 346 ? 22.871 37.625 25.345 1.00 17.60 347 LEU A N 1
ATOM 2507 C CA . LEU A 1 346 ? 23.674 37.221 24.215 1.00 15.76 347 LEU A CA 1
ATOM 2508 C C . LEU A 1 346 ? 23.778 35.720 24.027 1.00 16.53 347 LEU A C 1
ATOM 2509 O O . LEU A 1 346 ? 24.612 35.269 23.263 1.00 15.98 347 LEU A O 1
ATOM 2514 N N . SER A 1 347 ? 22.890 34.961 24.677 1.00 16.39 348 SER A N 1
ATOM 2515 C CA A SER A 1 347 ? 22.904 33.512 24.492 0.50 14.50 348 SER A CA 1
ATOM 2516 C CA B SER A 1 347 ? 22.847 33.505 24.514 0.50 15.15 348 SER A CA 1
ATOM 2517 C C . SER A 1 347 ? 22.240 33.134 23.169 1.00 17.57 348 SER A C 1
ATOM 2518 O O . SER A 1 347 ? 21.377 33.862 22.663 1.00 17.13 348 SER A O 1
ATOM 2523 N N . LEU A 1 348 ? 22.635 32.005 22.616 1.00 15.74 349 LEU A N 1
ATOM 2524 C CA . LEU A 1 348 ? 22.102 31.486 21.357 1.00 15.33 349 LEU A CA 1
ATOM 2525 C C . LEU A 1 348 ? 21.254 30.285 21.679 1.00 17.95 349 LEU A C 1
ATOM 2526 O O . LEU A 1 348 ? 21.513 29.549 22.663 1.00 18.93 349 LEU A O 1
ATOM 2531 N N . GLN A 1 349 ? 20.264 30.029 20.814 1.00 16.82 350 GLN A N 1
ATOM 2532 C CA . GLN A 1 349 ? 19.507 28.783 20.954 1.00 17.60 350 GLN A CA 1
ATOM 2533 C C . GLN A 1 349 ? 20.451 27.615 20.621 1.00 18.85 350 GLN A C 1
ATOM 2534 O O . GLN A 1 349 ? 21.521 27.793 20.036 1.00 18.84 350 GLN A O 1
ATOM 2540 N N . ASP A 1 350 ? 20.002 26.382 20.914 1.00 17.69 351 ASP A N 1
ATOM 2541 C CA . ASP A 1 350 ? 20.848 25.203 20.663 1.00 19.15 351 ASP A CA 1
ATOM 2542 C C . ASP A 1 350 ? 21.262 25.050 19.209 1.00 21.84 351 ASP A C 1
ATOM 2543 O O . ASP A 1 350 ? 22.343 24.576 18.923 1.00 22.55 351 ASP A O 1
ATOM 2548 N N . THR A 1 351 ? 20.379 25.414 18.274 1.00 17.67 352 THR A N 1
ATOM 2549 C CA . THR A 1 351 ? 20.679 25.434 16.862 1.00 16.89 352 THR A CA 1
ATOM 2550 C C . THR A 1 351 ? 20.038 26.711 16.359 1.00 17.22 352 T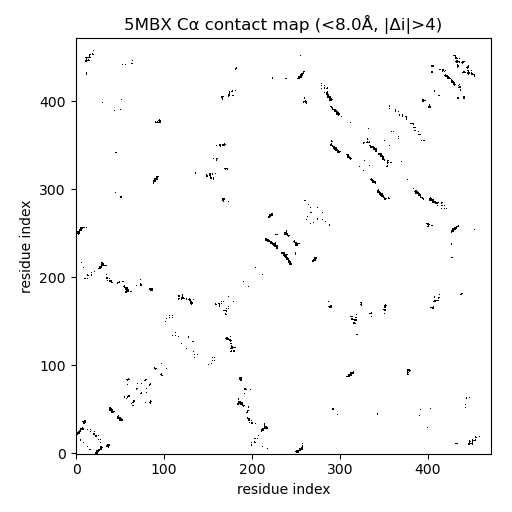HR A C 1
ATOM 2551 O O . THR A 1 351 ? 19.133 27.258 17.028 1.00 18.20 352 THR A O 1
ATOM 2555 N N . TRP A 1 352 ? 20.481 27.182 15.205 1.00 15.74 353 TRP A N 1
ATOM 2556 C CA . TRP A 1 352 ? 19.956 28.446 14.663 1.00 14.87 353 TRP A CA 1
ATOM 2557 C C . TRP A 1 352 ? 18.469 28.383 14.413 1.00 17.26 353 TRP A C 1
ATOM 2558 O O . TRP A 1 352 ? 17.752 29.339 14.712 1.00 15.53 353 TRP A O 1
ATOM 2569 N N . PHE A 1 353 ? 17.973 27.215 13.953 1.00 14.22 354 PHE A N 1
ATOM 2570 C CA . PHE A 1 353 ? 16.577 27.136 13.553 1.00 14.09 354 PHE A CA 1
ATOM 2571 C C . PHE A 1 353 ? 15.596 27.083 14.719 1.00 15.57 354 PHE A C 1
ATOM 2572 O O . PHE A 1 353 ? 14.404 27.287 14.521 1.00 15.87 354 PHE A O 1
ATOM 2580 N N . LYS A 1 354 ? 16.085 26.886 15.943 1.00 14.75 355 LYS A N 1
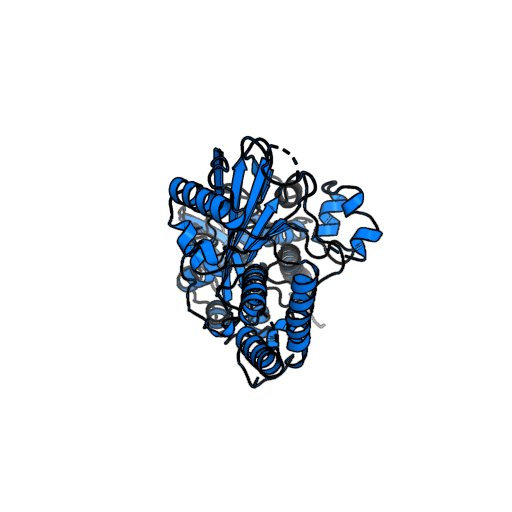ATOM 2581 C CA . LYS A 1 354 ? 15.208 26.908 17.108 1.00 15.51 355 LYS A CA 1
ATOM 2582 C C . LYS A 1 354 ? 14.768 28.342 17.465 1.00 16.16 355 LYS A C 1
ATOM 2583 O O . LYS A 1 354 ? 13.942 28.522 18.353 1.00 15.97 355 LYS A O 1
ATOM 2589 N N . LYS A 1 355 ? 15.329 29.373 16.770 1.00 15.13 356 LYS A N 1
ATOM 2590 C CA . LYS A 1 355 ? 14.911 30.755 16.955 1.00 14.02 356 LYS A CA 1
ATOM 2591 C C . LYS A 1 355 ? 13.734 31.078 16.024 1.00 16.11 356 LYS A C 1
ATOM 2592 O O . LYS A 1 355 ? 13.058 32.087 16.191 1.00 15.22 356 LYS A O 1
ATOM 2598 N N . LEU A 1 356 ? 13.453 30.191 15.062 1.00 13.87 357 LEU A N 1
ATOM 2599 C CA . LEU A 1 356 ? 12.336 30.413 14.149 1.00 15.09 357 LEU A CA 1
ATOM 2600 C C . LEU A 1 356 ? 11.000 30.313 14.908 1.00 17.02 357 LEU A C 1
ATOM 2601 O O . LEU A 1 356 ? 10.815 29.417 15.728 1.00 17.11 357 LEU A O 1
ATOM 2606 N N . ILE A 1 357 ? 10.090 31.262 14.679 1.00 14.97 358 ILE A N 1
ATOM 2607 C CA . ILE A 1 357 ? 8.837 31.287 15.429 1.00 14.60 358 ILE A CA 1
ATOM 2608 C C . ILE A 1 357 ? 7.771 30.387 14.834 1.00 17.05 358 ILE A C 1
ATOM 2609 O O . ILE A 1 357 ? 6.813 30.004 15.517 1.00 17.31 358 ILE A O 1
ATOM 2614 N N . GLY A 1 358 ? 7.917 30.108 13.541 1.00 16.13 359 GLY A N 1
ATOM 2615 C CA . GLY A 1 358 ? 6.906 29.403 12.776 1.00 17.14 359 GLY A CA 1
ATOM 2616 C C . GLY A 1 358 ? 6.812 29.973 11.385 1.00 18.21 359 GLY A C 1
ATOM 2617 O O . GLY A 1 358 ? 7.722 30.686 10.928 1.00 16.93 359 GLY A O 1
ATOM 2618 N N . PHE A 1 359 ? 5.733 29.604 10.681 1.00 16.40 360 PHE A N 1
ATOM 2619 C CA . PHE A 1 359 ? 5.583 29.918 9.279 1.00 16.55 360 PHE A CA 1
ATOM 2620 C C . PHE A 1 359 ? 4.235 30.457 8.981 1.00 20.92 360 PHE A C 1
ATOM 2621 O O . PHE A 1 359 ? 3.241 29.845 9.353 1.00 22.27 360 PHE A O 1
ATOM 2629 N N . LEU A 1 360 ? 4.195 31.530 8.227 1.00 16.92 361 LEU A N 1
ATOM 2630 C CA . LEU A 1 360 ? 2.936 32.093 7.754 1.00 17.65 361 LEU A CA 1
ATOM 2631 C C . LEU A 1 360 ? 2.633 31.505 6.382 1.00 17.64 361 LEU A C 1
ATOM 2632 O O . LEU A 1 360 ? 3.464 31.556 5.492 1.00 19.80 361 LEU A O 1
ATOM 2637 N N . VAL A 1 361 ? 1.404 31.012 6.193 1.00 17.33 362 VAL A N 1
ATOM 2638 C CA . VAL A 1 361 ? 0.958 30.524 4.907 1.00 17.46 362 VAL A CA 1
ATOM 2639 C C . VAL A 1 361 ? 0.654 31.733 4.028 1.00 21.71 362 VAL A C 1
ATOM 2640 O O . VAL A 1 361 ? -0.077 32.640 4.447 1.00 22.49 362 VAL A O 1
ATOM 2644 N N . GLN A 1 362 ? 1.250 31.784 2.851 1.00 19.45 363 GLN A N 1
ATOM 2645 C CA . GLN A 1 362 ? 1.087 32.902 1.933 1.00 21.30 363 GLN A CA 1
ATOM 2646 C C . GLN A 1 362 ? -0.229 32.810 1.159 1.00 27.06 363 GLN A C 1
ATOM 2647 O O . GLN A 1 362 ? -0.580 31.732 0.700 1.00 28.51 363 GLN A O 1
ATOM 2653 N N . PRO A 1 363 ? -1.035 33.899 1.119 1.00 26.46 364 PRO A N 1
ATOM 2654 C CA . PRO A 1 363 ? -2.346 33.825 0.447 1.00 36.93 364 PRO A CA 1
ATOM 2655 C C . PRO A 1 363 ? -2.245 34.071 -1.054 1.00 81.95 364 PRO A C 1
ATOM 2656 O O . PRO A 1 363 ? -1.433 33.444 -1.732 1.00 51.22 364 PRO A O 1
ATOM 2660 N N . SER A 1 368 ? -0.151 28.383 -6.049 1.00 36.14 369 SER A N 1
ATOM 2661 C CA . SER A 1 368 ? 1.154 28.053 -5.469 1.00 35.12 369 SER A CA 1
ATOM 2662 C C . SER A 1 368 ? 1.043 27.820 -3.962 1.00 32.37 369 SER A C 1
ATOM 2663 O O . SER A 1 368 ? 0.142 28.364 -3.317 1.00 32.95 369 SER A O 1
ATOM 2666 N N . HIS A 1 369 ? 1.957 27.005 -3.396 1.00 24.92 370 HIS A N 1
ATOM 2667 C CA . HIS A 1 369 ? 1.919 26.666 -1.966 1.00 21.87 370 HIS A CA 1
ATOM 2668 C C . HIS A 1 369 ? 3.192 27.128 -1.288 1.00 21.68 370 HIS A C 1
ATOM 2669 O O . HIS A 1 369 ? 4.234 26.517 -1.436 1.00 21.07 370 HIS A O 1
ATOM 2676 N N . VAL A 1 370 ? 3.109 28.269 -0.606 1.00 18.79 371 VAL A N 1
ATOM 2677 C CA . VAL A 1 370 ? 4.270 28.942 -0.019 1.00 17.46 371 VAL A CA 1
ATOM 2678 C C . VAL A 1 370 ? 4.110 29.236 1.455 1.00 19.21 371 VAL A C 1
ATOM 2679 O O . VAL A 1 370 ? 3.069 29.729 1.908 1.00 19.76 371 VAL A O 1
ATOM 2683 N N . LEU A 1 371 ? 5.170 28.925 2.211 1.00 15.14 372 LEU A N 1
ATOM 2684 C CA . LEU A 1 371 ? 5.280 29.254 3.634 1.00 15.42 372 LEU A CA 1
ATOM 2685 C C . LEU A 1 371 ? 6.324 30.359 3.789 1.00 16.77 372 LEU A C 1
ATOM 2686 O O . LEU A 1 371 ? 7.293 30.435 3.033 1.00 16.52 372 LEU A O 1
ATOM 2691 N N . CYS A 1 372 ? 6.140 31.184 4.833 1.00 15.00 373 CYS A N 1
ATOM 2692 C CA . CYS A 1 372 ? 7.094 32.243 5.152 1.00 14.99 373 CYS A CA 1
ATOM 2693 C C . CYS A 1 372 ? 7.503 32.127 6.605 1.00 15.83 373 CYS A C 1
ATOM 2694 O O . CYS A 1 372 ? 6.706 32.400 7.496 1.00 15.06 373 CYS A O 1
ATOM 2697 N N . GLY A 1 373 ? 8.727 31.671 6.831 1.00 13.63 374 GLY A N 1
ATOM 2698 C CA . GLY A 1 373 ? 9.277 31.581 8.188 1.00 14.63 374 GLY A CA 1
ATOM 2699 C C . GLY A 1 373 ? 9.861 32.930 8.615 1.00 14.08 374 GLY A C 1
ATOM 2700 O O . GLY A 1 373 ? 10.285 33.735 7.766 1.00 15.83 374 GLY A O 1
ATOM 2701 N N . PHE A 1 374 ? 9.838 33.211 9.926 1.00 13.12 375 PHE A N 1
ATOM 2702 C CA . PHE A 1 374 ? 10.387 34.466 10.454 1.00 13.56 375 PHE A CA 1
ATOM 2703 C C . PHE A 1 374 ? 11.387 34.092 11.551 1.00 13.07 375 PHE A C 1
ATOM 2704 O O . PHE A 1 374 ? 11.117 33.211 12.378 1.00 13.66 375 PHE A O 1
ATOM 2712 N N . ILE A 1 375 ? 12.531 34.779 11.544 1.00 12.39 376 ILE A N 1
ATOM 2713 C CA . ILE A 1 375 ? 13.587 34.508 12.504 1.00 11.53 376 ILE A CA 1
ATOM 2714 C C . ILE A 1 375 ? 14.368 35.779 12.769 1.00 13.22 376 ILE A C 1
ATOM 2715 O O . ILE A 1 375 ? 14.777 36.472 11.820 1.00 14.45 376 ILE A O 1
ATOM 2720 N N . ALA A 1 376 ? 14.568 36.097 14.070 1.00 13.02 377 ALA A N 1
ATOM 2721 C CA . ALA A 1 376 ? 15.287 37.332 14.412 1.00 13.97 377 ALA A CA 1
ATOM 2722 C C . ALA A 1 376 ? 16.551 37.069 15.220 1.00 15.94 377 ALA A C 1
ATOM 2723 O O . ALA A 1 376 ? 16.699 36.014 15.862 1.00 16.80 377 ALA A O 1
ATOM 2725 N N . GLY A 1 377 ? 17.463 38.000 15.166 1.00 12.09 378 GLY A N 1
ATOM 2726 C CA . GLY A 1 377 ? 18.630 37.930 16.034 1.00 12.49 378 GLY A CA 1
ATOM 2727 C C . GLY A 1 377 ? 19.860 37.302 15.428 1.00 13.53 378 GLY A C 1
ATOM 2728 O O . GLY A 1 377 ? 20.043 37.227 14.214 1.00 13.90 378 GLY A O 1
ATOM 2729 N N . LEU A 1 378 ? 20.766 36.893 16.317 1.00 12.81 379 LEU A N 1
ATOM 2730 C CA . LEU A 1 378 ? 22.015 36.316 15.889 1.00 13.30 379 LEU A CA 1
ATOM 2731 C C . LEU A 1 378 ? 21.835 35.015 15.113 1.00 14.88 379 LEU A C 1
ATOM 2732 O O . LEU A 1 378 ? 22.608 34.744 14.195 1.00 13.70 379 LEU A O 1
ATOM 2737 N N . GLU A 1 379 ? 20.797 34.223 15.471 1.00 12.61 380 GLU A N 1
ATOM 2738 C CA . GLU A 1 379 ? 20.533 32.990 14.744 1.00 12.62 380 GLU A CA 1
ATOM 2739 C C . GLU A 1 379 ? 20.063 33.317 13.315 1.00 15.12 380 GLU A C 1
ATOM 2740 O O . GLU A 1 379 ? 20.357 32.576 12.377 1.00 14.79 380 GLU A O 1
ATOM 2746 N N . SER A 1 380 ? 19.398 34.472 13.136 1.00 12.24 381 SER A N 1
ATOM 2747 C CA . SER A 1 380 ? 18.958 34.934 11.830 1.00 12.01 381 SER A CA 1
ATOM 2748 C C . SER A 1 380 ? 20.151 35.388 11.008 1.00 13.87 381 SER A C 1
ATOM 2749 O O . SER A 1 380 ? 20.229 35.104 9.823 1.00 14.51 381 SER A O 1
ATOM 2752 N N . GLU A 1 381 ? 21.107 36.114 11.635 1.00 13.04 382 GLU A N 1
ATOM 2753 C CA . GLU A 1 381 ? 22.344 36.511 10.965 1.00 13.45 382 GLU A CA 1
ATOM 2754 C C . GLU A 1 381 ? 23.127 35.251 10.597 1.00 14.43 382 GLU A C 1
ATOM 2755 O O . GLU A 1 381 ? 23.686 35.210 9.492 1.00 16.08 382 GLU A O 1
ATOM 2761 N N . PHE A 1 382 ? 23.105 34.197 11.459 1.00 13.95 383 PHE A N 1
ATOM 2762 C CA . PHE A 1 382 ? 23.796 32.957 11.083 1.00 13.66 383 PHE A CA 1
ATOM 2763 C C . PHE A 1 382 ? 23.138 32.332 9.841 1.00 15.72 383 PHE A C 1
ATOM 2764 O O . PHE A 1 382 ? 23.804 31.837 8.927 1.00 15.16 383 PHE A O 1
ATOM 2772 N N . MET A 1 383 ? 21.806 32.288 9.827 1.00 13.46 384 MET A N 1
ATOM 2773 C CA . MET A 1 383 ? 21.089 31.749 8.687 1.00 13.12 384 MET A CA 1
ATOM 2774 C C . MET A 1 383 ? 21.572 32.401 7.370 1.00 14.68 384 MET A C 1
ATOM 2775 O O . MET A 1 383 ? 21.723 31.731 6.340 1.00 14.00 384 MET A O 1
ATOM 2780 N N . GLU A 1 384 ? 21.831 33.712 7.383 1.00 14.11 385 GLU A N 1
ATOM 2781 C CA . GLU A 1 384 ? 22.250 34.371 6.154 1.00 14.40 385 GLU A CA 1
ATOM 2782 C C . GLU A 1 384 ? 23.569 33.849 5.602 1.00 17.29 385 GLU A C 1
ATOM 2783 O O . GLU A 1 384 ? 23.784 33.965 4.397 1.00 18.35 385 GLU A O 1
ATOM 2789 N N . THR A 1 385 ? 24.431 33.289 6.467 1.00 15.49 386 THR A N 1
ATOM 2790 C CA . THR A 1 385 ? 25.753 32.773 6.075 1.00 15.37 386 THR A CA 1
ATOM 2791 C C . THR A 1 385 ? 25.611 31.382 5.451 1.00 18.95 386 THR A C 1
ATOM 2792 O O . THR A 1 385 ? 26.557 30.913 4.815 1.00 19.89 386 THR A O 1
ATOM 2796 N N . LEU A 1 386 ? 24.454 30.717 5.632 1.00 17.70 387 LEU A N 1
ATOM 2797 C CA . LEU A 1 386 ? 24.234 29.388 5.066 1.00 17.33 387 LEU A CA 1
ATOM 2798 C C . LEU A 1 386 ? 23.869 29.489 3.616 1.00 19.47 387 LEU A C 1
ATOM 2799 O O . LEU A 1 386 ? 23.326 30.505 3.169 1.00 19.31 387 LEU A O 1
ATOM 2804 N N . SER A 1 387 ? 24.104 28.406 2.849 1.00 17.24 388 SER A N 1
ATOM 2805 C CA . SER A 1 387 ? 23.668 28.402 1.474 1.00 17.33 388 SER A CA 1
ATOM 2806 C C . SER A 1 387 ? 22.145 28.198 1.420 1.00 18.80 388 SER A C 1
ATOM 2807 O O . SER A 1 387 ? 21.520 27.729 2.397 1.00 18.97 388 SER A O 1
ATOM 2810 N N . ASP A 1 388 ? 21.568 28.526 0.266 1.00 19.53 389 ASP A N 1
ATOM 2811 C CA . ASP A 1 388 ? 20.141 28.289 0.035 1.00 18.82 389 ASP A CA 1
ATOM 2812 C C . ASP A 1 388 ? 19.819 26.792 0.251 1.00 21.32 389 ASP A C 1
ATOM 2813 O O . ASP A 1 388 ? 18.838 26.442 0.909 1.00 19.53 389 ASP A O 1
ATOM 2818 N N . GLU A 1 389 ? 20.722 25.902 -0.221 1.00 20.80 390 GLU A N 1
ATOM 2819 C CA . GLU A 1 389 ? 20.549 24.464 -0.057 1.00 20.52 390 GLU A CA 1
ATOM 2820 C C . GLU A 1 389 ? 20.489 24.023 1.394 1.00 21.22 390 GLU A C 1
ATOM 2821 O O . GLU A 1 389 ? 19.618 23.238 1.760 1.00 20.30 390 GLU A O 1
ATOM 2827 N N . GLU A 1 390 ? 21.404 24.537 2.246 1.00 18.64 391 GLU A N 1
ATOM 2828 C CA . GLU A 1 390 ? 21.406 24.191 3.654 1.00 19.62 391 GLU A CA 1
ATOM 2829 C C . GLU A 1 390 ? 20.115 24.683 4.330 1.00 20.24 391 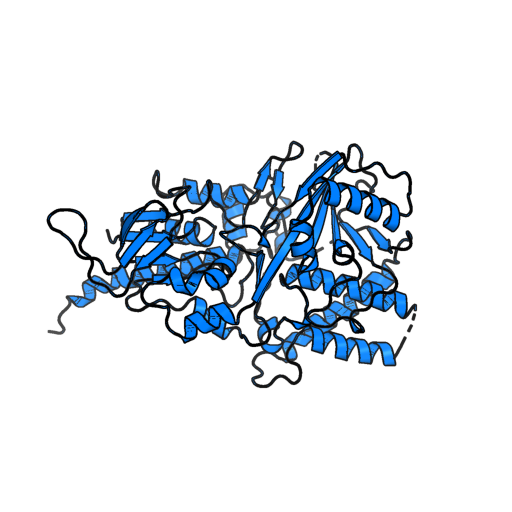GLU A C 1
ATOM 2830 O O . GLU A 1 390 ? 19.529 23.970 5.138 1.00 19.84 391 GLU A O 1
ATOM 2836 N N . VAL A 1 391 ? 19.652 25.909 3.981 1.00 17.59 392 VAL A N 1
ATOM 2837 C CA . VAL A 1 391 ? 18.419 26.395 4.605 1.00 16.32 392 VAL A CA 1
ATOM 2838 C C . VAL A 1 391 ? 17.233 25.530 4.192 1.00 18.69 392 VAL A C 1
ATOM 2839 O O . VAL A 1 391 ? 16.426 25.147 5.046 1.00 18.54 392 VAL A O 1
ATOM 2843 N N . LEU A 1 392 ? 17.132 25.238 2.879 1.00 18.21 393 LEU A N 1
ATOM 2844 C CA . LEU A 1 392 ? 16.018 24.425 2.400 1.00 19.75 393 LEU A CA 1
ATOM 2845 C C . LEU A 1 392 ? 15.996 23.017 3.039 1.00 22.27 393 LEU A C 1
ATOM 2846 O O . LEU A 1 392 ? 14.963 22.582 3.558 1.00 21.39 393 LEU A O 1
ATOM 2851 N N . LEU A 1 393 ? 17.136 22.349 3.054 1.00 20.16 394 LEU A N 1
ATOM 2852 C CA . LEU A 1 393 ? 17.210 21.003 3.642 1.00 21.52 394 LEU A CA 1
ATOM 2853 C C . LEU A 1 393 ? 16.982 20.963 5.145 1.00 23.69 394 LEU A C 1
ATOM 2854 O O . LEU A 1 393 ? 16.247 20.098 5.642 1.00 24.31 394 LEU A O 1
ATOM 2859 N N . SER A 1 394 ? 17.567 21.924 5.882 1.00 18.84 395 SER A N 1
ATOM 2860 C CA . SER A 1 394 ? 17.379 21.968 7.317 1.00 18.36 395 SER A CA 1
ATOM 2861 C C . SER A 1 394 ? 15.928 22.220 7.687 1.00 21.51 395 SER A C 1
ATOM 2862 O O . SER A 1 394 ? 15.417 21.621 8.633 1.00 21.46 395 SER A O 1
ATOM 2865 N N . LEU A 1 395 ? 15.265 23.143 6.977 1.00 18.93 396 LEU A N 1
ATOM 2866 C CA . LEU A 1 395 ? 13.886 23.470 7.324 1.00 18.93 396 LEU A CA 1
ATOM 2867 C C . LEU A 1 395 ? 12.903 22.355 6.924 1.00 21.27 396 LEU A C 1
ATOM 2868 O O . LEU A 1 395 ? 11.904 22.152 7.621 1.00 21.79 396 LEU A O 1
ATOM 2873 N N . THR A 1 396 ? 13.226 21.609 5.856 1.00 19.90 397 THR A N 1
ATOM 2874 C CA . THR A 1 396 ? 12.434 20.437 5.471 1.00 21.19 397 THR A CA 1
ATOM 2875 C C . THR A 1 396 ? 12.473 19.459 6.657 1.00 25.44 397 THR A C 1
ATOM 2876 O O . THR A 1 396 ? 11.427 18.945 7.061 1.00 23.40 397 THR A O 1
ATOM 2880 N N . GLN A 1 397 ? 13.683 19.234 7.220 1.00 24.11 398 GLN A N 1
ATOM 2881 C CA . GLN A 1 397 ? 13.898 18.338 8.365 1.00 24.35 398 GLN A CA 1
ATOM 2882 C C . GLN A 1 397 ? 13.142 18.845 9.616 1.00 26.44 398 GLN A C 1
ATOM 2883 O O . GLN A 1 397 ? 12.460 18.056 10.264 1.00 24.78 398 GLN A O 1
ATOM 2889 N N . VAL A 1 398 ? 13.176 20.170 9.902 1.00 20.86 399 VAL A N 1
ATOM 2890 C CA . VAL A 1 398 ? 12.423 20.773 11.004 1.00 22.36 399 VAL A CA 1
ATOM 2891 C C . VAL A 1 398 ? 10.932 20.488 10.834 1.00 24.76 399 VAL A C 1
ATOM 2892 O O . VAL A 1 398 ? 10.268 20.121 11.808 1.00 24.45 399 VAL A O 1
ATOM 2896 N N . LEU A 1 399 ? 10.400 20.719 9.602 1.00 20.51 400 LEU A N 1
ATOM 2897 C CA . LEU A 1 399 ? 8.994 20.522 9.312 1.00 19.73 400 LEU A CA 1
ATOM 2898 C C . LEU A 1 399 ? 8.589 19.087 9.462 1.00 23.99 400 LEU A C 1
ATOM 2899 O O . LEU A 1 399 ? 7.513 18.851 9.981 1.00 25.45 400 LEU A O 1
ATOM 2904 N N . ARG A 1 400 ? 9.448 18.146 9.059 1.00 22.00 401 ARG A N 1
ATOM 2905 C CA . ARG A 1 400 ? 9.183 16.702 9.241 1.00 22.30 401 ARG A CA 1
ATOM 2906 C C . ARG A 1 400 ? 9.128 16.379 10.752 1.00 27.08 401 ARG A C 1
ATOM 2907 O O . ARG A 1 400 ? 8.261 15.634 11.222 1.00 25.54 401 ARG A O 1
ATOM 2915 N N . ARG A 1 401 ? 10.014 17.004 11.529 1.00 25.67 402 ARG A N 1
ATOM 2916 C CA . ARG A 1 401 ? 10.081 16.797 12.968 1.00 25.51 402 ARG A CA 1
ATOM 2917 C C . ARG A 1 401 ? 8.862 17.363 13.723 1.00 28.81 402 ARG A C 1
ATOM 2918 O O . ARG A 1 401 ? 8.204 16.635 14.472 1.00 27.98 402 ARG A O 1
ATOM 2926 N N . VAL A 1 402 ? 8.568 18.665 13.539 1.00 23.95 403 VAL A N 1
ATOM 2927 C CA . VAL A 1 402 ? 7.496 19.308 14.286 1.00 24.11 403 VAL A CA 1
ATOM 2928 C C . VAL A 1 402 ? 6.081 18.817 13.897 1.00 28.17 403 VAL A C 1
ATOM 2929 O O . VAL A 1 402 ? 5.196 18.834 14.747 1.00 28.69 403 VAL A O 1
ATOM 2933 N N . THR A 1 403 ? 5.872 18.386 12.635 1.00 26.33 404 THR A N 1
ATOM 2934 C CA . THR A 1 403 ? 4.572 17.860 12.196 1.00 27.59 404 THR A CA 1
ATOM 2935 C C . THR A 1 403 ? 4.447 16.351 12.474 1.00 33.36 404 THR A C 1
ATOM 2936 O O . THR A 1 403 ? 3.375 15.780 12.252 1.00 34.62 404 THR A O 1
ATOM 2940 N N . GLY A 1 404 ? 5.549 15.723 12.889 1.00 29.84 405 GLY A N 1
ATOM 2941 C CA . GLY A 1 404 ? 5.613 14.292 13.177 1.00 30.42 405 GLY A CA 1
ATOM 2942 C C . GLY A 1 404 ? 5.351 13.438 11.949 1.00 34.66 405 GLY A C 1
ATOM 2943 O O . GLY A 1 404 ? 4.666 12.416 12.040 1.00 36.22 405 GLY A O 1
ATOM 2944 N N . ASN A 1 405 ? 5.862 13.881 10.783 1.00 28.83 406 ASN A N 1
ATOM 2945 C CA . ASN A 1 405 ? 5.700 13.194 9.503 1.00 28.18 406 ASN A CA 1
ATOM 2946 C C . ASN A 1 405 ? 7.050 13.046 8.811 1.00 32.33 406 ASN A C 1
ATOM 2947 O O . ASN A 1 405 ? 7.454 13.950 8.065 1.00 29.97 406 ASN A O 1
ATOM 2952 N N . PRO A 1 406 ? 7.727 11.884 8.976 1.00 31.18 407 PRO A N 1
ATOM 2953 C CA . PRO A 1 406 ? 9.045 11.696 8.339 1.00 30.29 407 PRO A CA 1
ATOM 2954 C C . PRO A 1 406 ? 9.039 11.633 6.807 1.00 32.22 407 PRO A C 1
ATOM 2955 O O . PRO A 1 406 ? 10.096 11.734 6.194 1.00 30.54 407 PRO A O 1
ATOM 2959 N N . GLN A 1 407 ? 7.853 11.482 6.198 1.00 31.08 408 GLN A N 1
ATOM 2960 C CA . GLN A 1 407 ? 7.685 11.388 4.751 1.00 32.14 408 GLN A CA 1
ATOM 2961 C C . GLN A 1 407 ? 7.172 12.686 4.110 1.00 35.50 408 GLN A C 1
ATOM 2962 O O . GLN A 1 407 ? 6.826 12.688 2.927 1.00 36.11 408 GLN A O 1
ATOM 2968 N N . LEU A 1 408 ? 7.161 13.802 4.869 1.00 30.93 409 LEU A N 1
ATOM 2969 C CA . LEU A 1 408 ? 6.727 15.103 4.350 1.00 29.39 409 LEU A CA 1
ATOM 2970 C C . LEU A 1 408 ? 7.614 15.454 3.138 1.00 30.86 409 LEU A C 1
ATOM 2971 O O . LEU A 1 408 ? 8.830 15.356 3.269 1.00 28.94 409 LEU A O 1
ATOM 2976 N N . PRO A 1 409 ? 7.064 15.805 1.946 1.00 29.21 410 PRO A N 1
ATOM 2977 C CA . PRO A 1 409 ? 7.938 16.116 0.799 1.00 28.65 410 PRO A CA 1
ATOM 2978 C C . PRO A 1 409 ? 8.836 17.319 1.067 1.00 28.42 410 PRO A C 1
ATOM 2979 O O . PRO A 1 409 ? 8.429 18.239 1.776 1.00 27.53 410 PRO A O 1
ATOM 2983 N N . ALA A 1 410 ? 10.036 17.313 0.494 1.00 25.83 411 ALA A N 1
ATOM 2984 C CA . ALA A 1 410 ? 10.970 18.424 0.656 1.00 25.51 411 ALA A CA 1
ATOM 2985 C C . ALA A 1 410 ? 10.461 19.654 -0.052 1.00 27.06 411 ALA A C 1
ATOM 2986 O O . ALA A 1 410 ? 9.806 19.537 -1.088 1.00 25.39 411 ALA A O 1
ATOM 2988 N N . ALA A 1 411 ? 10.808 20.849 0.457 1.00 23.47 412 ALA A N 1
ATOM 2989 C CA . ALA A 1 411 ? 10.456 22.064 -0.250 1.00 21.86 412 ALA A CA 1
ATOM 2990 C C . ALA A 1 411 ? 11.119 22.081 -1.640 1.00 23.06 412 ALA A C 1
ATOM 2991 O O . ALA A 1 411 ? 12.228 21.558 -1.794 1.00 24.35 412 ALA A O 1
ATOM 2993 N N . LYS A 1 412 ? 10.435 22.636 -2.635 1.00 20.62 413 LYS A N 1
ATOM 2994 C CA . LYS A 1 412 ? 10.885 22.713 -4.030 1.00 21.16 413 LYS A CA 1
ATOM 2995 C C . LYS A 1 412 ? 11.961 23.800 -4.187 1.00 24.08 413 LYS A C 1
ATOM 2996 O O . LYS A 1 412 ? 12.922 23.616 -4.936 1.00 25.20 413 LYS A O 1
ATOM 3002 N N . SER A 1 413 ? 11.757 24.979 -3.527 1.00 19.62 414 SER A N 1
ATOM 3003 C CA . SER A 1 413 ? 12.710 26.069 -3.614 1.00 19.30 414 SER A CA 1
ATOM 3004 C C . SER A 1 413 ? 12.577 26.978 -2.379 1.00 17.60 414 SER A C 1
ATOM 3005 O O . SER A 1 413 ? 11.611 26.876 -1.600 1.00 16.50 414 SER A O 1
ATOM 3008 N N . VAL A 1 414 ? 13.568 27.863 -2.239 1.00 15.95 415 VAL A N 1
ATOM 3009 C CA . VAL A 1 414 ? 13.634 28.809 -1.137 1.00 15.53 415 VAL A CA 1
ATOM 3010 C C . VAL A 1 414 ? 13.993 30.192 -1.675 1.00 17.96 415 VAL A C 1
ATOM 3011 O O . VAL A 1 414 ? 14.752 30.361 -2.657 1.00 18.53 415 VAL A O 1
ATOM 3015 N N . ARG A 1 415 ? 13.458 31.220 -0.980 1.00 15.19 416 ARG A N 1
ATOM 3016 C CA . ARG A 1 415 ? 13.884 32.596 -1.220 1.00 15.05 416 ARG A CA 1
ATOM 3017 C C . ARG A 1 415 ? 13.934 33.208 0.170 1.00 14.75 416 ARG A C 1
ATOM 3018 O O . ARG A 1 415 ? 12.909 33.222 0.841 1.00 15.49 416 ARG A O 1
ATOM 3026 N N . ARG A 1 416 ? 15.096 33.688 0.610 1.00 14.94 417 ARG A N 1
ATOM 3027 C CA . ARG A 1 416 ? 15.210 34.273 1.939 1.00 14.88 417 ARG A CA 1
ATOM 3028 C C . ARG A 1 416 ? 15.771 35.664 1.862 1.00 15.69 417 ARG A C 1
ATOM 3029 O O . ARG A 1 416 ? 16.568 35.967 0.966 1.00 16.28 417 ARG A O 1
ATOM 3037 N N . SER A 1 417 ? 15.366 36.510 2.836 1.00 12.45 418 SER A N 1
ATOM 3038 C CA . SER A 1 417 ? 16.009 37.815 2.945 1.00 12.64 418 SER A CA 1
ATOM 3039 C C . SER A 1 417 ? 17.379 37.657 3.640 1.00 14.30 418 SER A C 1
ATOM 3040 O O . SER A 1 417 ? 17.648 36.644 4.321 1.00 14.77 418 SER A O 1
ATOM 3043 N N . GLN A 1 418 ? 18.239 38.650 3.468 1.00 13.27 419 GLN A N 1
ATOM 3044 C CA . GLN A 1 418 ? 19.562 38.652 4.094 1.00 13.85 419 GLN A CA 1
ATOM 3045 C C . GLN A 1 418 ? 19.852 40.121 4.429 1.00 15.07 419 GLN A C 1
ATOM 3046 O O . GLN A 1 418 ? 20.751 40.765 3.866 1.00 14.62 419 GLN A O 1
ATOM 3052 N N . TRP A 1 419 ? 19.084 40.633 5.397 1.00 12.24 420 TRP A N 1
ATOM 3053 C CA . TRP A 1 419 ? 19.187 42.056 5.743 1.00 12.17 420 TRP A CA 1
ATOM 3054 C C . TRP A 1 419 ? 20.467 42.429 6.457 1.00 13.76 420 TRP A C 1
ATOM 3055 O O . TRP A 1 419 ? 21.017 43.526 6.229 1.00 14.02 420 TRP A O 1
ATOM 3066 N N . HIS A 1 420 ? 20.970 41.563 7.330 1.00 13.09 421 HIS A N 1
ATOM 3067 C CA . HIS A 1 420 ? 22.208 41.912 8.014 1.00 13.05 421 HIS A CA 1
ATOM 3068 C C . HIS A 1 420 ? 23.365 42.020 7.012 1.00 14.97 421 HIS A C 1
ATOM 3069 O O . HIS A 1 420 ? 24.227 42.894 7.154 1.00 15.01 421 HIS A O 1
ATOM 3076 N N . SER A 1 421 ? 23.376 41.166 5.982 1.00 13.45 422 SER A N 1
ATOM 3077 C CA . SER A 1 421 ? 24.436 41.112 4.974 1.00 14.16 422 SER A CA 1
ATOM 3078 C C . SER A 1 421 ? 24.365 42.252 3.990 1.00 16.97 422 SER A C 1
ATOM 3079 O O . SER A 1 421 ? 25.347 42.497 3.273 1.00 18.84 422 SER A O 1
ATOM 3082 N N . ALA A 1 422 ? 23.192 42.921 3.880 1.00 15.48 423 ALA A N 1
ATOM 3083 C CA . ALA A 1 422 ? 22.971 43.971 2.901 1.00 15.14 423 ALA A CA 1
ATOM 3084 C C . ALA A 1 422 ? 23.885 45.169 3.218 1.00 17.78 423 ALA A C 1
ATOM 3085 O O . ALA A 1 422 ? 23.734 45.783 4.276 1.00 15.28 423 ALA A O 1
ATOM 3087 N N . PRO A 1 423 ? 24.881 45.493 2.353 1.00 15.47 424 PRO A N 1
ATOM 3088 C CA . PRO A 1 423 ? 25.855 46.537 2.695 1.00 15.66 424 PRO A CA 1
ATOM 3089 C C . PRO A 1 423 ? 25.281 47.916 2.953 1.00 16.42 424 PRO A C 1
ATOM 3090 O O . PRO A 1 423 ? 25.883 48.668 3.712 1.00 18.02 424 PRO A O 1
ATOM 3094 N N . TYR A 1 424 ? 24.124 48.222 2.340 1.00 13.20 425 TYR A N 1
ATOM 3095 C CA . TYR A 1 424 ? 23.544 49.560 2.502 1.00 13.41 425 TYR A CA 1
ATOM 3096 C C . TYR A 1 424 ? 22.483 49.599 3.610 1.00 16.07 425 TYR A C 1
ATOM 3097 O O . TYR A 1 424 ? 21.808 50.618 3.743 1.00 15.61 425 TYR A O 1
ATOM 3106 N N . THR A 1 425 ? 22.276 48.472 4.337 1.00 12.28 426 THR A N 1
ATOM 3107 C CA . THR A 1 425 ? 21.284 48.449 5.406 1.00 12.74 426 THR A CA 1
ATOM 3108 C C . THR A 1 425 ? 21.871 47.874 6.690 1.00 14.40 426 THR A C 1
ATOM 3109 O O . THR A 1 425 ? 21.756 48.498 7.755 1.00 13.85 426 THR A O 1
ATOM 3113 N N . ARG A 1 426 ? 22.467 46.652 6.610 1.00 12.53 427 ARG A N 1
ATOM 3114 C CA . ARG A 1 426 ? 23.151 46.043 7.763 1.00 12.52 427 ARG A CA 1
ATOM 3115 C C . ARG A 1 426 ? 22.219 45.765 8.933 1.00 15.22 427 ARG A C 1
ATOM 3116 O O . ARG A 1 426 ? 22.593 45.914 10.105 1.00 16.33 427 ARG A O 1
ATOM 3124 N N . GLY A 1 427 ? 21.032 45.276 8.605 1.00 12.67 428 GLY A N 1
ATOM 3125 C CA . GLY A 1 427 ? 20.054 44.857 9.588 1.00 12.71 428 GLY A CA 1
ATOM 3126 C C . GLY A 1 427 ? 18.659 45.182 9.124 1.00 13.27 428 GLY A C 1
ATOM 3127 O O . GLY A 1 427 ? 18.481 45.565 7.968 1.00 12.79 428 GLY A O 1
ATOM 3128 N N . SER A 1 428 ? 17.676 45.075 10.021 1.00 11.84 429 SER A N 1
ATOM 3129 C CA . SER A 1 428 ? 16.287 45.239 9.656 1.00 11.64 429 SER A CA 1
ATOM 3130 C C . SER A 1 428 ? 15.647 46.512 10.183 1.00 12.84 429 SER A C 1
ATOM 3131 O O . SER A 1 428 ? 15.062 47.253 9.387 1.00 12.99 429 SER A O 1
ATOM 3134 N N . TYR A 1 429 ? 15.710 46.787 11.498 1.00 11.86 430 TYR A N 1
ATOM 3135 C CA . TYR A 1 429 ? 15.113 48.008 12.024 1.00 11.63 430 TYR A CA 1
ATOM 3136 C C . TYR A 1 429 ? 15.600 48.296 13.401 1.00 12.95 430 TYR A C 1
ATOM 3137 O O . TYR A 1 429 ? 16.178 47.431 14.087 1.00 13.00 430 TYR A O 1
ATOM 3146 N N . SER A 1 430 ? 15.410 49.553 13.775 1.00 11.80 431 SER A N 1
ATOM 3147 C CA . SER A 1 430 ? 15.877 50.046 15.060 1.00 11.46 431 SER A CA 1
ATOM 3148 C C . SER A 1 430 ? 14.991 49.635 16.224 1.00 12.48 431 SER A C 1
ATOM 3149 O O . SER A 1 430 ? 13.794 49.344 16.100 1.00 12.07 431 SER A O 1
ATOM 3152 N N . TYR A 1 431 ? 15.603 49.667 17.410 1.00 13.21 432 TYR A N 1
ATOM 3153 C CA . TYR A 1 431 ? 14.897 49.530 18.673 1.00 12.43 432 TYR A CA 1
ATOM 3154 C C . TYR A 1 431 ? 15.642 50.390 19.686 1.00 11.88 432 TYR A C 1
ATOM 3155 O O . TYR A 1 431 ? 16.806 50.716 19.486 1.00 13.58 432 TYR A O 1
ATOM 3164 N N . VAL A 1 432 ? 14.965 50.747 20.772 1.00 12.35 433 VAL A N 1
ATOM 3165 C CA . VAL A 1 432 ? 15.676 51.555 21.794 1.00 12.53 433 VAL A CA 1
ATOM 3166 C C . VAL A 1 432 ? 16.370 50.511 22.756 1.00 12.75 433 VAL A C 1
ATOM 3167 O O . VAL A 1 432 ? 15.685 49.876 23.586 1.00 14.44 433 VAL A O 1
ATOM 3171 N N . ALA A 1 433 ? 17.657 50.306 22.542 1.00 12.45 434 ALA A N 1
ATOM 3172 C CA . ALA A 1 433 ? 18.468 49.298 23.249 1.00 12.51 434 ALA A CA 1
ATOM 3173 C C . ALA A 1 433 ? 18.766 49.747 24.653 1.00 16.99 434 ALA A C 1
ATOM 3174 O O . ALA A 1 433 ? 18.783 50.953 24.943 1.00 16.29 434 ALA A O 1
ATOM 3176 N N . VAL A 1 434 ? 19.095 48.784 25.523 1.00 14.73 435 VAL A N 1
ATOM 3177 C CA . VAL A 1 434 ? 19.605 49.098 26.862 1.00 14.89 435 VAL A CA 1
ATOM 3178 C C . VAL A 1 434 ? 20.772 50.060 26.660 1.00 16.61 435 VAL A C 1
ATOM 3179 O O . VAL A 1 434 ? 21.675 49.811 25.857 1.00 17.09 435 VAL A O 1
ATOM 3183 N N . GLY A 1 435 ? 20.731 51.166 27.402 1.00 16.70 436 GLY A N 1
ATOM 3184 C CA . GLY A 1 435 ? 21.769 52.182 27.315 1.00 17.37 436 GLY A CA 1
ATOM 3185 C C . GLY A 1 435 ? 21.342 53.381 26.487 1.00 21.06 436 GLY A C 1
ATOM 3186 O O . GLY A 1 435 ? 22.041 54.387 26.482 1.00 20.98 436 GLY A O 1
ATOM 3187 N N . SER A 1 436 ? 20.220 53.266 25.759 1.00 16.87 437 SER A N 1
ATOM 3188 C CA . SER A 1 436 ? 19.683 54.364 24.962 1.00 15.43 437 SER A CA 1
ATOM 3189 C C . SER A 1 436 ? 18.281 54.661 25.431 1.00 16.62 437 SER A C 1
ATOM 3190 O O . SER A 1 436 ? 17.652 53.871 26.160 1.00 17.25 437 SER A O 1
ATOM 3193 N N . THR A 1 437 ? 17.738 55.831 24.992 1.00 16.66 438 THR A N 1
ATOM 3194 C CA . THR A 1 437 ? 16.385 56.158 25.372 1.00 15.57 438 THR A CA 1
ATOM 3195 C C . THR A 1 437 ? 15.677 56.769 24.147 1.00 15.98 438 THR A C 1
ATOM 3196 O O . THR A 1 437 ? 16.324 56.979 23.119 1.00 15.59 438 THR A O 1
ATOM 3200 N N . GLY A 1 438 ? 14.390 57.075 24.292 1.00 15.60 439 GLY A N 1
ATOM 3201 C CA . GLY A 1 438 ? 13.635 57.793 23.250 1.00 15.81 439 GLY A CA 1
ATOM 3202 C C . GLY A 1 438 ? 14.297 59.119 22.904 1.00 18.29 439 GLY A C 1
ATOM 3203 O O . GLY A 1 438 ? 14.185 59.591 21.770 1.00 16.53 439 GLY A O 1
ATOM 3204 N N . ASP A 1 439 ? 15.028 59.743 23.860 1.00 16.00 440 ASP A N 1
ATOM 3205 C CA . ASP A 1 439 ? 15.738 60.983 23.560 1.00 14.83 440 ASP A CA 1
ATOM 3206 C C . ASP A 1 439 ? 16.777 60.768 22.467 1.00 16.15 440 ASP A C 1
ATOM 3207 O O . ASP A 1 439 ? 17.059 61.682 21.700 1.00 16.94 440 ASP A O 1
ATOM 3212 N N . ASP A 1 440 ? 17.357 59.559 22.340 1.00 14.45 441 ASP A N 1
ATOM 3213 C CA . ASP A 1 440 ? 18.320 59.275 21.278 1.00 13.75 441 ASP A CA 1
ATOM 3214 C C . ASP A 1 440 ? 17.662 59.267 19.897 1.00 15.26 441 ASP A C 1
ATOM 3215 O O . ASP A 1 440 ? 18.305 59.667 18.937 1.00 14.92 441 ASP A O 1
ATOM 3220 N N . LEU A 1 441 ? 16.375 58.856 19.819 1.00 13.42 442 LEU A N 1
ATOM 3221 C CA . LEU A 1 441 ? 15.674 58.928 18.507 1.00 13.30 442 LEU A CA 1
ATOM 3222 C C . LEU A 1 441 ? 15.480 60.401 18.150 1.00 16.68 442 LEU A C 1
ATOM 3223 O O . LEU A 1 441 ? 15.638 60.767 16.982 1.00 15.13 442 LEU A O 1
ATOM 3228 N N . ASP A 1 442 ? 15.200 61.280 19.169 1.00 14.62 443 ASP A N 1
ATOM 3229 C CA . ASP A 1 442 ? 15.122 62.718 18.883 1.00 13.89 443 ASP A CA 1
ATOM 3230 C C . ASP A 1 442 ? 16.487 63.286 18.492 1.00 15.44 443 ASP A C 1
ATOM 3231 O O . ASP A 1 442 ? 16.548 64.114 17.564 1.00 15.89 443 ASP A O 1
ATOM 3236 N N . LEU A 1 443 ? 17.596 62.797 19.069 1.00 14.07 444 LEU A N 1
ATOM 3237 C CA . LEU A 1 443 ? 18.924 63.238 18.637 1.00 14.55 444 LEU A CA 1
ATOM 3238 C C . LEU A 1 443 ? 19.204 62.800 17.213 1.00 16.10 444 LEU A C 1
ATOM 3239 O O . LEU A 1 443 ? 19.825 63.538 16.456 1.00 16.43 444 LEU A O 1
ATOM 3244 N N . MET A 1 444 ? 18.685 61.617 16.801 1.00 13.60 445 MET A N 1
ATOM 3245 C CA . MET A 1 444 ? 18.874 61.193 15.417 1.00 13.66 445 MET A CA 1
ATOM 3246 C C . MET A 1 444 ? 18.228 62.177 14.445 1.00 15.00 445 MET A C 1
ATOM 3247 O O . MET A 1 444 ? 18.807 62.421 13.385 1.00 15.05 445 MET A O 1
ATOM 3252 N N . ALA A 1 445 ? 17.071 62.741 14.835 1.00 12.96 446 ALA A N 1
ATOM 3253 C CA . ALA A 1 445 ? 16.343 63.712 14.009 1.00 12.53 446 ALA A CA 1
ATOM 3254 C C . ALA A 1 445 ? 16.935 65.111 14.010 1.00 14.60 446 ALA A C 1
ATOM 3255 O O . ALA A 1 445 ? 16.549 65.909 13.151 1.00 15.53 446 ALA A O 1
ATOM 3257 N N . GLN A 1 446 ? 17.800 65.443 14.980 1.00 13.50 447 GLN A N 1
ATOM 3258 C CA . GLN A 1 446 ? 18.319 66.807 15.107 1.00 14.87 447 GLN A CA 1
ATOM 3259 C C . GLN A 1 446 ? 19.063 67.242 13.867 1.00 13.81 447 GLN A C 1
ATOM 3260 O O . GLN A 1 446 ? 20.025 66.604 13.497 1.00 14.53 447 GLN A O 1
ATOM 3266 N N . PRO A 1 447 ? 18.697 68.366 13.229 1.00 12.48 448 PRO A N 1
ATOM 3267 C CA . PRO A 1 447 ? 19.471 68.796 12.063 1.00 12.31 448 PRO A CA 1
ATOM 3268 C C . PRO A 1 447 ? 20.820 69.390 12.430 1.00 13.44 448 PRO A C 1
ATOM 3269 O O . PRO A 1 447 ? 21.027 69.862 13.579 1.00 13.77 448 PRO A O 1
ATOM 3273 N N . LEU A 1 448 ? 21.736 69.409 11.446 1.00 12.73 449 LEU A N 1
ATOM 3274 C CA . LEU A 1 448 ? 23.004 70.099 11.613 1.00 13.16 449 LEU A CA 1
ATOM 3275 C C . LEU A 1 448 ? 22.757 71.607 11.386 1.00 14.74 449 LEU A C 1
ATOM 3276 O O . LEU A 1 448 ? 21.715 72.013 10.826 1.00 13.47 449 LEU A O 1
ATOM 3281 N N . PRO A 1 449 ? 23.691 72.451 11.844 1.00 14.04 450 PRO A N 1
ATOM 3282 C CA . PRO A 1 449 ? 23.466 73.900 11.757 1.00 14.54 450 PRO A CA 1
ATOM 3283 C C . PRO A 1 449 ? 23.113 74.395 10.373 1.00 15.49 450 PRO A C 1
ATOM 3284 O O . PRO A 1 449 ? 23.650 73.875 9.377 1.00 15.75 450 PRO A O 1
ATOM 3288 N N . GLY A 1 450 ? 22.207 75.375 10.299 1.00 14.45 451 GLY A N 1
ATOM 3289 C CA . GLY A 1 450 ? 21.737 75.947 9.043 1.00 13.91 451 GLY A CA 1
ATOM 3290 C C . GLY A 1 450 ? 20.931 74.989 8.192 1.00 16.26 451 GLY A C 1
ATOM 3291 O O . GLY A 1 450 ? 20.633 75.273 7.032 1.00 15.50 451 GLY A O 1
ATOM 3292 N N . LEU A 1 451 ? 20.550 73.822 8.770 1.00 13.95 458 LEU A N 1
ATOM 3293 C CA . LEU A 1 451 ? 19.857 72.787 8.011 1.00 12.24 458 LEU A CA 1
ATOM 3294 C C . LEU A 1 451 ? 20.717 72.373 6.801 1.00 14.10 458 LEU A C 1
ATOM 3295 O O . LEU A 1 451 ? 20.185 71.994 5.768 1.00 14.18 458 LEU A O 1
ATOM 3300 N N . GLN A 1 452 ? 22.045 72.386 6.964 1.00 13.46 459 GLN A N 1
ATOM 3301 C CA . GLN A 1 452 ? 22.906 71.915 5.868 1.00 12.78 459 GLN A CA 1
ATOM 3302 C C . GLN A 1 452 ? 22.686 70.435 5.681 1.00 14.12 459 GLN A C 1
ATOM 3303 O O . GLN A 1 452 ? 22.758 69.953 4.541 1.00 13.72 459 GLN A O 1
ATOM 3309 N N . VAL A 1 453 ? 22.495 69.704 6.789 1.00 12.84 460 VAL A N 1
ATOM 3310 C CA . VAL A 1 453 ? 22.238 68.264 6.715 1.00 12.51 460 VAL A CA 1
ATOM 3311 C C . VAL A 1 453 ? 21.052 68.005 7.609 1.00 15.58 460 VAL A C 1
ATOM 3312 O O . VAL A 1 453 ? 21.026 68.502 8.759 1.00 14.39 460 VAL A O 1
ATOM 3316 N N . LEU A 1 454 ? 20.057 67.246 7.092 1.00 12.92 461 LEU A N 1
ATOM 3317 C CA . LEU A 1 454 ? 18.848 66.897 7.816 1.00 12.71 461 LEU A CA 1
ATOM 3318 C C . LEU A 1 454 ? 18.786 65.381 7.860 1.00 13.43 461 LEU A C 1
ATOM 3319 O O . LEU A 1 454 ? 19.430 64.724 7.053 1.00 13.69 461 LEU A O 1
ATOM 3324 N N . PHE A 1 455 ? 18.040 64.828 8.804 1.00 11.44 462 PHE A N 1
ATOM 3325 C CA . PHE A 1 455 ? 17.988 63.367 8.995 1.00 11.59 462 PHE A CA 1
ATOM 3326 C C . PHE A 1 455 ? 16.579 62.898 9.074 1.00 12.88 462 PHE A C 1
ATOM 3327 O O . PHE A 1 455 ? 15.759 63.406 9.854 1.00 12.94 462 PHE A O 1
ATOM 3335 N N . ALA A 1 456 ? 16.265 61.917 8.227 1.00 11.13 463 ALA A N 1
ATOM 3336 C CA . ALA A 1 456 ? 14.979 61.259 8.271 1.00 11.16 463 ALA A CA 1
ATOM 3337 C C . ALA A 1 456 ? 15.231 59.757 8.210 1.00 13.44 463 ALA A C 1
ATOM 3338 O O . ALA A 1 456 ? 16.392 59.312 8.077 1.00 12.56 463 ALA A O 1
ATOM 3340 N N . GLY A 1 457 ? 14.147 58.982 8.299 1.00 10.87 464 GLY A N 1
ATOM 3341 C CA . GLY A 1 457 ? 14.262 57.527 8.309 1.00 11.30 464 GLY A CA 1
ATOM 3342 C C . GLY A 1 457 ? 13.569 56.991 9.550 1.00 12.09 464 GLY A C 1
ATOM 3343 O O . GLY A 1 457 ? 13.348 57.715 10.532 1.00 11.48 464 GLY A O 1
ATOM 3344 N N . GLU A 1 458 ? 13.285 55.681 9.536 1.00 11.18 465 GLU A N 1
ATOM 3345 C CA . GLU A 1 458 ? 12.559 55.071 10.646 1.00 10.24 465 GLU A CA 1
ATOM 3346 C C . GLU A 1 458 ? 13.250 55.268 12.008 1.00 13.02 465 GLU A C 1
ATOM 3347 O O . GLU A 1 458 ? 12.534 55.448 12.999 1.00 12.72 465 GLU A O 1
ATOM 3353 N N . ALA A 1 459 ? 14.589 55.288 12.041 1.00 11.26 466 ALA A N 1
ATOM 3354 C CA . ALA A 1 459 ? 15.347 55.441 13.293 1.00 12.03 466 ALA A CA 1
ATOM 3355 C C . ALA A 1 459 ? 15.457 56.890 13.737 1.00 13.54 466 ALA A C 1
ATOM 3356 O O . ALA A 1 459 ? 16.239 57.196 14.637 1.00 14.27 466 ALA A O 1
ATOM 3358 N N . THR A 1 460 ? 14.608 57.765 13.173 1.00 11.37 467 THR A N 1
ATOM 3359 C CA . THR A 1 460 ? 14.547 59.178 13.581 1.00 11.39 467 THR A CA 1
ATOM 3360 C C . THR A 1 460 ? 13.174 59.539 14.136 1.00 12.64 467 THR A C 1
ATOM 3361 O O . THR A 1 460 ? 12.933 60.744 14.404 1.00 12.84 467 THR A O 1
ATOM 3365 N N . HIS A 1 461 ? 12.256 58.555 14.290 1.00 10.90 468 HIS A N 1
ATOM 3366 C CA . HIS A 1 461 ? 10.904 58.804 14.755 1.00 11.24 468 HIS A CA 1
ATOM 3367 C C . HIS A 1 461 ? 10.769 58.188 16.135 1.00 13.63 468 HIS A C 1
ATOM 3368 O O . HIS A 1 461 ? 10.983 56.993 16.305 1.00 13.51 468 HIS A O 1
ATOM 3375 N N . ARG A 1 462 ? 10.421 59.001 17.126 1.00 13.11 469 ARG A N 1
ATOM 3376 C CA . ARG A 1 462 ? 10.428 58.537 18.506 1.00 13.09 469 ARG A CA 1
ATOM 3377 C C . ARG A 1 462 ? 9.318 57.544 18.810 1.00 13.67 469 ARG A C 1
ATOM 3378 O O . ARG A 1 462 ? 9.499 56.725 19.736 1.00 13.21 469 ARG A O 1
ATOM 3386 N N . THR A 1 463 ? 8.156 57.657 18.143 1.00 11.98 470 THR A N 1
ATOM 3387 C CA . THR A 1 463 ? 7.047 56.791 18.500 1.00 11.37 470 THR A CA 1
ATOM 3388 C C . THR A 1 463 ? 6.609 55.812 17.415 1.00 12.72 470 THR A C 1
ATOM 3389 O O . THR A 1 463 ? 5.897 54.865 17.719 1.00 12.48 470 THR A O 1
ATOM 3393 N N . PHE A 1 464 ? 7.124 55.986 16.170 1.00 11.65 471 PHE A N 1
ATOM 3394 C CA . PHE A 1 464 ? 6.792 55.087 15.062 1.00 10.71 471 PHE A CA 1
ATOM 3395 C C . PHE A 1 464 ? 8.042 54.528 14.415 1.00 12.38 471 PHE A C 1
ATOM 3396 O O . PHE A 1 464 ? 8.010 54.114 13.248 1.00 12.28 471 PHE A O 1
ATOM 3404 N N . TYR A 1 465 ? 9.161 54.504 15.147 1.00 12.34 472 TYR A N 1
ATOM 3405 C CA . TYR A 1 465 ? 10.362 53.867 14.628 1.00 11.97 472 TYR A CA 1
ATOM 3406 C C . TYR A 1 465 ? 10.020 52.415 14.262 1.00 11.68 472 TYR A C 1
ATOM 3407 O O . TYR A 1 465 ? 9.054 51.841 14.809 1.00 12.56 472 TYR A O 1
ATOM 3416 N N . SER A 1 466 ? 10.839 51.831 13.371 1.00 11.31 473 SER A N 1
ATOM 3417 C CA . SER A 1 466 ? 10.740 50.448 12.897 1.00 11.88 473 SER A CA 1
ATOM 3418 C C . SER A 1 466 ? 9.480 50.180 12.078 1.00 12.20 473 SER A C 1
ATOM 3419 O O . SER A 1 466 ? 9.106 49.041 11.882 1.00 11.66 473 SER A O 1
ATOM 3422 N N . THR A 1 467 ? 8.861 51.248 11.483 1.00 10.59 474 THR A N 1
ATOM 3423 C CA . THR A 1 467 ? 7.690 51.072 10.609 1.00 10.18 474 THR A CA 1
ATOM 3424 C C . THR A 1 467 ? 7.848 51.852 9.325 1.00 11.95 474 THR A C 1
ATOM 3425 O O . THR A 1 467 ? 8.688 52.761 9.213 1.00 11.57 474 THR A O 1
ATOM 3429 N N . THR A 1 468 ? 6.976 51.538 8.346 1.00 10.25 475 THR A N 1
ATOM 3430 C CA . THR A 1 468 ? 6.978 52.324 7.111 1.00 9.35 475 THR A CA 1
ATOM 3431 C C . THR A 1 468 ? 6.345 53.691 7.367 1.00 11.16 475 THR A C 1
ATOM 3432 O O . THR A 1 468 ? 6.807 54.678 6.792 1.00 11.45 475 THR A O 1
ATOM 3436 N N . HIS A 1 469 ? 5.262 53.766 8.180 1.00 10.32 476 HIS A N 1
ATOM 3437 C CA . HIS A 1 469 ? 4.624 55.074 8.365 1.00 10.24 476 HIS A CA 1
ATOM 3438 C C . HIS A 1 469 ? 5.521 55.995 9.196 1.00 12.15 476 HIS A C 1
ATOM 3439 O O . HIS A 1 469 ? 5.536 57.208 8.937 1.00 12.31 476 HIS A O 1
ATOM 3446 N N . GLY A 1 470 ? 6.321 55.460 10.123 1.00 9.80 477 GLY A N 1
ATOM 3447 C CA . GLY A 1 470 ? 7.262 56.344 10.828 1.00 10.58 477 GLY A CA 1
ATOM 3448 C C . GLY A 1 470 ? 8.319 56.892 9.891 1.00 12.90 477 GLY A C 1
ATOM 3449 O O . GLY A 1 470 ? 8.677 58.072 9.956 1.00 12.40 477 GLY A O 1
ATOM 3450 N N . ALA A 1 471 ? 8.814 56.059 8.978 1.00 10.19 478 ALA A N 1
ATOM 3451 C CA . ALA A 1 471 ? 9.787 56.552 8.000 1.00 10.17 478 ALA A CA 1
ATOM 3452 C C . ALA A 1 471 ? 9.122 57.629 7.106 1.00 10.04 478 ALA A C 1
ATOM 3453 O O . ALA A 1 471 ? 9.708 58.698 6.908 1.00 10.34 478 ALA A O 1
ATOM 3455 N N . LEU A 1 472 ? 7.914 57.369 6.610 1.00 10.13 479 LEU A N 1
ATOM 3456 C CA . LEU A 1 472 ? 7.225 58.359 5.764 1.00 10.53 479 LEU A CA 1
ATOM 3457 C C . LEU A 1 472 ? 7.049 59.679 6.511 1.00 11.58 479 LEU A C 1
ATOM 3458 O O . LEU A 1 472 ? 7.397 60.760 5.956 1.00 11.70 479 LEU A O 1
ATOM 3463 N N . LEU A 1 473 ? 6.538 59.621 7.731 1.00 10.61 480 LEU A N 1
ATOM 3464 C CA . LEU A 1 473 ? 6.292 60.846 8.509 1.00 10.28 480 LEU A CA 1
ATOM 3465 C C . LEU A 1 473 ? 7.587 61.601 8.740 1.00 12.84 480 LEU A C 1
ATOM 3466 O O . LEU A 1 473 ? 7.570 62.846 8.707 1.00 12.27 480 LEU A O 1
ATOM 3471 N N . SER A 1 474 ? 8.719 60.891 8.945 1.00 11.01 481 SER A N 1
ATOM 3472 C CA . SER A 1 474 ? 9.975 61.592 9.202 1.00 10.69 481 SER A CA 1
ATOM 3473 C C . SER A 1 474 ? 10.427 62.316 7.938 1.00 12.95 481 SER A C 1
ATOM 3474 O O . SER A 1 474 ? 11.016 63.400 8.034 1.00 12.32 481 SER A O 1
ATOM 3477 N N . GLY A 1 475 ? 10.148 61.765 6.750 1.00 10.89 482 GLY A N 1
ATOM 3478 C CA . GLY A 1 475 ? 10.516 62.468 5.517 1.00 11.19 482 GLY A CA 1
ATOM 3479 C C . GLY A 1 475 ? 9.688 63.725 5.355 1.00 11.16 482 GLY A C 1
ATOM 3480 O O . GLY A 1 475 ? 10.224 64.769 5.001 1.00 11.83 482 GLY A O 1
ATOM 3481 N N . TRP A 1 476 ? 8.397 63.642 5.658 1.00 10.61 483 TRP A N 1
ATOM 3482 C CA . TRP A 1 476 ? 7.551 64.846 5.586 1.00 11.30 483 TRP A CA 1
ATOM 3483 C C . TRP A 1 476 ? 8.011 65.887 6.618 1.00 13.89 483 TRP A C 1
ATOM 3484 O O . TRP A 1 476 ? 7.969 67.093 6.334 1.00 13.80 483 TRP A O 1
ATOM 3495 N N . ARG A 1 477 ? 8.451 65.443 7.799 1.00 12.18 484 ARG A N 1
ATOM 3496 C CA . ARG A 1 477 ? 8.957 66.342 8.843 1.00 10.40 484 ARG A CA 1
ATOM 3497 C C . ARG A 1 477 ? 10.142 67.133 8.348 1.00 13.18 484 ARG A C 1
ATOM 3498 O O . ARG A 1 477 ? 10.207 68.351 8.550 1.00 12.71 484 ARG A O 1
ATOM 3506 N N . GLU A 1 478 ? 11.086 66.480 7.661 1.00 12.25 485 GLU A N 1
ATOM 3507 C CA . GLU A 1 478 ? 12.260 67.200 7.190 1.00 11.68 485 GLU A CA 1
ATOM 3508 C C . GLU A 1 478 ? 11.919 68.117 6.051 1.00 12.51 485 GLU A C 1
ATOM 3509 O O . GLU A 1 478 ? 12.438 69.246 6.001 1.00 13.56 485 GLU A O 1
ATOM 3515 N N . ALA A 1 479 ? 10.978 67.722 5.187 1.00 11.88 486 ALA A N 1
ATOM 3516 C CA . ALA A 1 479 ? 10.579 68.634 4.108 1.00 11.94 486 ALA A CA 1
ATOM 3517 C C . ALA A 1 479 ? 9.938 69.886 4.711 1.00 13.81 486 ALA A C 1
ATOM 3518 O O . ALA A 1 479 ? 10.243 71.013 4.271 1.00 14.02 486 ALA A O 1
ATOM 3520 N N . ASP A 1 480 ? 9.108 69.733 5.745 1.00 12.28 487 ASP A N 1
ATOM 3521 C CA . ASP A 1 480 ? 8.448 70.894 6.341 1.00 12.61 487 ASP A CA 1
ATOM 3522 C C . ASP A 1 480 ? 9.461 71.801 7.033 1.00 15.26 487 ASP A C 1
ATOM 3523 O O . ASP A 1 480 ? 9.335 73.044 6.969 1.00 14.12 487 ASP A O 1
ATOM 3528 N N . ARG A 1 481 ? 10.500 71.198 7.637 1.00 12.56 488 ARG A N 1
ATOM 3529 C CA . ARG A 1 481 ? 11.529 71.974 8.311 1.00 12.68 488 ARG A CA 1
ATOM 3530 C C . ARG A 1 481 ? 12.263 72.843 7.269 1.00 14.86 488 ARG A C 1
ATOM 3531 O O . ARG A 1 481 ? 12.524 74.041 7.505 1.00 13.66 488 ARG A O 1
ATOM 3539 N N . LEU A 1 482 ? 12.589 72.277 6.094 1.00 12.53 489 LEU A N 1
ATOM 3540 C CA . LEU A 1 482 ? 13.285 73.015 5.062 1.00 13.97 489 LEU A CA 1
ATOM 3541 C C . LEU A 1 482 ? 12.398 74.087 4.437 1.00 14.94 489 LEU A C 1
ATOM 3542 O O . LEU A 1 482 ? 12.856 75.224 4.221 1.00 14.69 489 LEU A O 1
ATOM 3547 N N . VAL A 1 483 ? 11.120 73.783 4.175 1.00 13.60 490 VAL A N 1
ATOM 3548 C CA . VAL A 1 483 ? 10.205 74.790 3.597 1.00 13.65 490 VAL A CA 1
ATOM 3549 C C . VAL A 1 483 ? 10.110 75.999 4.546 1.00 15.10 490 VAL A C 1
ATOM 3550 O O . VAL A 1 483 ? 10.080 77.143 4.083 1.00 14.19 490 VAL A O 1
ATOM 3554 N N . SER A 1 484 ? 10.042 75.765 5.862 1.00 13.39 491 SER A N 1
ATOM 3555 C CA . SER A 1 484 ? 9.961 76.905 6.791 1.00 12.98 491 SER A CA 1
ATOM 3556 C C . SER A 1 484 ? 11.228 77.778 6.673 1.00 13.87 491 SER A C 1
ATOM 3557 O O . SER A 1 484 ? 11.149 79.005 6.733 1.00 12.82 491 SER A O 1
ATOM 3560 N N . LEU A 1 485 ? 12.413 77.161 6.555 1.00 12.30 492 LEU A N 1
ATOM 3561 C CA . LEU A 1 485 ? 13.644 77.938 6.356 1.00 11.83 492 LEU A CA 1
ATOM 3562 C C . LEU A 1 485 ? 13.536 78.748 5.065 1.00 12.94 492 LEU A C 1
ATOM 3563 O O . LEU A 1 485 ? 13.788 79.951 5.059 1.00 12.79 492 LEU A O 1
ATOM 3568 N N . TRP A 1 486 ? 13.135 78.114 3.970 1.00 12.76 493 TRP A N 1
ATOM 3569 C CA . TRP A 1 486 ? 13.073 78.851 2.721 1.00 14.59 493 TRP A CA 1
ATOM 3570 C C . TRP A 1 486 ? 12.119 80.008 2.802 1.00 15.79 493 TRP A C 1
ATOM 3571 O O . TRP A 1 486 ? 12.495 81.110 2.405 1.00 15.49 493 TRP A O 1
ATOM 3582 N N . ASP A 1 487 ? 10.965 79.813 3.448 1.00 13.50 494 ASP A N 1
ATOM 3583 C CA . ASP A 1 487 ? 9.959 80.865 3.553 1.00 14.36 494 ASP A CA 1
ATOM 3584 C C . ASP A 1 487 ? 10.436 81.991 4.462 1.00 16.70 494 ASP A C 1
ATOM 3585 O O . ASP A 1 487 ? 9.940 83.114 4.334 1.00 17.02 494 ASP A O 1
ATOM 3590 N N . SER A 1 488 ? 11.413 81.735 5.348 1.00 13.58 495 SER A N 1
ATOM 3591 C CA . SER A 1 488 ? 11.932 82.744 6.277 1.00 12.78 495 SER A CA 1
ATOM 3592 C C . SER A 1 488 ? 12.993 83.615 5.627 1.00 16.27 495 SER A C 1
ATOM 3593 O O . SER A 1 488 ? 13.304 84.664 6.178 1.00 16.04 495 SER A O 1
ATOM 3596 N N . GLN A 1 489 ? 13.603 83.178 4.507 1.00 14.79 496 GLN A N 1
ATOM 3597 C CA . GLN A 1 489 ? 14.748 83.904 3.941 1.00 14.54 496 GLN A CA 1
ATOM 3598 C C . GLN A 1 489 ? 14.430 85.351 3.561 1.00 16.41 496 GLN A C 1
ATOM 3599 O O . GLN A 1 489 ? 15.270 86.221 3.811 1.00 16.05 496 GLN A O 1
ATOM 3605 N N . VAL A 1 490 ? 13.246 85.621 3.047 1.00 15.16 497 VAL A N 1
ATOM 3606 C CA . VAL A 1 490 ? 12.848 87.006 2.717 1.00 16.06 497 VAL A CA 1
ATOM 3607 C C . VAL A 1 490 ? 12.948 87.929 3.960 1.00 18.74 497 VAL A C 1
ATOM 3608 O O . VAL A 1 490 ? 13.344 89.106 3.851 1.00 17.44 497 VAL A O 1
ATOM 3612 N N . GLU A 1 491 ? 12.626 87.379 5.164 1.00 15.19 498 GLU A N 1
ATOM 3613 C CA . GLU A 1 491 ? 12.625 88.177 6.387 1.00 15.31 498 GLU A CA 1
ATOM 3614 C C . GLU A 1 491 ? 14.002 88.671 6.771 1.00 18.72 498 GLU A C 1
ATOM 3615 O O . GLU A 1 491 ? 14.106 89.705 7.443 1.00 17.57 498 GLU A O 1
ATOM 3621 N N . GLN A 1 492 ? 15.074 88.032 6.267 1.00 16.81 499 GLN A N 1
ATOM 3622 C CA . GLN A 1 492 ? 16.456 88.481 6.541 1.00 17.47 499 GLN A CA 1
ATOM 3623 C C . GLN A 1 492 ? 16.687 89.893 5.987 1.00 20.34 499 GLN A C 1
ATOM 3624 O O . GLN A 1 492 ? 17.594 90.612 6.451 1.00 21.03 499 GLN A O 1
ATOM 3630 N N . SER A 1 493 ? 15.941 90.247 4.942 1.00 18.47 500 SER A N 1
ATOM 3631 C CA . SER A 1 493 ? 16.099 91.514 4.255 1.00 18.94 500 SER A CA 1
ATOM 3632 C C . SER A 1 493 ? 15.127 92.585 4.748 1.00 20.80 500 SER A C 1
ATOM 3633 O O . SER A 1 493 ? 15.191 93.712 4.288 1.00 20.69 500 SER A O 1
ATOM 3636 N N . ARG A 1 494 ? 14.249 92.251 5.702 1.00 17.40 501 ARG A N 1
ATOM 3637 C CA . ARG A 1 494 ? 13.266 93.201 6.183 1.00 17.04 501 ARG A CA 1
ATOM 3638 C C . ARG A 1 494 ? 13.820 94.078 7.292 1.00 18.66 501 ARG A C 1
ATOM 3639 O O . ARG A 1 494 ? 14.201 93.558 8.341 1.00 18.48 501 ARG A O 1
ATOM 3647 N N . PRO A 1 495 ? 13.890 95.410 7.067 1.00 17.02 502 PRO A N 1
ATOM 3648 C CA . PRO A 1 495 ? 14.394 96.313 8.112 1.00 16.31 502 PRO A CA 1
ATOM 3649 C C . PRO A 1 495 ? 13.288 96.613 9.132 1.00 17.43 502 PRO A C 1
ATOM 3650 O O . PRO A 1 495 ? 12.099 96.474 8.849 1.00 18.46 502 PRO A O 1
ATOM 3654 N N . ARG A 1 496 ? 13.695 97.093 10.308 1.00 16.83 503 ARG A N 1
ATOM 3655 C CA . ARG A 1 496 ? 12.788 97.399 11.412 1.00 15.81 503 ARG A CA 1
ATOM 3656 C C . ARG A 1 496 ? 12.144 98.772 11.257 1.00 20.27 503 ARG A C 1
ATOM 3657 O O . ARG A 1 496 ? 11.025 99.010 11.742 1.00 19.54 503 ARG A O 1
ATOM 3665 N N . LEU A 1 497 ? 12.860 99.697 10.585 1.00 21.76 504 LEU A N 1
ATOM 3666 C CA . LEU A 1 497 ? 12.396 101.067 10.352 1.00 38.66 504 LEU A CA 1
ATOM 3667 C C . LEU A 1 497 ? 12.481 101.404 8.874 1.00 69.01 504 LEU A C 1
ATOM 3668 O O . LEU A 1 497 ? 12.267 100.526 8.038 1.00 34.83 504 LEU A O 1
#

Solvent-accessible surface area: 21351 Å² total; per-residue (Å²): 76,38,57,1,6,0,6,12,0,18,10,6,0,0,0,0,0,56,89,8,34,114,122,22,100,17,74,0,1,13,21,62,72,60,7,2,40,53,5,110,24,52,214,26,35,92,36,72,7,14,3,12,26,11,78,0,74,2,0,7,133,102,0,17,0,8,83,29,0,36,132,32,63,40,23,35,156,168,44,72,37,132,139,19,34,150,98,88,79,7,47,5,7,61,16,77,63,8,56,116,148,30,43,46,87,0,21,175,24,0,83,37,16,22,98,88,5,156,105,23,78,127,84,106,146,37,115,44,49,0,0,0,72,5,0,29,116,29,0,49,81,74,34,97,96,84,126,141,140,83,26,25,1,3,0,2,1,11,13,8,31,14,5,9,96,13,0,0,15,12,3,18,44,4,6,1,15,10,33,37,35,66,54,120,22,75,11,99,63,10,56,3,81,64,3,1,30,22,0,0,76,99,6,52,72,79,14,75,190,127,8,17,22,78,96,37,20,8,117,12,0,39,22,105,31,91,49,120,39,98,55,106,129,33,97,75,2,36,0,19,0,58,2,96,94,58,26,111,28,16,0,47,10,0,0,2,13,23,21,2,3,15,7,74,98,62,9,121,94,2,4,88,39,106,12,56,78,124,6,16,77,0,1,122,83,4,5,28,8,1,21,1,14,0,0,0,21,5,124,111,54,57,31,127,123,137,15,102,37,3,18,0,3,1,82,97,14,13,2,64,135,39,88,28,126,36,109,24,122,54,25,39,25,5,1,14,0,0,24,17,34,138,104,60,11,0,0,0,12,0,1,2,69,5,0,36,102,0,8,107,28,59,69,116,82,0,25,99,20,0,3,113,5,0,75,123,0,21,49,61,102,151,7,84,48,6,128,38,21,60,18,4,71,21,75,66,27,88,64,14,84,0,7,46,0,20,5,13,60,61,4,66,1,86,8,0,67,38,8,12,85,20,3,90,60,26,22,0,0,8,4,7,8,5,6,32,69,47,23,17,27,12,16,4,0,10,0,49,0,0,53,69,0,1,87,74,0,61,73,50,39,101,52,76,93,88,154,98,153,105,229,206

Secondary structure (DSSP, 8-state):
--EEEEE--BHHHHHHHHHHH---EEEEE-SSSSSBTT--EEEETTEEEESS---BSS-STT-HHHHHHHHTT---HHHHSHHHHH--EEEETTS-BPPHHHHHHHHHHHHHHHHHGGGGTT-SS-SSSBHHHHHHHHHHHHHTT--HHHHHHHHHHHHHHHHHHHT-S-GGGBBTTTGGGS---SS--B--TT-THHHHHHHHHHS-TT-EESS--EEEEE-SS-EE-SSSS--EESEEEEETT--EEEESEEEE---HHHHHHHHHHHEESPPPHHHHHHHHHSEEE-EEEEEEEESS--S-TT--EEEEE-TT--TTT--TT---SSGGGG--EEEEP--EEEEEEEESHHHHHHHHS-HHHHHHHHHHHHHHHTT-TTPPPPSEEEE--TTT-TTTSSSEEE-BTT--HHHHHHHHPPPGGGSEEE-SGGG-TTTTTSHHHHHHHHHHHHHHHHHHHHHGGGGG----

Organism: Mus musculus (NCBI:txid10090)